Protein 1LLA (pdb70)

Nearest PDB structures (foldseek):
  1lla-assembly1_A  TM=1.002E+00  e=0.000E+00  Limulus polyphemus
  1nol-assembly1_A  TM=9.999E-01  e=0.000E+00  Limulus polyphemus
  1ll1-assembly1_A  TM=9.962E-01  e=0.000E+00  Limulus polyphemus
  3ixw-assembly1_D  TM=9.739E-01  e=6.811E-79  Androctonus australis
  7ze1-assembly1_A  TM=8.608E-01  e=9.909E-50  Tribolium castaneum

Structure (mmCIF, N/CA/C/O backbone):
data_1LLA
#
_entry.id   1LLA
#
_cell.length_a   117.002
_cell.length_b   117.002
_cell.length_c   117.002
_cell.angle_alpha   60.02
_cell.angle_beta   60.02
_cell.angle_gamma   60.02
#
_symmetry.space_group_name_H-M   'R 3 2'
#
loop_
_entity.id
_entity.type
_entity.pdbx_description
1 polymer 'HEMOCYANIN (SUBUNIT TYPE II)'
2 non-polymer 'COPPER (II) ION'
3 non-polymer 'SODIUM ION'
4 non-polymer 'CHLORIDE ION'
5 water water
#
loop_
_atom_site.group_PDB
_atom_site.id
_atom_site.type_symbol
_atom_site.label_atom_id
_atom_site.label_alt_id
_atom_site.label_comp_id
_atom_site.label_asym_id
_atom_site.label_entity_id
_atom_site.label_seq_id
_atom_site.pdbx_PDB_ins_code
_atom_site.Cartn_x
_atom_site.Cartn_y
_atom_site.Cartn_z
_atom_site.occupancy
_atom_site.B_iso_or_equiv
_atom_site.auth_seq_id
_atom_site.auth_comp_id
_atom_site.auth_asym_id
_atom_site.auth_atom_id
_atom_site.pdbx_PDB_model_num
ATOM 1 N N . LEU A 1 2 ? 59.823 -30.472 -1.058 1.00 31.71 2 LEU A N 1
ATOM 2 C CA . LEU A 1 2 ? 58.778 -29.538 -1.465 1.00 32.55 2 LEU A CA 1
ATOM 3 C C . LEU A 1 2 ? 57.665 -30.286 -2.149 1.00 31.58 2 LEU A C 1
ATOM 4 O O . LEU A 1 2 ? 56.508 -30.041 -1.806 1.00 31.93 2 LEU A O 1
ATOM 9 N N . HIS A 1 3 ? 57.934 -31.219 -3.069 1.00 31.55 3 HIS A N 1
ATOM 10 C CA . HIS A 1 3 ? 56.851 -32.090 -3.491 1.00 32.55 3 HIS A CA 1
ATOM 11 C C . HIS A 1 3 ? 56.300 -32.925 -2.324 1.00 31.76 3 HIS A C 1
ATOM 12 O O . HIS A 1 3 ? 55.132 -33.300 -2.306 1.00 32.04 3 HIS A O 1
ATOM 19 N N . ASP A 1 4 ? 57.111 -33.225 -1.318 1.00 32.47 4 ASP A N 1
ATOM 20 C CA . ASP A 1 4 ? 56.659 -33.961 -0.150 1.00 31.31 4 ASP A CA 1
ATOM 21 C C . ASP A 1 4 ? 55.753 -33.062 0.661 1.00 30.64 4 ASP A C 1
ATOM 22 O O . ASP A 1 4 ? 54.692 -33.503 1.104 1.00 31.25 4 ASP A O 1
ATOM 27 N N . LYS A 1 5 ? 56.168 -31.797 0.822 1.00 29.00 5 LYS A N 1
ATOM 28 C CA . LYS A 1 5 ? 55.328 -30.733 1.359 1.00 26.54 5 LYS A CA 1
ATOM 29 C C . LYS A 1 5 ? 54.021 -30.551 0.577 1.00 25.21 5 LYS A C 1
ATOM 30 O O . LYS A 1 5 ? 52.954 -30.504 1.195 1.00 26.54 5 LYS A O 1
ATOM 36 N N . GLN A 1 6 ? 54.030 -30.553 -0.754 1.00 23.77 6 GLN A N 1
ATOM 37 C CA . GLN A 1 6 ? 52.847 -30.404 -1.559 1.00 23.52 6 GLN A CA 1
ATOM 38 C C . GLN A 1 6 ? 51.872 -31.550 -1.343 1.00 24.13 6 GLN A C 1
ATOM 39 O O . GLN A 1 6 ? 50.655 -31.356 -1.281 1.00 24.71 6 GLN A O 1
ATOM 45 N N . ILE A 1 7 ? 52.395 -32.760 -1.202 1.00 24.35 7 ILE A N 1
ATOM 46 C CA . ILE A 1 7 ? 51.570 -33.936 -0.968 1.00 23.83 7 ILE A CA 1
ATOM 47 C C . ILE A 1 7 ? 50.838 -33.845 0.356 1.00 22.30 7 ILE A C 1
ATOM 48 O O . ILE A 1 7 ? 49.632 -34.100 0.440 1.00 23.26 7 ILE A O 1
ATOM 53 N N . ARG A 1 8 ? 51.572 -33.517 1.396 1.00 21.69 8 ARG A N 1
ATOM 54 C CA . ARG A 1 8 ? 51.005 -33.362 2.709 1.00 22.48 8 ARG A CA 1
ATOM 55 C C . ARG A 1 8 ? 50.012 -32.219 2.788 1.00 24.61 8 ARG A C 1
ATOM 56 O O . ARG A 1 8 ? 49.072 -32.323 3.586 1.00 26.29 8 ARG A O 1
ATOM 64 N N . ILE A 1 9 ? 50.130 -31.129 2.018 1.00 23.95 9 ILE A N 1
ATOM 65 C CA . ILE A 1 9 ? 49.061 -30.131 1.963 1.00 23.51 9 ILE A CA 1
ATOM 66 C C . ILE A 1 9 ? 47.857 -30.663 1.227 1.00 25.16 9 ILE A C 1
ATOM 67 O O . ILE A 1 9 ? 46.761 -30.547 1.769 1.00 26.55 9 ILE A O 1
ATOM 72 N N . CYS A 1 10 ? 47.979 -31.324 0.072 1.00 25.14 10 CYS A N 1
ATOM 73 C CA . CYS A 1 10 ? 46.820 -31.891 -0.592 1.00 25.57 10 CYS A CA 1
ATOM 74 C C . CYS A 1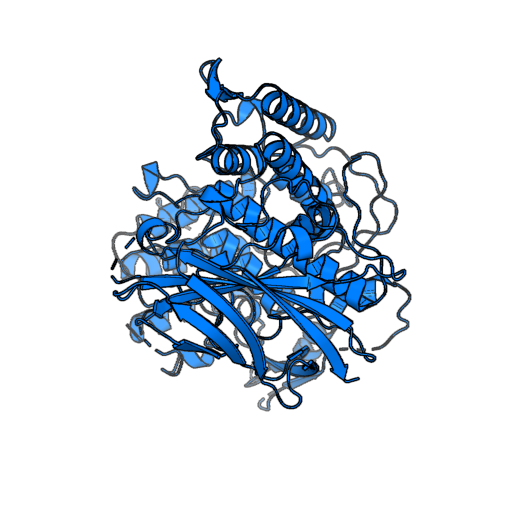 10 ? 46.015 -32.787 0.311 1.00 25.48 10 CYS A C 1
ATOM 75 O O . CYS A 1 10 ? 44.790 -32.812 0.270 1.00 26.24 10 CYS A O 1
ATOM 78 N N . HIS A 1 11 ? 46.704 -33.509 1.178 1.00 25.94 11 HIS A N 1
ATOM 79 C CA . HIS A 1 11 ? 46.011 -34.395 2.081 1.00 26.40 11 HIS A CA 1
ATOM 80 C C . HIS A 1 11 ? 45.172 -33.616 3.087 1.00 26.84 11 HIS A C 1
ATOM 81 O O . HIS A 1 11 ? 44.112 -34.135 3.459 1.00 27.65 11 HIS A O 1
ATOM 88 N N . LEU A 1 12 ? 45.543 -32.405 3.536 1.00 24.60 12 LEU A N 1
ATOM 89 C CA . LEU A 1 12 ? 44.674 -31.673 4.453 1.00 23.94 12 LEU A CA 1
ATOM 90 C C . LEU A 1 12 ? 43.341 -31.301 3.807 1.00 22.97 12 LEU A C 1
ATOM 91 O O . LEU A 1 12 ? 42.367 -31.040 4.496 1.00 23.29 12 LEU A O 1
ATOM 96 N N . PHE A 1 13 ? 43.271 -31.263 2.489 1.00 23.19 13 PHE A N 1
ATOM 97 C CA . PHE A 1 13 ? 42.096 -30.775 1.812 1.00 24.23 13 PHE A CA 1
ATOM 98 C C . PHE A 1 13 ? 41.262 -31.883 1.209 1.00 25.13 13 PHE A C 1
ATOM 99 O O . PHE A 1 13 ? 40.186 -31.655 0.656 1.00 26.00 13 PHE A O 1
ATOM 107 N N . GLU A 1 14 ? 41.694 -33.113 1.380 1.00 24.96 14 GLU A N 1
ATOM 108 C CA . GLU A 1 14 ? 41.043 -34.231 0.733 1.00 25.56 14 GLU A CA 1
ATOM 109 C C . GLU A 1 14 ? 39.820 -34.707 1.527 1.00 24.35 14 GLU A C 1
ATOM 110 O O . GLU A 1 14 ? 39.915 -34.793 2.747 1.00 25.31 14 GLU A O 1
ATOM 116 N N . GLN A 1 15 ? 38.659 -35.011 0.939 1.00 23.57 15 GLN A N 1
ATOM 117 C CA . GLN A 1 15 ? 37.462 -35.542 1.619 1.00 24.61 15 GLN A CA 1
ATOM 118 C C . GLN A 1 15 ? 37.075 -34.799 2.881 1.00 24.82 15 GLN A C 1
ATOM 119 O O . GLN A 1 15 ? 36.670 -35.322 3.929 1.00 25.05 15 GLN A O 1
ATOM 125 N N . LEU A 1 16 ? 37.187 -33.497 2.720 1.00 26.79 16 LEU A N 1
ATOM 126 C CA . LEU A 1 16 ? 37.028 -32.557 3.793 1.00 27.27 16 LEU A CA 1
ATOM 127 C C . LEU A 1 16 ? 35.576 -32.524 4.249 1.00 28.87 16 LEU A C 1
ATOM 128 O O . LEU A 1 16 ? 35.320 -32.282 5.428 1.00 29.37 16 LEU A O 1
ATOM 133 N N . SER A 1 17 ? 34.583 -32.838 3.417 1.00 30.35 17 SER A N 1
ATOM 134 C CA . SER A 1 17 ? 33.238 -33.058 3.919 1.00 33.36 17 SER A CA 1
ATOM 135 C C . SER A 1 17 ? 33.087 -34.273 4.854 1.00 34.77 17 SER A C 1
ATOM 136 O O . SER A 1 17 ? 32.154 -34.301 5.659 1.00 34.40 17 SER A O 1
ATOM 139 N N . SER A 1 18 ? 33.961 -35.295 4.791 1.00 35.45 18 SER A N 1
ATOM 140 C CA . SER A 1 18 ? 33.968 -36.456 5.702 1.00 35.84 18 SER A CA 1
ATOM 141 C C . SER A 1 18 ? 34.967 -36.381 6.862 1.00 35.82 18 SER A C 1
ATOM 142 O O . SER A 1 18 ? 35.042 -37.291 7.680 1.00 35.63 18 SER A O 1
ATOM 145 N N . ALA A 1 19 ? 35.732 -35.293 6.963 1.00 35.82 19 ALA A N 1
ATOM 146 C CA . ALA A 1 19 ? 36.814 -35.132 7.920 1.00 35.98 19 ALA A CA 1
ATOM 147 C C . ALA A 1 19 ? 36.442 -35.269 9.397 1.00 36.95 19 ALA A C 1
ATOM 148 O O . ALA A 1 19 ? 37.254 -35.709 10.220 1.00 36.09 19 ALA A O 1
ATOM 150 N N . THR A 1 20 ? 35.207 -34.847 9.709 1.00 37.99 20 THR A N 1
ATOM 151 C CA . THR A 1 20 ? 34.759 -34.656 11.086 1.00 39.06 20 THR A CA 1
ATOM 152 C C . THR A 1 20 ? 34.363 -35.995 11.712 1.00 40.37 20 THR A C 1
ATOM 153 O O . THR A 1 20 ? 33.638 -36.808 11.117 1.00 41.28 20 THR A O 1
ATOM 155 N N . HIS A 1 30 ? 41.225 -30.660 23.600 1.00 40.65 30 HIS A N 1
ATOM 156 C CA . HIS A 1 30 ? 41.670 -30.825 22.218 1.00 40.29 30 HIS A CA 1
ATOM 157 C C . HIS A 1 30 ? 43.098 -30.319 21.950 1.00 40.17 30 HIS A C 1
ATOM 158 O O . HIS A 1 30 ? 43.754 -30.763 21.017 1.00 40.80 30 HIS A O 1
ATOM 165 N N . SER A 1 31 ? 43.588 -29.364 22.726 1.00 40.54 31 SER A N 1
ATOM 166 C CA . SER A 1 31 ? 44.921 -28.774 22.661 1.00 39.41 31 SER A CA 1
ATOM 167 C C . SER A 1 31 ? 44.530 -27.406 23.121 1.00 39.15 31 SER A C 1
ATOM 168 O O . SER A 1 31 ? 43.525 -26.861 22.648 1.00 40.71 31 SER A O 1
ATOM 171 N N . ASP A 1 32 ? 45.307 -26.848 24.038 1.00 39.58 32 ASP A N 1
ATOM 172 C CA . ASP A 1 32 ? 45.091 -25.463 24.427 1.00 39.89 32 ASP A CA 1
ATOM 173 C C . ASP A 1 32 ? 45.168 -24.518 23.214 1.00 38.10 32 ASP A C 1
ATOM 174 O O . ASP A 1 32 ? 44.527 -23.474 23.206 1.00 38.45 32 ASP A O 1
ATOM 179 N N . ARG A 1 33 ? 45.909 -24.821 22.154 1.00 36.21 33 ARG A N 1
ATOM 180 C CA . ARG A 1 33 ? 46.018 -23.857 21.073 1.00 35.77 33 ARG A CA 1
ATOM 181 C C . ARG A 1 33 ? 44.641 -23.676 20.421 1.00 34.63 33 ARG A C 1
ATOM 182 O O . ARG A 1 33 ? 44.137 -22.555 20.245 1.00 34.96 33 ARG A O 1
ATOM 190 N N . LEU A 1 34 ? 43.960 -24.829 20.276 1.00 33.55 34 LEU A N 1
ATOM 191 C CA . LEU A 1 34 ? 42.705 -24.941 19.546 1.00 31.55 34 LEU A CA 1
ATOM 192 C C . LEU A 1 34 ? 41.485 -24.694 20.428 1.00 32.02 34 LEU A C 1
ATOM 193 O O . LEU A 1 34 ? 40.362 -25.104 20.117 1.00 32.40 34 LEU A O 1
ATOM 198 N N . LYS A 1 35 ? 41.693 -23.933 21.506 1.00 33.37 35 LYS A N 1
ATOM 199 C CA . LYS A 1 35 ? 40.636 -23.669 22.472 1.00 34.74 35 LYS A CA 1
ATOM 200 C C . LYS A 1 35 ? 39.501 -22.855 21.869 1.00 36.33 35 LYS A C 1
ATOM 201 O O . LYS A 1 35 ? 38.329 -23.208 22.054 1.00 37.24 35 LYS A O 1
ATOM 207 N N . ASN A 1 36 ? 39.794 -21.780 21.119 1.00 35.62 36 ASN A N 1
ATOM 208 C CA . ASN A 1 36 ? 38.726 -20.832 20.803 1.00 34.86 36 ASN A CA 1
ATOM 209 C C . ASN A 1 36 ? 37.972 -21.082 19.515 1.00 33.91 36 ASN A C 1
ATOM 210 O O . ASN A 1 36 ? 37.371 -20.215 18.880 1.00 33.39 36 ASN A O 1
ATOM 215 N N . VAL A 1 37 ? 38.015 -22.316 19.084 1.00 31.45 37 VAL A N 1
ATOM 216 C CA . VAL A 1 37 ? 37.656 -22.652 17.741 1.00 29.77 37 VAL A CA 1
ATOM 217 C C . VAL A 1 37 ? 36.840 -23.938 17.910 1.00 29.30 37 VAL A C 1
ATOM 218 O O . VAL A 1 37 ? 36.980 -24.625 18.919 1.00 29.89 37 VAL A O 1
ATOM 222 N N . GLY A 1 38 ? 35.953 -24.322 16.995 1.00 28.50 38 GLY A N 1
ATOM 223 C CA . GLY A 1 38 ? 35.002 -25.408 17.237 1.00 27.26 38 GLY A CA 1
ATOM 224 C C . GLY A 1 38 ? 33.597 -24.950 17.596 1.00 27.37 38 GLY A C 1
ATOM 225 O O . GLY A 1 38 ? 32.833 -25.698 18.195 1.00 28.19 38 GLY A O 1
ATOM 226 N N . LYS A 1 39 ? 33.235 -23.703 17.258 1.00 26.18 39 LYS A N 1
ATOM 227 C CA . LYS A 1 39 ? 31.929 -23.159 17.569 1.00 25.75 39 LYS A CA 1
ATOM 228 C C . LYS A 1 39 ? 30.901 -23.442 16.501 1.00 24.43 39 LYS A C 1
ATOM 229 O O . LYS A 1 39 ? 29.832 -23.982 16.745 1.00 24.96 39 LYS A O 1
ATOM 235 N N . LEU A 1 40 ? 31.165 -23.043 15.279 1.00 23.93 40 LEU A N 1
ATOM 236 C CA . LEU A 1 40 ? 30.286 -23.373 14.192 1.00 24.66 40 LEU A CA 1
ATOM 237 C C . LEU A 1 40 ? 30.382 -24.871 14.001 1.00 24.56 40 LEU A C 1
ATOM 238 O O . LEU A 1 40 ? 31.476 -25.395 13.812 1.00 24.52 40 LEU A O 1
ATOM 243 N N . GLN A 1 41 ? 29.226 -25.518 14.054 1.00 25.55 41 GLN A N 1
ATOM 244 C CA . GLN A 1 41 ? 29.095 -26.937 13.791 1.00 26.19 41 GLN A CA 1
ATOM 245 C C . GLN A 1 41 ? 29.451 -27.478 12.420 1.00 24.90 41 GLN A C 1
ATOM 246 O O . GLN A 1 41 ? 29.085 -26.903 11.399 1.00 24.28 41 GLN A O 1
ATOM 252 N N . PRO A 1 42 ? 30.153 -28.597 12.306 1.00 24.47 42 PRO A N 1
ATOM 253 C CA . PRO A 1 42 ? 30.358 -29.294 11.059 1.00 24.65 42 PRO A CA 1
ATOM 254 C C . PRO A 1 42 ? 29.031 -29.437 10.340 1.00 24.95 42 PRO A C 1
ATOM 255 O O . PRO A 1 42 ? 27.966 -29.452 10.966 1.00 26.43 42 PRO A O 1
ATOM 259 N N . GLY A 1 43 ? 29.067 -29.391 9.015 1.00 24.67 43 GLY A N 1
ATOM 260 C CA . GLY A 1 43 ? 27.861 -29.556 8.231 1.00 24.67 43 GLY A CA 1
ATOM 261 C C . GLY A 1 43 ? 27.124 -28.242 7.969 1.00 24.77 43 GLY A C 1
ATOM 262 O O . GLY A 1 43 ? 26.496 -28.094 6.899 1.00 25.72 43 GLY A O 1
ATOM 263 N N . ALA A 1 44 ? 27.142 -27.299 8.917 1.00 23.17 44 ALA A N 1
ATOM 264 C CA . ALA A 1 44 ? 26.627 -25.962 8.653 1.00 22.19 44 ALA A CA 1
ATOM 265 C C . ALA A 1 44 ? 27.387 -25.210 7.528 1.00 21.94 44 ALA A C 1
ATOM 266 O O . ALA A 1 44 ? 28.602 -25.378 7.305 1.00 22.59 44 ALA A O 1
ATOM 268 N N . ILE A 1 45 ? 26.689 -24.384 6.741 1.00 19.77 45 ILE A N 1
ATOM 269 C CA . ILE A 1 45 ? 27.321 -23.503 5.766 1.00 17.94 45 ILE A CA 1
ATOM 270 C C . ILE A 1 45 ? 28.026 -22.393 6.525 1.00 15.61 45 ILE A C 1
ATOM 271 O O . ILE A 1 45 ? 27.494 -21.808 7.464 1.00 17.15 45 ILE A O 1
ATOM 276 N N . PHE A 1 46 ? 29.297 -22.233 6.171 1.00 14.35 46 PHE A N 1
ATOM 277 C CA . PHE A 1 46 ? 30.159 -21.163 6.620 1.00 12.38 46 PHE A CA 1
ATOM 278 C C . PHE A 1 46 ? 29.890 -19.904 5.792 1.00 12.56 46 PHE A C 1
ATOM 279 O O . PHE A 1 46 ? 29.887 -19.965 4.564 1.00 12.51 46 PHE A O 1
ATOM 287 N N . SER A 1 47 ? 29.769 -18.755 6.466 1.00 11.45 47 SER A N 1
ATOM 288 C CA . SER A 1 47 ? 29.471 -17.506 5.802 1.00 11.59 47 SER A CA 1
ATOM 289 C C . SER A 1 47 ? 30.796 -16.789 5.737 1.00 10.81 47 SER A C 1
ATOM 290 O O . SER A 1 47 ? 31.431 -16.578 6.781 1.00 11.39 47 SER A O 1
ATOM 293 N N . CYS A 1 48 ? 31.222 -16.360 4.563 1.00 10.33 48 CYS A N 1
ATOM 294 C CA . CYS A 1 48 ? 32.403 -15.548 4.435 1.00 9.16 48 CYS A CA 1
ATOM 295 C C . CYS A 1 48 ? 32.162 -14.108 4.828 1.00 8.75 48 CYS A C 1
ATOM 296 O O . CYS A 1 48 ? 33.048 -13.270 4.655 1.00 9.10 48 CYS A O 1
ATOM 299 N N . PHE A 1 49 ? 30.976 -13.724 5.293 1.00 8.36 49 PHE A N 1
ATOM 300 C CA . PHE A 1 49 ? 30.675 -12.301 5.532 1.00 10.33 49 PHE A CA 1
ATOM 301 C C . PHE A 1 49 ? 30.146 -11.953 6.944 1.00 12.40 49 PHE A C 1
ATOM 302 O O . PHE A 1 49 ? 30.276 -10.813 7.425 1.00 12.40 49 PHE A O 1
ATOM 310 N N . HIS A 1 50 ? 29.585 -12.929 7.681 1.00 12.92 50 HIS A N 1
ATOM 311 C CA . HIS A 1 50 ? 28.948 -12.682 8.957 1.00 13.05 50 HIS A CA 1
ATOM 312 C C . HIS A 1 50 ? 30.113 -12.470 9.926 1.00 14.73 50 HIS A C 1
ATOM 313 O O . HIS A 1 50 ? 30.974 -13.358 9.964 1.00 14.56 50 HIS A O 1
ATOM 320 N N . PRO A 1 51 ? 30.165 -11.429 10.789 1.00 14.20 51 PRO A N 1
ATOM 321 C CA . PRO A 1 51 ? 31.261 -11.180 11.718 1.00 15.56 51 PRO A CA 1
ATOM 322 C C . PRO A 1 51 ? 31.673 -12.345 12.626 1.00 17.51 51 PRO A C 1
ATOM 323 O O . PRO A 1 51 ? 32.839 -12.568 12.926 1.00 18.26 51 PRO A O 1
ATOM 327 N N . ASP A 1 52 ? 30.703 -13.108 13.134 1.00 18.51 52 ASP A N 1
ATOM 328 C CA . ASP A 1 52 ? 30.972 -14.219 14.015 1.00 17.88 52 ASP A CA 1
ATOM 329 C C . ASP A 1 52 ? 31.542 -15.428 13.300 1.00 18.03 52 ASP A C 1
ATOM 330 O O . ASP A 1 52 ? 32.348 -16.153 13.901 1.00 19.75 52 ASP A O 1
ATOM 335 N N . HIS A 1 53 ? 31.241 -15.677 12.025 1.00 15.66 53 HIS A N 1
ATOM 336 C CA . HIS A 1 53 ? 31.885 -16.818 11.380 1.00 13.75 53 HIS A CA 1
ATOM 337 C C . HIS A 1 53 ? 33.323 -16.364 11.073 1.00 15.25 53 HIS A C 1
ATOM 338 O O . HIS A 1 53 ? 34.286 -17.065 11.418 1.00 15.77 53 HIS A O 1
ATOM 345 N N . LEU A 1 54 ? 33.523 -15.124 10.587 1.00 13.96 54 LEU A N 1
ATOM 346 C CA . LEU A 1 54 ? 34.857 -14.651 10.264 1.00 14.06 54 LEU A CA 1
ATOM 347 C C . LEU A 1 54 ? 35.794 -14.558 11.457 1.00 14.66 54 LEU A C 1
ATOM 348 O O . LEU A 1 54 ? 37.029 -14.619 11.354 1.00 14.32 54 LEU A O 1
ATOM 353 N N . GLU A 1 55 ? 35.207 -14.399 12.634 1.00 15.66 55 GLU A N 1
ATOM 354 C CA . GLU A 1 55 ? 35.997 -14.280 13.836 1.00 16.47 55 GLU A CA 1
ATOM 355 C C . GLU A 1 55 ? 36.549 -15.631 14.209 1.00 16.97 55 GLU A C 1
ATOM 356 O O . GLU A 1 55 ? 37.693 -15.789 14.640 1.00 17.31 55 GLU A O 1
ATOM 362 N N . GLU A 1 56 ? 35.744 -16.656 14.041 1.00 18.14 56 GLU A N 1
ATOM 363 C CA . GLU A 1 56 ? 36.205 -17.978 14.360 1.00 17.97 56 GLU A CA 1
ATOM 364 C C . GLU A 1 56 ? 37.205 -18.332 13.280 1.00 18.36 56 GLU A C 1
ATOM 365 O O . GLU A 1 56 ? 38.259 -18.906 13.573 1.00 20.49 56 GLU A O 1
ATOM 371 N N . ALA A 1 57 ? 36.984 -17.921 12.044 1.00 17.57 57 ALA A N 1
ATOM 372 C CA . ALA A 1 57 ? 37.950 -18.239 11.011 1.00 17.63 57 ALA A CA 1
ATOM 373 C C . ALA A 1 57 ? 39.308 -17.610 11.230 1.00 18.56 57 ALA A C 1
ATOM 374 O O . ALA A 1 57 ? 40.338 -18.233 10.949 1.00 18.42 57 ALA A O 1
ATOM 376 N N . ARG A 1 58 ? 39.333 -16.376 11.747 1.00 19.52 58 ARG A N 1
ATOM 377 C CA . ARG A 1 58 ? 40.568 -15.698 12.103 1.00 19.70 58 ARG A CA 1
ATOM 378 C C . ARG A 1 58 ? 41.258 -16.365 13.279 1.00 20.65 58 ARG A C 1
ATOM 379 O O . ARG A 1 58 ? 42.484 -16.512 13.259 1.00 21.44 58 ARG A O 1
ATOM 387 N N . HIS A 1 59 ? 40.522 -16.822 14.289 1.00 20.64 59 HIS A N 1
ATOM 388 C CA . HIS A 1 59 ? 41.174 -17.501 15.400 1.00 21.52 59 HIS A CA 1
ATOM 389 C C . HIS A 1 59 ? 41.908 -18.738 14.919 1.00 21.16 59 HIS A C 1
ATOM 390 O O . HIS A 1 59 ? 43.076 -18.925 15.278 1.00 22.31 59 HIS A O 1
ATOM 397 N N . LEU A 1 60 ? 41.276 -19.513 14.032 1.00 20.68 60 LEU A N 1
ATOM 398 C CA . LEU A 1 60 ? 41.959 -20.657 13.507 1.00 20.44 60 LEU A CA 1
ATOM 399 C C . LEU A 1 60 ? 43.166 -20.267 12.648 1.00 21.46 60 LEU A C 1
ATOM 400 O O . LEU A 1 60 ? 44.232 -20.863 12.836 1.00 22.44 60 LEU A O 1
ATOM 405 N N . TYR A 1 61 ? 43.149 -19.283 11.722 1.00 21.44 61 TYR A N 1
ATOM 406 C CA . TYR A 1 61 ? 44.316 -19.070 10.901 1.00 18.75 61 TYR A CA 1
ATOM 407 C C . TYR A 1 61 ? 45.395 -18.394 11.721 1.00 18.57 61 TYR A C 1
ATOM 408 O O . TYR A 1 61 ? 46.567 -18.468 11.368 1.00 18.91 61 TYR A O 1
ATOM 417 N N . GLU A 1 62 ? 45.053 -17.759 12.832 1.00 19.04 62 GLU A N 1
ATOM 418 C CA . GLU A 1 62 ? 46.058 -17.302 13.760 1.00 20.47 62 GLU A CA 1
ATOM 419 C C . GLU A 1 62 ? 46.839 -18.476 14.333 1.00 22.80 62 GLU A C 1
ATOM 420 O O . GLU A 1 62 ? 48.063 -18.474 14.186 1.00 22.13 62 GLU A O 1
ATOM 426 N N . VAL A 1 63 ? 46.158 -19.500 14.908 1.00 23.04 63 VAL A N 1
ATOM 427 C CA . VAL A 1 63 ? 46.786 -20.747 15.351 1.00 23.07 63 VAL A CA 1
ATOM 428 C C . VAL A 1 63 ? 47.672 -21.336 14.265 1.00 23.56 63 VAL A C 1
ATOM 429 O O . VAL A 1 63 ? 48.806 -21.706 14.569 1.00 23.23 63 VAL A O 1
ATOM 433 N N . PHE A 1 64 ? 47.211 -21.366 12.996 1.00 23.47 64 PHE A N 1
ATOM 434 C CA . PHE A 1 64 ? 48.008 -21.926 11.917 1.00 22.48 64 PHE A CA 1
ATOM 435 C C . PHE A 1 64 ? 49.177 -21.046 11.636 1.00 23.36 64 PHE A C 1
ATOM 436 O O . PHE A 1 64 ? 50.249 -21.564 11.365 1.00 24.05 64 PHE A O 1
ATOM 444 N N . TRP A 1 65 ? 49.023 -19.739 11.764 1.00 23.72 65 TRP A N 1
ATOM 445 C CA . TRP A 1 65 ? 50.100 -18.806 11.485 1.00 24.85 65 TRP A CA 1
ATOM 446 C C . TRP A 1 65 ? 51.210 -18.889 12.523 1.00 24.68 65 TRP A C 1
ATOM 447 O O . TRP A 1 65 ? 52.393 -18.714 12.179 1.00 25.75 65 TRP A O 1
ATOM 458 N N . GLU A 1 66 ? 50.864 -19.067 13.791 1.00 26.01 66 GLU A N 1
ATOM 459 C CA . GLU A 1 66 ? 51.917 -19.120 14.764 1.00 28.01 66 GLU A CA 1
ATOM 460 C C . GLU A 1 66 ? 52.309 -20.554 15.131 1.00 29.50 66 GLU A C 1
ATOM 461 O O . GLU A 1 66 ? 52.996 -20.773 16.136 1.00 32.07 66 GLU A O 1
ATOM 467 N N . ALA A 1 67 ? 51.959 -21.547 14.288 1.00 28.27 67 ALA A N 1
ATOM 468 C CA . ALA A 1 67 ? 52.469 -22.880 14.451 1.00 28.03 67 ALA A CA 1
ATOM 469 C C . ALA A 1 67 ? 53.967 -22.775 14.182 1.00 28.67 67 ALA A C 1
ATOM 470 O O . ALA A 1 67 ? 54.419 -22.240 13.163 1.00 29.96 67 ALA A O 1
ATOM 472 N N . GLY A 1 68 ? 54.756 -23.256 15.138 1.00 27.94 68 GLY A N 1
ATOM 473 C CA . GLY A 1 68 ? 56.204 -23.174 15.103 1.00 27.86 68 GLY A CA 1
ATOM 474 C C . GLY A 1 68 ? 56.899 -23.566 13.804 1.00 28.00 68 GLY A C 1
ATOM 475 O O . GLY A 1 68 ? 57.883 -22.941 13.425 1.00 28.91 68 GLY A O 1
ATOM 476 N N . ASP A 1 69 ? 56.489 -24.567 13.054 1.00 27.83 69 ASP A N 1
ATOM 477 C CA . ASP A 1 69 ? 57.217 -24.923 11.855 1.00 27.66 69 ASP A CA 1
ATOM 478 C C . ASP A 1 69 ? 56.255 -25.704 11.005 1.00 26.34 69 ASP A C 1
ATOM 479 O O . ASP A 1 69 ? 55.156 -26.035 11.471 1.00 25.60 69 ASP A O 1
ATOM 484 N N . PHE A 1 70 ? 56.668 -26.067 9.790 1.00 25.73 70 PHE A N 1
ATOM 485 C CA . PHE A 1 70 ? 55.763 -26.695 8.843 1.00 26.98 70 PHE A CA 1
ATOM 486 C C . PHE A 1 70 ? 55.050 -27.911 9.416 1.00 27.98 70 PHE A C 1
ATOM 487 O O . PHE A 1 70 ? 53.831 -28.045 9.309 1.00 27.71 70 PHE A O 1
ATOM 495 N N . ASN A 1 71 ? 55.833 -28.742 10.115 1.00 27.80 71 ASN A N 1
ATOM 496 C CA . ASN A 1 71 ? 55.370 -30.014 10.671 1.00 26.98 71 ASN A CA 1
ATOM 497 C C . ASN A 1 71 ? 54.362 -29.783 11.767 1.00 26.09 71 ASN A C 1
ATOM 498 O O . ASN A 1 71 ? 53.419 -30.565 11.939 1.00 25.20 71 ASN A O 1
ATOM 503 N N . ASP A 1 72 ? 54.566 -28.660 12.453 1.00 24.99 72 ASP A N 1
ATOM 504 C CA . ASP A 1 72 ? 53.676 -28.270 13.513 1.00 27.00 72 ASP A CA 1
ATOM 505 C C . ASP A 1 72 ? 52.389 -27.719 12.891 1.00 26.87 72 ASP A C 1
ATOM 506 O O . ASP A 1 72 ? 51.304 -28.035 13.379 1.00 26.13 72 ASP A O 1
ATOM 511 N N . PHE A 1 73 ? 52.467 -26.975 11.785 1.00 26.77 73 PHE A N 1
ATOM 512 C CA . PHE A 1 73 ? 51.277 -26.491 11.117 1.00 26.66 73 PHE A CA 1
ATOM 513 C C . PHE A 1 73 ? 50.464 -27.684 10.637 1.00 26.50 73 PHE A C 1
ATOM 514 O O . PHE A 1 73 ? 49.294 -27.798 11.022 1.00 27.49 73 PHE A O 1
ATOM 522 N N . ILE A 1 74 ? 51.028 -28.605 9.856 1.00 26.19 74 ILE A N 1
ATOM 523 C CA . ILE A 1 74 ? 50.317 -29.805 9.444 1.00 25.39 74 ILE A CA 1
ATOM 524 C C . ILE A 1 74 ? 49.748 -30.556 10.643 1.00 26.90 74 ILE A C 1
ATOM 525 O O . ILE A 1 74 ? 48.571 -30.938 10.607 1.00 28.21 74 ILE A O 1
ATOM 530 N N . GLU A 1 75 ? 50.501 -30.740 11.738 1.00 27.07 75 GLU A N 1
ATOM 531 C CA . GLU A 1 75 ? 49.975 -31.469 12.895 1.00 26.45 75 GLU A CA 1
ATOM 532 C C . GLU A 1 75 ? 48.752 -30.795 13.471 1.00 25.74 75 GLU A C 1
ATOM 533 O O . GLU A 1 75 ? 47.730 -31.455 13.612 1.00 25.42 75 GLU A O 1
ATOM 535 N N . ILE A 1 76 ? 48.782 -29.493 13.768 1.00 25.82 76 ILE A N 1
ATOM 536 C CA . ILE A 1 76 ? 47.644 -28.825 14.402 1.00 25.54 76 ILE A CA 1
ATOM 537 C C . ILE A 1 76 ? 46.434 -28.759 13.433 1.00 26.43 76 ILE A C 1
ATOM 538 O O . ILE A 1 76 ? 45.286 -29.028 13.828 1.00 26.14 76 ILE A O 1
ATOM 543 N N . ALA A 1 77 ? 46.660 -28.513 12.138 1.00 26.06 77 ALA A N 1
ATOM 544 C CA . ALA A 1 77 ? 45.611 -28.543 11.124 1.00 26.34 77 ALA A CA 1
ATOM 545 C C . ALA A 1 77 ? 44.856 -29.846 11.040 1.00 26.76 77 ALA A C 1
ATOM 546 O O . ALA A 1 77 ? 43.636 -29.881 11.154 1.00 28.11 77 ALA A O 1
ATOM 548 N N . LYS A 1 78 ? 45.597 -30.938 10.879 1.00 28.24 78 LYS A N 1
ATOM 549 C CA . LYS A 1 78 ? 45.052 -32.293 10.954 1.00 28.47 78 LYS A CA 1
ATOM 550 C C . LYS A 1 78 ? 44.220 -32.508 12.213 1.00 27.02 78 LYS A C 1
ATOM 551 O O . LYS A 1 78 ? 43.177 -33.166 12.164 1.00 28.00 78 LYS A O 1
ATOM 557 N N . GLU A 1 79 ? 44.618 -31.933 13.344 1.00 25.69 79 GLU A N 1
ATOM 558 C CA . GLU A 1 79 ? 43.777 -32.023 14.511 1.00 24.72 79 GLU A CA 1
ATOM 559 C C . GLU A 1 79 ? 42.525 -31.150 14.402 1.00 24.72 79 GLU A C 1
ATOM 560 O O . GLU A 1 79 ? 41.413 -31.617 14.650 1.00 24.89 79 GLU A O 1
ATOM 566 N N . ALA A 1 80 ? 42.652 -29.881 14.018 1.00 23.28 80 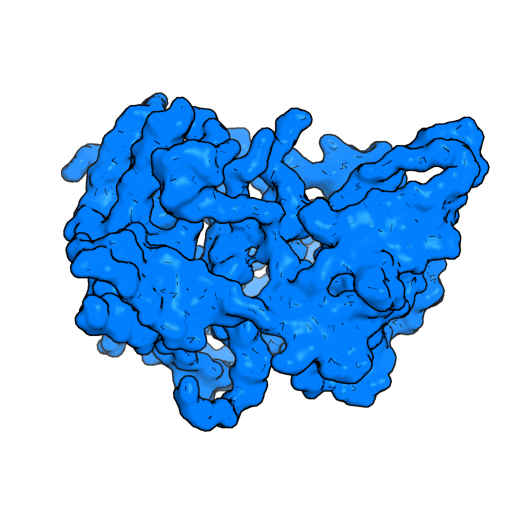ALA A N 1
ATOM 567 C CA . ALA A 1 80 ? 41.527 -28.995 13.844 1.00 21.43 80 ALA A CA 1
ATOM 568 C C . ALA A 1 80 ? 40.491 -29.560 12.879 1.00 20.35 80 ALA A C 1
ATOM 569 O O . ALA A 1 80 ? 39.290 -29.573 13.191 1.00 20.80 80 ALA A O 1
ATOM 571 N N . ARG A 1 81 ? 40.889 -30.140 11.748 1.00 21.60 81 ARG A N 1
ATOM 572 C CA . ARG A 1 81 ? 39.912 -30.589 10.790 1.00 22.37 81 ARG A CA 1
ATOM 573 C C . ARG A 1 81 ? 39.079 -31.725 11.300 1.00 23.41 81 ARG A C 1
ATOM 574 O O . ARG A 1 81 ? 38.094 -32.071 10.652 1.00 25.05 81 ARG A O 1
ATOM 582 N N . THR A 1 82 ? 39.347 -32.292 12.470 1.00 24.62 82 THR A N 1
ATOM 583 C CA . THR A 1 82 ? 38.511 -33.396 12.919 1.00 25.80 82 THR A CA 1
ATOM 584 C C . THR A 1 82 ? 37.239 -32.870 13.545 1.00 26.33 82 THR A C 1
ATOM 585 O O . THR A 1 82 ? 36.232 -33.587 13.642 1.00 27.25 82 THR A O 1
ATOM 589 N N . PHE A 1 83 ? 37.272 -31.610 13.987 1.00 26.33 83 PHE A N 1
ATOM 590 C CA . PHE A 1 83 ? 36.112 -31.107 14.671 1.00 25.43 83 PHE A CA 1
ATOM 591 C C . PHE A 1 83 ? 35.624 -29.729 14.232 1.00 25.56 83 PHE A C 1
ATOM 592 O O . PHE A 1 83 ? 34.466 -29.392 14.525 1.00 25.08 83 PHE A O 1
ATOM 600 N N . VAL A 1 84 ? 36.442 -28.901 13.563 1.00 24.88 84 VAL A N 1
ATOM 601 C CA . VAL A 1 84 ? 35.902 -27.623 13.149 1.00 22.12 84 VAL A CA 1
ATOM 602 C C . VAL A 1 84 ? 35.047 -27.806 11.888 1.00 22.51 84 VAL A C 1
ATOM 603 O O . VAL A 1 84 ? 35.119 -28.800 11.138 1.00 22.99 84 VAL A O 1
ATOM 607 N N . ASN A 1 85 ? 34.201 -26.803 11.643 1.00 21.76 85 ASN A N 1
ATOM 608 C CA . ASN A 1 85 ? 33.355 -26.747 10.469 1.00 19.30 85 ASN A CA 1
ATOM 609 C C . ASN A 1 85 ? 34.257 -26.820 9.258 1.00 18.41 85 ASN A C 1
ATOM 610 O O . ASN A 1 85 ? 35.302 -26.178 9.225 1.00 19.51 85 ASN A O 1
ATOM 615 N N . GLU A 1 86 ? 33.892 -27.531 8.210 1.00 18.31 86 GLU A N 1
ATOM 616 C CA . GLU A 1 86 ? 34.811 -27.805 7.121 1.00 18.66 86 GLU A CA 1
ATOM 617 C C . GLU A 1 86 ? 34.960 -26.628 6.157 1.00 18.78 86 GLU A C 1
ATOM 618 O O . GLU A 1 86 ? 36.021 -26.476 5.544 1.00 18.85 86 GLU A O 1
ATOM 624 N N . GLY A 1 87 ? 33.987 -25.706 6.059 1.00 17.34 87 GLY A N 1
ATOM 625 C CA . GLY A 1 87 ? 34.177 -24.524 5.216 1.00 15.23 87 GLY A CA 1
ATOM 626 C C . GLY A 1 87 ? 35.141 -23.552 5.870 1.00 12.80 87 GLY A C 1
ATOM 627 O O . GLY A 1 87 ? 36.064 -23.034 5.271 1.00 12.69 87 GLY A O 1
ATOM 628 N N . LEU A 1 88 ? 34.942 -23.328 7.148 1.00 11.30 88 LEU A N 1
ATOM 629 C CA . LEU A 1 88 ? 35.837 -22.545 7.925 1.00 12.14 88 LEU A CA 1
ATOM 630 C C . LEU A 1 88 ? 37.261 -23.050 7.865 1.00 14.17 88 LEU A C 1
ATOM 631 O O . LEU A 1 88 ? 38.175 -22.223 7.808 1.00 15.61 88 LEU A O 1
ATOM 636 N N . PHE A 1 89 ? 37.473 -24.365 7.977 1.00 14.46 89 PHE A N 1
ATOM 637 C CA . PHE A 1 89 ? 38.806 -24.945 7.911 1.00 15.31 89 PHE A CA 1
ATOM 638 C C . PHE A 1 89 ? 39.397 -24.675 6.557 1.00 14.03 89 PHE A C 1
ATOM 639 O O . PHE A 1 89 ? 40.542 -24.254 6.522 1.00 14.34 89 PHE A O 1
ATOM 647 N N . ALA A 1 90 ? 38.714 -24.914 5.444 1.00 14.06 90 ALA A N 1
ATOM 648 C CA . ALA A 1 90 ? 39.296 -24.622 4.140 1.00 15.73 90 ALA A CA 1
ATOM 649 C C . ALA A 1 90 ? 39.660 -23.156 3.966 1.00 16.77 90 ALA A C 1
ATOM 650 O O . ALA A 1 90 ? 40.720 -22.882 3.372 1.00 17.13 90 ALA A O 1
ATOM 652 N N . PHE A 1 91 ? 38.838 -22.241 4.529 1.00 16.41 91 PHE A N 1
ATOM 653 C CA . PHE A 1 91 ? 39.158 -20.821 4.559 1.00 16.44 91 PHE A CA 1
ATOM 654 C C . PHE A 1 91 ? 40.416 -20.557 5.393 1.00 15.84 91 PHE A C 1
ATOM 655 O O . PHE A 1 91 ? 41.363 -19.933 4.900 1.00 15.08 91 PHE A O 1
ATOM 663 N N . ALA A 1 92 ? 40.509 -21.016 6.643 1.00 15.76 92 ALA A N 1
ATOM 664 C CA . ALA A 1 92 ? 41.671 -20.739 7.472 1.00 16.16 92 ALA A CA 1
ATOM 665 C C . ALA A 1 92 ? 42.951 -21.392 6.947 1.00 17.22 92 ALA A C 1
ATOM 666 O O . ALA A 1 92 ? 44.026 -20.776 6.936 1.00 18.89 92 ALA A O 1
ATOM 668 N N . ALA A 1 93 ? 42.845 -22.634 6.465 1.00 17.89 93 ALA A N 1
ATOM 669 C CA . ALA A 1 93 ? 43.947 -23.344 5.856 1.00 16.57 93 ALA A CA 1
ATOM 670 C C . ALA A 1 93 ? 44.446 -22.685 4.583 1.00 16.75 93 ALA A C 1
ATOM 671 O O . ALA A 1 93 ? 45.666 -22.565 4.396 1.00 17.55 93 ALA A O 1
ATOM 673 N N . GLU A 1 94 ? 43.593 -22.195 3.683 1.00 17.18 94 GLU A N 1
ATOM 674 C CA . GLU A 1 94 ? 44.094 -21.465 2.516 1.00 15.27 94 GLU A CA 1
ATOM 675 C C . GLU A 1 94 ? 44.778 -20.166 2.898 1.00 15.76 94 GLU A C 1
ATOM 676 O O . GLU A 1 94 ? 45.830 -19.888 2.309 1.00 16.82 94 GLU A O 1
ATOM 682 N N . VAL A 1 95 ? 44.303 -19.407 3.914 1.00 16.84 95 VAL A N 1
ATOM 683 C CA . VAL A 1 95 ? 45.039 -18.250 4.417 1.00 16.98 95 VAL A CA 1
ATOM 684 C C . VAL A 1 95 ? 46.400 -18.679 4.987 1.00 19.01 95 VAL A C 1
ATOM 685 O O . VAL A 1 95 ? 47.394 -17.968 4.751 1.00 19.67 95 VAL A O 1
ATOM 689 N N . ALA A 1 96 ? 46.549 -19.790 5.720 1.00 19.29 96 ALA A N 1
ATOM 690 C CA . ALA A 1 96 ? 47.847 -20.176 6.242 1.00 18.26 96 ALA A CA 1
ATOM 691 C C . ALA A 1 96 ? 48.782 -20.520 5.099 1.00 19.03 96 ALA A C 1
ATOM 692 O O . ALA A 1 96 ? 49.916 -20.022 5.052 1.00 20.65 96 ALA A O 1
ATOM 694 N N . VAL A 1 97 ? 48.337 -21.311 4.124 1.00 19.61 97 VAL A N 1
ATOM 695 C CA . VAL A 1 97 ? 49.250 -21.736 3.073 1.00 20.20 97 VAL A CA 1
ATOM 696 C C . VAL A 1 97 ? 49.687 -20.555 2.217 1.00 22.01 97 VAL A C 1
ATOM 697 O O . VAL A 1 97 ? 50.873 -20.452 1.872 1.00 22.43 97 VAL A O 1
ATOM 701 N N . LEU A 1 98 ? 48.792 -19.609 1.920 1.00 21.75 98 LEU A N 1
ATOM 702 C CA . LEU A 1 98 ? 49.186 -18.405 1.176 1.00 20.98 98 LEU A CA 1
ATOM 703 C C . LEU A 1 98 ? 50.239 -17.499 1.836 1.00 18.83 98 LEU A C 1
ATOM 704 O O . LEU A 1 98 ? 50.940 -16.739 1.171 1.00 18.74 98 LEU A O 1
ATOM 709 N N . HIS A 1 99 ? 50.345 -17.506 3.158 1.00 19.13 99 HIS A N 1
ATOM 710 C CA . HIS A 1 99 ? 51.108 -16.503 3.854 1.00 18.90 99 HIS A CA 1
ATOM 711 C C . HIS A 1 99 ? 52.250 -17.062 4.673 1.00 19.61 99 HIS A C 1
ATOM 712 O O . HIS A 1 99 ? 53.139 -16.258 4.994 1.00 20.25 99 HIS A O 1
ATOM 719 N N . ARG A 1 100 ? 52.301 -18.363 5.026 1.00 19.43 100 ARG A N 1
ATOM 720 C CA . ARG A 1 100 ? 53.427 -18.900 5.804 1.00 19.91 100 ARG A CA 1
ATOM 721 C C . ARG A 1 100 ? 54.656 -18.914 4.894 1.00 20.93 100 ARG A C 1
ATOM 722 O O . ARG A 1 100 ? 54.589 -19.362 3.742 1.00 19.96 100 ARG A O 1
ATOM 730 N N . ASP A 1 101 ? 55.769 -18.426 5.396 1.00 23.74 101 ASP A N 1
ATOM 731 C CA . ASP A 1 101 ? 57.003 -18.419 4.605 1.00 26.99 101 ASP A CA 1
ATOM 732 C C . ASP A 1 101 ? 57.377 -19.847 4.231 1.00 27.05 101 ASP A C 1
ATOM 733 O O . ASP A 1 101 ? 57.895 -20.110 3.136 1.00 27.57 101 ASP A O 1
ATOM 738 N N . ASP A 1 102 ? 57.103 -20.761 5.132 1.00 26.87 102 ASP A N 1
ATOM 739 C CA . ASP A 1 102 ? 57.514 -22.140 4.910 1.00 28.27 102 ASP A CA 1
ATOM 740 C C . ASP A 1 102 ? 56.525 -22.912 4.004 1.00 28.87 102 ASP A C 1
ATOM 741 O O . ASP A 1 102 ? 56.573 -24.147 3.911 1.00 28.48 102 ASP A O 1
ATOM 746 N N . CYS A 1 103 ? 55.656 -22.174 3.312 1.00 26.57 103 CYS A N 1
ATOM 747 C CA . CYS A 1 103 ? 54.680 -22.789 2.378 1.00 25.44 103 CYS A CA 1
ATOM 748 C C . CYS A 1 103 ? 54.771 -22.172 1.006 1.00 24.07 103 CYS A C 1
ATOM 749 O O . CYS A 1 103 ? 53.972 -22.488 0.111 1.00 23.99 103 CYS A O 1
ATOM 752 N N . LYS A 1 104 ? 55.758 -21.314 0.877 1.00 24.60 104 LYS A N 1
ATOM 753 C CA . LYS A 1 104 ? 56.049 -20.635 -0.385 1.00 24.48 104 LYS A CA 1
ATOM 754 C C . LYS A 1 104 ? 56.384 -21.661 -1.434 1.00 23.74 104 LYS A C 1
ATOM 755 O O . LYS A 1 104 ? 57.147 -22.589 -1.173 1.00 25.18 104 LYS A O 1
ATOM 761 N N . GLY A 1 105 ? 55.750 -21.549 -2.584 1.00 21.79 105 GLY A N 1
ATOM 762 C CA . GLY A 1 105 ? 56.008 -22.500 -3.622 1.00 20.12 105 GLY A CA 1
ATOM 763 C C . GLY A 1 105 ? 54.954 -23.567 -3.560 1.00 19.09 105 GLY A C 1
ATOM 764 O O . GLY A 1 105 ? 54.881 -24.301 -4.529 1.00 19.78 105 GLY A O 1
ATOM 765 N N . LEU A 1 106 ? 54.123 -23.702 -2.537 1.00 18.00 106 LEU A N 1
ATOM 766 C CA . LEU A 1 106 ? 53.069 -24.692 -2.569 1.00 18.99 106 LEU A CA 1
ATOM 767 C C . LEU A 1 106 ? 51.793 -24.077 -3.082 1.00 20.86 106 LEU A C 1
ATOM 768 O O . LEU A 1 106 ? 51.514 -22.916 -2.785 1.00 22.57 106 LEU A O 1
ATOM 773 N N . TYR A 1 107 ? 51.095 -24.819 -3.934 1.00 20.16 107 TYR A N 1
ATOM 774 C CA . TYR A 1 107 ? 49.730 -24.579 -4.324 1.00 20.44 107 TYR A CA 1
ATOM 775 C C . TYR A 1 107 ? 48.744 -25.105 -3.271 1.00 22.50 107 TYR A C 1
ATOM 776 O O . TYR A 1 107 ? 49.056 -25.938 -2.415 1.00 24.08 107 TYR A O 1
ATOM 785 N N . VAL A 1 108 ? 47.507 -24.633 -3.277 1.00 22.40 108 VAL A N 1
ATOM 786 C CA . VAL A 1 108 ? 46.406 -25.198 -2.509 1.00 22.04 108 VAL A CA 1
ATOM 787 C C . VAL A 1 108 ? 45.682 -25.959 -3.617 1.00 21.31 108 VAL A C 1
ATOM 788 O O . VAL A 1 108 ? 45.686 -25.491 -4.759 1.00 20.99 108 VAL A O 1
ATOM 792 N N . PRO A 1 109 ? 45.073 -27.121 -3.388 1.00 20.56 109 PRO A N 1
ATOM 793 C CA . PRO A 1 109 ? 44.189 -27.780 -4.346 1.00 19.91 109 PRO A CA 1
ATOM 794 C C . PRO A 1 109 ? 43.079 -26.885 -4.867 1.00 20.23 109 PRO A C 1
ATOM 795 O O . PRO A 1 109 ? 42.642 -25.986 -4.126 1.00 21.77 109 PRO A O 1
ATOM 799 N N . PRO A 1 110 ? 42.496 -27.104 -6.038 1.00 20.66 110 PRO A N 1
ATOM 800 C CA . PRO A 1 110 ? 41.391 -26.302 -6.535 1.00 19.12 110 PRO A CA 1
ATOM 801 C C . PRO A 1 110 ? 40.185 -26.373 -5.596 1.00 18.68 110 PRO A C 1
ATOM 802 O O . PRO A 1 110 ? 39.692 -27.468 -5.333 1.00 19.16 110 PRO A O 1
ATOM 806 N N . VAL A 1 111 ? 39.573 -25.266 -5.151 1.00 17.41 111 VAL A N 1
ATOM 807 C CA . VAL A 1 111 ? 38.376 -25.352 -4.305 1.00 15.63 111 VAL A CA 1
ATOM 808 C C . VAL A 1 111 ? 37.195 -26.089 -4.966 1.00 13.99 111 VAL A C 1
ATOM 809 O O . VAL A 1 111 ? 36.371 -26.688 -4.289 1.00 13.38 111 VAL A O 1
ATOM 813 N N . GLN A 1 112 ? 37.135 -26.188 -6.287 1.00 14.18 112 GLN A N 1
ATOM 814 C CA . GLN A 1 112 ? 35.997 -26.836 -6.925 1.00 15.04 112 GLN A CA 1
ATOM 815 C C . GLN A 1 112 ? 36.120 -28.357 -6.913 1.00 15.71 112 GLN A C 1
ATOM 816 O O . GLN A 1 112 ? 35.161 -29.070 -7.173 1.00 15.56 112 GLN A O 1
ATOM 822 N N . GLU A 1 113 ? 37.355 -28.795 -6.647 1.00 15.56 113 GLU A N 1
ATOM 823 C CA . GLU A 1 113 ? 37.636 -30.176 -6.359 1.00 17.08 113 GLU A CA 1
ATOM 824 C C . GLU A 1 113 ? 37.549 -30.510 -4.891 1.00 16.10 113 GLU A C 1
ATOM 825 O O . GLU A 1 113 ? 37.307 -31.677 -4.609 1.00 17.17 113 GLU A O 1
ATOM 831 N N . ILE A 1 114 ? 37.759 -29.575 -3.973 1.00 15.92 114 ILE A N 1
ATOM 832 C CA . ILE A 1 114 ? 37.558 -29.765 -2.539 1.00 16.46 114 ILE A CA 1
ATOM 833 C C . ILE A 1 114 ? 36.074 -29.861 -2.206 1.00 18.07 114 ILE A C 1
ATOM 834 O O . ILE A 1 114 ? 35.662 -30.759 -1.448 1.00 18.61 114 ILE A O 1
ATOM 839 N N . PHE A 1 115 ? 35.264 -28.933 -2.768 1.00 17.45 115 PHE A N 1
ATOM 840 C CA . PHE A 1 115 ? 33.816 -28.917 -2.589 1.00 16.58 115 PHE A CA 1
ATOM 841 C C . PHE A 1 115 ? 33.126 -28.885 -3.936 1.00 15.67 115 PHE A C 1
ATOM 842 O O . PHE A 1 115 ? 32.507 -27.886 -4.313 1.00 17.43 115 PHE A O 1
ATOM 850 N N . PRO A 1 116 ? 33.131 -29.989 -4.690 1.00 15.95 116 PRO A N 1
ATOM 851 C CA . PRO A 1 116 ? 32.461 -30.138 -5.978 1.00 15.13 116 PRO A CA 1
ATOM 852 C C . PRO A 1 116 ? 30.995 -29.792 -5.928 1.00 15.50 116 PRO A C 1
ATOM 853 O O . PRO A 1 116 ? 30.403 -29.340 -6.908 1.00 15.67 116 PRO A O 1
ATOM 857 N N . ASP A 1 117 ? 30.352 -30.063 -4.779 1.00 16.97 117 ASP A N 1
ATOM 858 C CA . ASP A 1 117 ? 28.925 -29.766 -4.566 1.00 17.49 117 ASP A CA 1
ATOM 859 C C . ASP A 1 117 ? 28.628 -28.261 -4.443 1.00 16.58 117 ASP A C 1
ATOM 860 O O . ASP A 1 117 ? 27.465 -27.890 -4.314 1.00 17.05 117 ASP A O 1
ATOM 865 N N . LYS A 1 118 ? 29.622 -27.354 -4.478 1.00 14.98 118 LYS A N 1
ATOM 866 C CA . LYS A 1 118 ? 29.320 -25.926 -4.597 1.00 13.35 118 LYS A CA 1
ATOM 867 C C . LYS A 1 118 ? 29.380 -25.516 -6.053 1.00 12.82 118 LYS A C 1
ATOM 868 O O . LYS A 1 118 ? 29.010 -24.400 -6.377 1.00 12.74 118 LYS A O 1
ATOM 874 N N . PHE A 1 119 ? 29.849 -26.369 -6.962 1.00 12.73 119 PHE A N 1
ATOM 875 C CA . PHE A 1 119 ? 30.075 -25.942 -8.321 1.00 12.79 119 PHE A CA 1
ATOM 876 C C . PHE A 1 119 ? 29.184 -26.765 -9.233 1.00 15.13 119 PHE A C 1
ATOM 877 O O . PHE A 1 119 ? 29.061 -26.412 -10.394 1.00 17.59 119 PHE A O 1
ATOM 885 N N . ILE A 1 120 ? 28.493 -27.840 -8.842 1.00 15.50 120 ILE A N 1
ATOM 886 C CA . ILE A 1 120 ? 27.714 -28.654 -9.770 1.00 16.28 120 ILE A CA 1
ATOM 887 C C . ILE A 1 120 ? 26.324 -28.816 -9.156 1.00 14.36 120 ILE A C 1
ATOM 888 O O . ILE A 1 120 ? 26.209 -28.894 -7.944 1.00 14.15 120 ILE A O 1
ATOM 893 N N . PRO A 1 121 ? 25.236 -28.777 -9.906 1.00 14.70 121 PRO A N 1
ATOM 894 C CA . PRO A 1 121 ? 23.868 -28.949 -9.421 1.00 17.00 121 PRO A CA 1
ATOM 895 C C . PRO A 1 121 ? 23.660 -30.208 -8.610 1.00 18.70 121 PRO A C 1
ATOM 896 O O . PRO A 1 121 ? 24.256 -31.233 -8.958 1.00 18.93 121 PRO A O 1
ATOM 900 N N . SER A 1 122 ? 22.801 -30.180 -7.587 1.00 20.74 122 SER A N 1
ATOM 901 C CA . SER A 1 122 ? 22.424 -31.335 -6.775 1.00 22.25 122 SER A CA 1
ATOM 902 C C . SER A 1 122 ? 22.179 -32.572 -7.618 1.00 24.46 122 SER A C 1
ATOM 903 O O . SER A 1 122 ? 22.584 -33.684 -7.253 1.00 24.68 122 SER A O 1
ATOM 906 N N . ALA A 1 123 ? 21.494 -32.344 -8.756 1.00 24.78 123 ALA A N 1
ATOM 907 C CA . ALA A 1 123 ? 21.117 -33.412 -9.667 1.00 25.47 123 ALA A CA 1
ATOM 908 C C . ALA A 1 123 ? 22.323 -34.182 -10.150 1.00 25.62 123 ALA A C 1
ATOM 909 O O . ALA A 1 123 ? 22.322 -35.402 -10.001 1.00 27.91 123 ALA A O 1
ATOM 911 N N . ALA A 1 124 ? 23.411 -33.542 -10.584 1.00 25.58 124 ALA A N 1
ATOM 912 C CA . ALA A 1 124 ? 24.559 -34.287 -11.065 1.00 24.53 124 ALA A CA 1
ATOM 913 C C . ALA A 1 124 ? 25.226 -34.994 -9.904 1.00 23.63 124 ALA A C 1
ATOM 914 O O . ALA A 1 124 ? 25.590 -36.153 -10.022 1.00 24.39 124 ALA A O 1
ATOM 916 N N . ILE A 1 125 ? 25.334 -34.365 -8.746 1.00 23.89 125 ILE A N 1
ATOM 917 C CA . ILE A 1 125 ? 25.930 -34.972 -7.568 1.00 24.25 125 ILE A CA 1
ATOM 918 C C . ILE A 1 125 ? 25.086 -36.181 -7.177 1.00 25.70 125 ILE A C 1
ATOM 919 O O . ILE A 1 125 ? 25.652 -37.186 -6.794 1.00 26.20 125 ILE A O 1
ATOM 924 N N . ASN A 1 126 ? 23.754 -36.145 -7.234 1.00 27.53 126 ASN A N 1
ATOM 925 C CA . ASN A 1 126 ? 22.904 -37.212 -6.725 1.00 28.87 126 ASN A CA 1
ATOM 926 C C . ASN A 1 126 ? 23.132 -38.385 -7.641 1.00 29.13 126 ASN A C 1
ATOM 927 O O . ASN A 1 126 ? 23.499 -39.434 -7.148 1.00 29.33 126 ASN A O 1
ATOM 932 N N . GLU A 1 127 ? 23.013 -38.205 -8.948 1.00 30.01 127 GLU A N 1
ATOM 933 C CA . GLU A 1 127 ? 23.323 -39.202 -9.952 1.00 30.93 127 GLU A CA 1
ATOM 934 C C . GLU A 1 127 ? 24.729 -39.737 -9.844 1.00 31.96 127 GLU A C 1
ATOM 935 O O . GLU A 1 127 ? 24.907 -40.939 -9.955 1.00 32.26 127 GLU A O 1
ATOM 941 N N . ALA A 1 128 ? 25.761 -38.964 -9.581 1.00 31.69 128 ALA A N 1
ATOM 942 C CA . ALA A 1 128 ? 27.068 -39.513 -9.317 1.00 33.07 128 ALA A CA 1
ATOM 943 C C . ALA A 1 128 ? 27.141 -40.273 -8.007 1.00 35.11 128 ALA A C 1
ATOM 944 O O . ALA A 1 128 ? 27.879 -41.246 -7.889 1.00 35.48 128 ALA A O 1
ATOM 946 N N . PHE A 1 129 ? 26.417 -39.863 -6.985 1.00 36.18 129 PHE A N 1
ATOM 947 C CA . PHE A 1 129 ? 26.269 -40.678 -5.800 1.00 37.94 129 PHE A CA 1
ATOM 948 C C . PHE A 1 129 ? 25.301 -41.816 -6.014 1.00 39.48 129 PHE A C 1
ATOM 949 O O . PHE A 1 129 ? 25.209 -42.688 -5.154 1.00 41.85 129 PHE A O 1
ATOM 957 N N . LYS A 1 130 ? 24.500 -41.826 -7.074 1.00 40.26 130 LYS A N 1
ATOM 958 C CA . LYS A 1 130 ? 23.661 -42.971 -7.330 1.00 40.06 130 LYS A CA 1
ATOM 959 C C . LYS A 1 130 ? 24.538 -43.989 -8.035 1.00 40.93 130 LYS A C 1
ATOM 960 O O . LYS A 1 130 ? 24.676 -45.107 -7.541 1.00 42.90 130 LYS A O 1
ATOM 966 N N . LYS A 1 131 ? 25.169 -43.668 -9.167 1.00 40.87 131 LYS A N 1
ATOM 967 C CA . LYS A 1 131 ? 25.872 -44.674 -9.930 1.00 38.14 131 LYS A CA 1
ATOM 968 C C . LYS A 1 131 ? 27.348 -44.693 -9.608 1.00 38.75 131 LYS A C 1
ATOM 969 O O . LYS A 1 131 ? 27.790 -45.273 -8.611 1.00 39.21 131 LYS A O 1
ATOM 975 N N . GLU A 1 140 ? 34.258 -50.748 -10.550 1.00 45.75 140 GLU A N 1
ATOM 976 C CA . GLU A 1 140 ? 35.400 -49.829 -10.386 1.00 45.24 140 GLU A CA 1
ATOM 977 C C . GLU A 1 140 ? 35.708 -48.895 -11.583 1.00 44.41 140 GLU A C 1
ATOM 978 O O . GLU A 1 140 ? 36.702 -48.151 -11.597 1.00 44.94 140 GLU A O 1
ATOM 980 N N . SER A 1 141 ? 34.812 -48.884 -12.594 1.00 43.16 141 SER A N 1
ATOM 981 C CA . SER A 1 141 ? 35.026 -48.117 -13.820 1.00 42.17 141 SER A CA 1
ATOM 982 C C . SER A 1 141 ? 34.775 -46.636 -13.535 1.00 41.08 141 SER A C 1
ATOM 983 O O . SER A 1 141 ? 34.248 -46.301 -12.460 1.00 41.74 141 SER A O 1
ATOM 985 N N . PRO A 1 142 ? 35.171 -45.741 -14.447 1.00 39.53 142 PRO A N 1
ATOM 986 C CA . PRO A 1 142 ? 34.905 -44.319 -14.253 1.00 38.06 142 PRO A CA 1
ATOM 987 C C . PRO A 1 142 ? 33.402 -44.010 -14.351 1.00 37.65 142 PRO A C 1
ATOM 988 O O . PRO A 1 142 ? 32.693 -44.599 -15.176 1.00 38.11 142 PRO A O 1
ATOM 990 N N . ILE A 1 143 ? 32.846 -43.150 -13.502 1.00 36.37 143 ILE A N 1
ATOM 991 C CA . ILE A 1 143 ? 31.486 -42.653 -13.676 1.00 35.14 143 ILE A CA 1
ATOM 992 C C . ILE A 1 143 ? 31.657 -41.336 -14.416 1.00 34.50 143 ILE A C 1
ATOM 993 O O . ILE A 1 143 ? 32.603 -40.595 -14.123 1.00 35.49 143 ILE A O 1
ATOM 998 N N . LEU A 1 144 ? 30.802 -41.007 -15.380 1.00 33.74 144 LEU A N 1
ATOM 999 C CA . LEU A 1 144 ? 30.748 -39.678 -15.962 1.00 33.38 144 LEU A CA 1
ATOM 1000 C C . LEU A 1 144 ? 29.311 -39.231 -15.822 1.00 33.04 144 LEU A C 1
ATOM 1001 O O . LEU A 1 144 ? 28.415 -39.992 -16.195 1.00 33.45 144 LEU A O 1
ATOM 1006 N N . VAL A 1 145 ? 29.066 -38.043 -15.264 1.00 31.50 145 VAL A N 1
ATOM 1007 C CA . VAL A 1 145 ? 27.740 -37.486 -15.262 1.00 31.23 145 VAL A CA 1
ATOM 1008 C C . VAL A 1 145 ? 27.747 -36.248 -16.143 1.00 33.26 145 VAL A C 1
ATOM 1009 O O . VAL A 1 145 ? 28.539 -35.328 -15.929 1.00 33.03 145 VAL A O 1
ATOM 1013 N N . ASP A 1 146 ? 26.930 -36.214 -17.201 1.00 34.08 146 ASP A N 1
ATOM 1014 C CA . ASP A 1 146 ? 26.888 -35.069 -18.094 1.00 37.13 146 ASP A CA 1
ATOM 1015 C C . ASP A 1 146 ? 25.900 -34.063 -17.503 1.00 39.12 146 ASP A C 1
ATOM 1016 O O . ASP A 1 146 ? 24.762 -34.424 -17.164 1.00 40.19 146 ASP A O 1
ATOM 1018 N N . VAL A 1 147 ? 26.326 -32.812 -17.265 1.00 42.20 147 VAL A N 1
ATOM 1019 C CA . VAL A 1 147 ? 25.394 -31.759 -16.851 1.00 42.60 147 VAL A CA 1
ATOM 1020 C C . VAL A 1 147 ? 24.852 -30.944 -18.049 1.00 43.54 147 VAL A C 1
ATOM 1021 O O . VAL A 1 147 ? 25.396 -30.879 -19.171 1.00 44.99 147 VAL A O 1
ATOM 1023 N N . THR A 1 150 ? 17.795 -30.219 -18.983 1.00 46.86 150 THR A N 1
ATOM 1024 C CA . THR A 1 150 ? 16.422 -30.186 -19.468 1.00 47.40 150 THR A CA 1
ATOM 1025 C C . THR A 1 150 ? 15.387 -29.458 -18.579 1.00 47.99 150 THR A C 1
ATOM 1026 O O . THR A 1 150 ? 15.453 -29.430 -17.335 1.00 49.17 150 THR A O 1
ATOM 1030 N N . GLY A 1 151 ? 14.399 -28.872 -19.275 1.00 47.12 151 GLY A N 1
ATOM 1031 C CA . GLY A 1 151 ? 13.236 -28.246 -18.666 1.00 45.28 151 GLY A CA 1
ATOM 1032 C C . GLY A 1 151 ? 13.042 -26.894 -19.344 1.00 44.03 151 GLY A C 1
ATOM 1033 O O . GLY A 1 151 ? 13.990 -26.327 -19.902 1.00 44.90 151 GLY A O 1
ATOM 1034 N N . ASN A 1 152 ? 11.809 -26.376 -19.327 1.00 42.49 152 ASN A N 1
ATOM 1035 C CA . ASN A 1 152 ? 11.541 -25.012 -19.788 1.00 39.27 152 ASN A CA 1
ATOM 1036 C C . ASN A 1 152 ? 12.441 -23.981 -19.110 1.00 36.96 152 ASN A C 1
ATOM 1037 O O . ASN A 1 152 ? 12.648 -23.964 -17.881 1.00 37.27 152 ASN A O 1
ATOM 1039 N N . ILE A 1 153 ? 13.017 -23.116 -19.921 1.00 34.62 153 ILE A N 1
ATOM 1040 C CA . ILE A 1 153 ? 13.634 -21.912 -19.415 1.00 31.68 153 ILE A CA 1
ATOM 1041 C C . ILE A 1 153 ? 12.502 -20.911 -19.372 1.00 29.82 153 ILE A C 1
ATOM 1042 O O . ILE A 1 153 ? 11.968 -20.538 -20.406 1.00 29.65 153 ILE A O 1
ATOM 1047 N N . LEU A 1 154 ? 12.038 -20.554 -18.188 1.00 28.43 154 LEU A N 1
ATOM 1048 C CA . LEU A 1 154 ? 11.131 -19.450 -18.110 1.00 27.28 154 LEU A CA 1
ATOM 1049 C C . LEU A 1 154 ? 11.744 -18.242 -17.493 1.00 27.24 154 LEU A C 1
ATOM 1050 O O . LEU A 1 154 ? 11.081 -17.226 -17.337 1.00 28.43 154 LEU A O 1
ATOM 1055 N N . ASP A 1 155 ? 13.014 -18.274 -17.143 1.00 27.01 155 ASP A N 1
ATOM 1056 C CA . ASP A 1 155 ? 13.574 -17.109 -16.485 1.00 26.06 155 ASP A CA 1
ATOM 1057 C C . ASP A 1 155 ? 14.482 -16.514 -17.539 1.00 23.98 155 ASP A C 1
ATOM 1058 O O . ASP A 1 155 ? 15.377 -17.195 -18.041 1.00 23.33 155 ASP A O 1
ATOM 1063 N N . PRO A 1 156 ? 14.325 -15.257 -17.906 1.00 23.65 156 PRO A N 1
ATOM 1064 C CA . PRO A 1 156 ? 15.198 -14.541 -18.843 1.00 22.37 156 PRO A CA 1
ATOM 1065 C C . PRO A 1 156 ? 16.612 -14.382 -18.345 1.00 22.25 156 PRO A C 1
ATOM 1066 O O . PRO A 1 156 ? 17.515 -14.349 -19.168 1.00 22.15 156 PRO A O 1
ATOM 1070 N N . GLU A 1 157 ? 16.819 -14.259 -17.015 1.00 22.19 157 GLU A N 1
ATOM 1071 C CA . GLU A 1 157 ? 18.154 -14.259 -16.431 1.00 21.27 157 GLU A CA 1
ATOM 1072 C C . GLU A 1 157 ? 18.952 -15.541 -16.612 1.00 21.29 157 GLU A C 1
ATOM 1073 O O . GLU A 1 157 ? 20.176 -15.574 -16.441 1.00 20.81 157 GLU A O 1
ATOM 1079 N N . TYR A 1 158 ? 18.266 -16.628 -16.984 1.00 21.52 158 TYR A N 1
ATOM 1080 C CA . TYR A 1 158 ? 18.904 -17.891 -17.315 1.00 21.12 158 TYR A CA 1
ATOM 1081 C C . TYR A 1 158 ? 19.845 -17.743 -18.516 1.00 19.82 158 TYR A C 1
ATOM 1082 O O . TYR A 1 158 ? 20.828 -18.478 -18.615 1.00 20.02 158 TYR A O 1
ATOM 1091 N N . ARG A 1 159 ? 19.572 -16.829 -19.445 1.00 20.00 159 ARG A N 1
ATOM 1092 C CA . ARG A 1 159 ? 20.505 -16.491 -20.508 1.00 19.96 159 ARG A CA 1
ATOM 1093 C C . ARG A 1 159 ? 21.893 -16.177 -19.993 1.00 18.70 159 ARG A C 1
ATOM 1094 O O . ARG A 1 159 ? 22.806 -16.305 -20.790 1.00 20.00 159 ARG A O 1
ATOM 1102 N N . LEU A 1 160 ? 22.102 -15.738 -18.736 1.00 17.80 160 LEU A N 1
ATOM 1103 C CA . LEU A 1 160 ? 23.433 -15.436 -18.228 1.00 18.02 160 LEU A CA 1
ATOM 1104 C C . LEU A 1 160 ? 23.953 -16.465 -17.254 1.00 17.17 160 LEU A C 1
ATOM 1105 O O . LEU A 1 160 ? 25.012 -16.273 -16.637 1.00 16.54 160 LEU A O 1
ATOM 1110 N N . ALA A 1 161 ? 23.278 -17.614 -17.207 1.00 16.43 161 ALA A N 1
ATOM 1111 C CA . ALA A 1 161 ? 23.681 -18.694 -16.338 1.00 17.08 161 ALA A CA 1
ATOM 1112 C C . ALA A 1 161 ? 25.049 -19.164 -16.710 1.00 17.29 161 ALA A C 1
ATOM 1113 O O . ALA A 1 161 ? 25.826 -19.462 -15.814 1.00 18.42 161 ALA A O 1
ATOM 1115 N N . TYR A 1 162 ? 25.397 -19.196 -18.005 1.00 17.61 162 TYR A N 1
ATOM 1116 C CA . TYR A 1 162 ? 26.732 -19.603 -18.407 1.00 17.57 162 TYR A CA 1
ATOM 1117 C C . TYR A 1 162 ? 27.801 -18.780 -17.717 1.00 18.15 162 TYR A C 1
ATOM 1118 O O . TYR A 1 162 ? 28.897 -19.266 -17.421 1.00 20.48 162 TYR A O 1
ATOM 1127 N N . TYR A 1 163 ? 27.478 -17.510 -17.439 1.00 16.90 163 TYR A N 1
ATOM 1128 C CA . TYR A 1 163 ? 28.430 -16.598 -16.836 1.00 14.85 163 TYR A CA 1
ATOM 1129 C C . TYR A 1 163 ? 28.418 -16.716 -15.328 1.00 14.65 163 TYR A C 1
ATOM 1130 O O . TYR A 1 163 ? 29.451 -17.045 -14.727 1.00 14.91 163 TYR A O 1
ATOM 1139 N N . ARG A 1 164 ? 27.242 -16.482 -14.714 1.00 13.25 164 ARG A N 1
ATOM 1140 C CA . ARG A 1 164 ? 27.127 -16.461 -13.265 1.00 11.66 164 ARG A CA 1
ATOM 1141 C C . ARG A 1 164 ? 27.532 -17.795 -12.637 1.00 11.77 164 ARG A C 1
ATOM 1142 O O . ARG A 1 164 ? 28.108 -17.876 -11.549 1.00 10.13 164 ARG A O 1
ATOM 1150 N N . GLU A 1 165 ? 27.268 -18.902 -13.322 1.00 11.59 165 GLU A N 1
ATOM 1151 C CA . GLU A 1 165 ? 27.500 -20.203 -12.759 1.00 13.44 165 GLU A CA 1
ATOM 1152 C C . GLU A 1 165 ? 28.796 -20.785 -13.259 1.00 13.94 165 GLU A C 1
ATOM 1153 O O . GLU A 1 165 ? 29.056 -21.961 -13.025 1.00 15.11 165 GLU A O 1
ATOM 1159 N N . ASP A 1 166 ? 29.676 -20.020 -13.902 1.00 13.94 166 ASP A N 1
ATOM 1160 C CA . ASP A 1 166 ? 30.929 -20.562 -14.421 1.00 13.37 166 ASP A CA 1
ATOM 1161 C C . ASP A 1 166 ? 31.778 -21.071 -13.266 1.00 13.70 166 ASP A C 1
ATOM 1162 O O . ASP A 1 166 ? 31.906 -20.395 -12.237 1.00 15.23 166 ASP A O 1
ATOM 1167 N N . VAL A 1 167 ? 32.397 -22.250 -13.354 1.00 13.64 167 VAL A N 1
ATOM 1168 C CA . VAL A 1 167 ? 33.192 -22.784 -12.248 1.00 12.79 167 VAL A CA 1
ATOM 1169 C C . VAL A 1 167 ? 34.383 -21.890 -11.933 1.00 13.30 167 VAL A C 1
ATOM 1170 O O . VAL A 1 167 ? 34.694 -21.643 -10.773 1.00 14.16 167 VAL A O 1
ATOM 1174 N N . GLY A 1 168 ? 35.056 -21.322 -12.943 1.00 12.64 168 GLY A N 1
ATOM 1175 C CA . GLY A 1 168 ? 36.289 -20.576 -12.699 1.00 10.50 168 GLY A CA 1
ATOM 1176 C C . GLY A 1 168 ? 36.052 -19.186 -12.131 1.00 9.89 168 GLY A C 1
ATOM 1177 O O . GLY A 1 168 ? 36.856 -18.712 -11.338 1.00 11.10 168 GLY A O 1
ATOM 1178 N N . ILE A 1 169 ? 34.962 -18.480 -12.466 1.00 9.71 169 ILE A N 1
ATOM 1179 C CA . ILE A 1 169 ? 34.729 -17.155 -11.895 1.00 8.95 169 ILE A CA 1
ATOM 1180 C C . ILE A 1 169 ? 34.367 -17.279 -10.403 1.00 9.92 169 ILE A C 1
ATOM 1181 O O . ILE A 1 169 ? 34.784 -16.490 -9.549 1.00 11.16 169 ILE A O 1
ATOM 1186 N N . ASN A 1 170 ? 33.698 -18.365 -10.007 1.00 10.17 170 ASN A N 1
ATOM 1187 C CA . ASN A 1 170 ? 33.326 -18.564 -8.622 1.00 7.84 170 ASN A CA 1
ATOM 1188 C C . ASN A 1 170 ? 34.518 -18.946 -7.814 1.00 9.04 170 ASN A C 1
ATOM 1189 O O . ASN A 1 170 ? 34.709 -18.428 -6.718 1.00 10.01 170 ASN A O 1
ATOM 1194 N N . ALA A 1 171 ? 35.380 -19.825 -8.322 1.00 9.87 171 ALA A N 1
ATOM 1195 C CA . ALA A 1 171 ? 36.657 -20.125 -7.705 1.00 8.62 171 ALA A CA 1
ATOM 1196 C C . ALA A 1 171 ? 37.558 -18.899 -7.635 1.00 9.29 171 ALA A C 1
ATOM 1197 O O . ALA A 1 171 ? 38.210 -18.702 -6.609 1.00 11.02 171 ALA A O 1
ATOM 1199 N N . HIS A 1 172 ? 37.678 -18.043 -8.645 1.00 8.26 172 HIS A N 1
ATOM 1200 C CA . HIS A 1 172 ? 38.429 -16.791 -8.505 1.00 8.33 172 HIS A CA 1
ATOM 1201 C C . HIS A 1 172 ? 37.928 -15.928 -7.346 1.00 9.70 172 HIS A C 1
ATOM 1202 O O . HIS A 1 172 ? 38.728 -15.352 -6.622 1.00 9.66 172 HIS A O 1
ATOM 1209 N N . HIS A 1 173 ? 36.612 -15.796 -7.158 1.00 10.28 173 HIS A N 1
ATOM 1210 C CA . HIS A 1 173 ? 36.087 -14.924 -6.140 1.00 9.85 173 HIS A CA 1
ATOM 1211 C C . HIS A 1 173 ? 36.419 -15.489 -4.760 1.00 10.18 173 HIS A C 1
ATOM 1212 O O . HIS A 1 173 ? 36.800 -14.720 -3.873 1.00 8.84 173 HIS A O 1
ATOM 1219 N N . TRP A 1 174 ? 36.390 -16.824 -4.560 1.00 10.55 174 TRP A N 1
ATOM 1220 C CA . TRP A 1 174 ? 36.865 -17.449 -3.332 1.00 10.25 174 TRP A CA 1
ATOM 1221 C C . TRP A 1 174 ? 38.307 -17.043 -3.007 1.00 10.68 174 TRP A C 1
ATOM 1222 O O . TRP A 1 174 ? 38.644 -16.672 -1.876 1.00 11.90 174 TRP A O 1
ATOM 1233 N N . HIS A 1 175 ? 39.185 -17.133 -3.993 1.00 11.21 175 HIS A N 1
ATOM 1234 C CA . HIS A 1 175 ? 40.627 -16.964 -3.806 1.00 10.44 175 HIS A CA 1
ATOM 1235 C C . HIS A 1 175 ? 41.012 -15.501 -3.585 1.00 10.18 175 HIS A C 1
ATOM 1236 O O . HIS A 1 175 ? 41.880 -15.177 -2.763 1.00 11.22 175 HIS A O 1
ATOM 1243 N N . TRP A 1 176 ? 40.351 -14.571 -4.283 1.00 9.73 176 TRP A N 1
ATOM 1244 C CA . TRP A 1 176 ? 40.606 -13.146 -4.118 1.00 9.60 176 TRP A CA 1
ATOM 1245 C C . TRP A 1 176 ? 40.304 -12.707 -2.698 1.00 9.24 176 TRP A C 1
ATOM 1246 O O . TRP A 1 176 ? 41.107 -11.982 -2.090 1.00 9.73 176 TRP A O 1
ATOM 1257 N N . HIS A 1 177 ? 39.176 -13.145 -2.129 1.00 9.27 177 HIS A N 1
ATOM 1258 C CA . HIS A 1 177 ? 38.870 -12.744 -0.774 1.00 9.33 177 HIS A CA 1
ATOM 1259 C C . HIS A 1 177 ? 39.794 -13.416 0.243 1.00 10.06 177 HIS A C 1
ATOM 1260 O O . HIS A 1 177 ? 39.844 -12.956 1.379 1.00 9.61 177 HIS A O 1
ATOM 1267 N N . LEU A 1 178 ? 40.603 -14.433 -0.110 1.00 10.09 178 LEU A N 1
ATOM 1268 C CA . LEU A 1 178 ? 41.609 -14.980 0.800 1.00 9.87 178 LEU A CA 1
ATOM 1269 C C . LEU A 1 178 ? 43.024 -14.406 0.611 1.00 10.54 178 LEU A C 1
ATOM 1270 O O . LEU A 1 178 ? 43.851 -14.393 1.534 1.00 11.40 178 LEU A O 1
ATOM 1275 N N . VAL A 1 179 ? 43.369 -13.896 -0.561 1.00 8.28 179 VAL A N 1
ATOM 1276 C CA . VAL A 1 179 ? 44.528 -13.028 -0.694 1.00 8.58 179 VAL A CA 1
ATOM 1277 C C . VAL A 1 179 ? 44.224 -11.694 -0.007 1.00 10.34 179 VAL A C 1
ATOM 1278 O O . VAL A 1 179 ? 45.145 -11.065 0.499 1.00 12.85 179 VAL A O 1
ATOM 1282 N N . TYR A 1 180 ? 42.983 -11.178 -0.015 1.00 9.94 180 TYR A N 1
ATOM 1283 C CA . TYR A 1 180 ? 42.643 -9.886 0.542 1.00 9.13 180 TYR A CA 1
ATOM 1284 C C . TYR A 1 180 ? 41.578 -10.005 1.620 1.00 9.86 180 TYR A C 1
ATOM 1285 O O . TYR A 1 180 ? 40.489 -9.447 1.468 1.00 10.97 180 TYR A O 1
ATOM 1294 N N . PRO A 1 181 ? 41.824 -10.684 2.744 1.00 10.56 181 PRO A N 1
ATOM 1295 C CA . PRO A 1 181 ? 40.865 -10.957 3.802 1.00 11.22 181 PRO A CA 1
ATOM 1296 C C . PRO A 1 181 ? 40.322 -9.703 4.471 1.00 10.40 181 PRO A C 1
ATOM 1297 O O . PRO A 1 181 ? 41.141 -8.851 4.784 1.00 10.72 181 PRO A O 1
ATOM 1301 N N . SER A 1 182 ? 39.033 -9.564 4.830 1.00 9.82 182 SER A N 1
ATOM 1302 C CA . SER A 1 182 ? 38.548 -8.330 5.435 1.00 9.72 182 SER A CA 1
ATOM 1303 C C . SER A 1 182 ? 38.981 -8.213 6.859 1.00 9.84 182 SER A C 1
ATOM 1304 O O . SER A 1 182 ? 39.079 -7.111 7.386 1.00 10.03 182 SER A O 1
ATOM 1307 N N . THR A 1 183 ? 39.318 -9.333 7.481 1.00 11.01 183 THR A N 1
ATOM 1308 C CA . THR A 1 183 ? 39.839 -9.357 8.853 1.00 11.99 183 THR A CA 1
ATOM 1309 C C . THR A 1 183 ? 41.363 -9.184 8.928 1.00 12.53 183 THR A C 1
ATOM 1310 O O . THR A 1 183 ? 41.933 -9.226 10.025 1.00 12.34 183 THR A O 1
ATOM 1314 N N . TRP A 1 184 ? 42.069 -8.980 7.801 1.00 13.30 184 TRP A N 1
ATOM 1315 C CA . TRP A 1 184 ? 43.505 -8.761 7.817 1.00 14.85 184 TRP A CA 1
ATOM 1316 C C . TRP A 1 184 ? 43.890 -7.621 8.766 1.00 15.59 184 TRP A C 1
ATOM 1317 O O . TRP A 1 184 ? 43.415 -6.488 8.671 1.00 13.73 184 TRP A O 1
ATOM 1328 N N . ASN A 1 185 ? 44.795 -8.000 9.675 1.00 16.75 185 ASN A N 1
ATOM 1329 C CA . ASN A 1 185 ? 45.377 -7.099 10.646 1.00 17.64 185 ASN A CA 1
ATOM 1330 C C . ASN A 1 185 ? 46.859 -6.948 10.351 1.00 19.43 185 ASN A C 1
ATOM 1331 O O . ASN A 1 185 ? 47.647 -7.867 10.596 1.00 20.64 185 ASN A O 1
ATOM 1336 N N . PRO A 1 186 ? 47.314 -5.813 9.829 1.00 20.16 186 PRO A N 1
ATOM 1337 C CA . PRO A 1 186 ? 48.704 -5.645 9.431 1.00 21.40 186 PRO A CA 1
ATOM 1338 C C . PRO A 1 186 ? 49.689 -5.602 10.583 1.00 22.54 186 PRO A C 1
ATOM 1339 O O . PRO A 1 186 ? 50.899 -5.921 10.371 1.00 22.66 186 PRO A O 1
ATOM 1343 N N . LYS A 1 187 ? 49.215 -5.245 11.748 1.00 23.02 187 LYS A N 1
ATOM 1344 C CA . LYS A 1 187 ? 50.051 -5.176 12.960 1.00 23.80 187 LYS A CA 1
ATOM 1345 C C . LYS A 1 187 ? 50.400 -6.603 13.434 1.00 25.12 187 LYS A C 1
ATOM 1346 O O . LYS A 1 187 ? 51.499 -6.856 13.947 1.00 27.20 187 LYS A O 1
ATOM 1348 N N . TYR A 1 188 ? 49.449 -7.510 13.247 1.00 24.04 188 TYR A N 1
ATOM 1349 C CA . TYR A 1 188 ? 49.608 -8.931 13.633 1.00 23.63 188 TYR A CA 1
ATOM 1350 C C . TYR A 1 188 ? 50.539 -9.630 12.650 1.00 24.63 188 TYR A C 1
ATOM 1351 O O . TYR A 1 188 ? 51.480 -10.345 13.024 1.00 25.77 188 TYR A O 1
ATOM 1360 N N . PHE A 1 189 ? 50.249 -9.489 11.362 1.00 24.74 189 PHE A N 1
ATOM 1361 C CA . PHE A 1 189 ? 51.053 -10.175 10.379 1.00 23.73 189 PHE A CA 1
ATOM 1362 C C . PHE A 1 189 ? 52.363 -9.463 10.169 1.00 24.36 189 PHE A C 1
ATOM 1363 O O . PHE A 1 189 ? 53.231 -9.999 9.491 1.00 25.95 189 PHE A O 1
ATOM 1371 N N . GLY A 1 190 ? 52.552 -8.255 10.678 1.00 25.44 190 GLY A N 1
ATOM 1372 C CA . GLY A 1 190 ? 53.701 -7.442 10.291 1.00 26.50 190 GLY A CA 1
ATOM 1373 C C . GLY A 1 190 ? 53.668 -6.942 8.842 1.00 28.41 190 GLY A C 1
ATOM 1374 O O . GLY A 1 190 ? 54.601 -6.231 8.461 1.00 30.04 190 GLY A O 1
ATOM 1375 N N . LYS A 1 191 ? 52.642 -7.212 8.019 1.00 27.58 191 LYS A N 1
ATOM 1376 C CA . LYS A 1 191 ? 52.681 -7.019 6.570 1.00 26.15 191 LYS A CA 1
ATOM 1377 C C . LYS A 1 191 ? 51.440 -6.228 6.242 1.00 25.06 191 LYS A C 1
ATOM 1378 O O . LYS A 1 191 ? 50.370 -6.487 6.814 1.00 24.83 191 LYS A O 1
ATOM 1384 N N . LYS A 1 192 ? 51.559 -5.303 5.298 1.00 22.85 192 LYS A N 1
ATOM 1385 C CA . LYS A 1 192 ? 50.403 -4.582 4.825 1.00 21.70 192 LYS A CA 1
ATOM 1386 C C . LYS A 1 192 ? 49.986 -5.192 3.500 1.00 19.41 192 LYS A C 1
ATOM 1387 O O . LYS A 1 192 ? 50.847 -5.702 2.781 1.00 20.18 192 LYS A O 1
ATOM 1393 N N . LYS A 1 193 ? 48.694 -5.220 3.158 1.00 16.38 193 LYS A N 1
ATOM 1394 C CA . LYS A 1 193 ? 48.215 -5.568 1.840 1.00 12.75 193 LYS A CA 1
ATOM 1395 C C . LYS A 1 193 ? 48.051 -4.224 1.177 1.00 11.75 193 LYS A C 1
ATOM 1396 O O . LYS A 1 193 ? 47.143 -3.462 1.494 1.00 12.46 193 LYS A O 1
ATOM 1402 N N . ASP A 1 194 ? 48.962 -3.873 0.309 1.00 10.60 194 ASP A N 1
ATOM 1403 C CA . ASP A 1 194 ? 48.964 -2.593 -0.352 1.00 9.78 194 ASP A CA 1
ATOM 1404 C C . ASP A 1 194 ? 47.686 -2.317 -1.171 1.00 9.76 194 ASP A C 1
ATOM 1405 O O . ASP A 1 194 ? 47.282 -3.097 -2.045 1.00 10.39 194 ASP A O 1
ATOM 1410 N N . ARG A 1 195 ? 47.069 -1.164 -0.865 1.00 8.93 195 ARG A N 1
ATOM 1411 C CA . ARG A 1 195 ? 45.908 -0.612 -1.546 1.00 7.70 195 ARG A CA 1
ATOM 1412 C C . ARG A 1 195 ? 44.771 -1.592 -1.653 1.00 7.64 195 ARG A C 1
ATOM 1413 O O . ARG A 1 195 ? 44.020 -1.607 -2.622 1.00 7.84 195 ARG A O 1
ATOM 1421 N N . LYS A 1 196 ? 44.564 -2.318 -0.544 1.00 8.43 196 LYS A N 1
ATOM 1422 C CA . LYS A 1 196 ? 43.566 -3.407 -0.433 1.00 8.13 196 LYS A CA 1
ATOM 1423 C C . LYS A 1 196 ? 42.165 -2.865 -0.541 1.00 7.51 196 LYS A C 1
ATOM 1424 O O . LYS A 1 196 ? 41.345 -3.468 -1.215 1.00 8.02 196 LYS A O 1
ATOM 1430 N N . GLY A 1 197 ? 41.855 -1.715 0.061 1.00 8.48 197 GLY A N 1
ATOM 1431 C CA . GLY A 1 197 ? 40.523 -1.118 -0.098 1.00 8.49 197 GLY A CA 1
ATOM 1432 C C . GLY A 1 197 ? 40.211 -0.642 -1.513 1.00 7.41 197 GLY A C 1
ATOM 1433 O O . GLY A 1 197 ? 39.111 -0.848 -2.030 1.00 7.74 197 GLY A O 1
ATOM 1434 N N . GLU A 1 198 ? 41.214 -0.025 -2.150 1.00 6.77 198 GLU A N 1
ATOM 1435 C CA . GLU A 1 198 ? 41.145 0.345 -3.555 1.00 6.66 198 GLU A CA 1
ATOM 1436 C C . GLU A 1 198 ? 41.056 -0.883 -4.465 1.00 6.00 198 GLU A C 1
ATOM 1437 O O . GLU A 1 198 ? 40.318 -0.837 -5.446 1.00 6.32 198 GLU A O 1
ATOM 1443 N N . LEU A 1 199 ? 41.719 -2.021 -4.175 1.00 6.38 199 LEU A N 1
ATOM 1444 C CA . LEU A 1 199 ? 41.554 -3.202 -5.015 1.00 6.41 199 LEU A CA 1
ATOM 1445 C C . LEU A 1 199 ? 40.218 -3.897 -4.707 1.00 5.84 199 LEU A C 1
ATOM 1446 O O . LEU A 1 199 ? 39.592 -4.420 -5.636 1.00 5.64 199 LEU A O 1
ATOM 1451 N N . PHE A 1 200 ? 39.683 -3.817 -3.479 1.00 6.25 200 PHE A N 1
ATOM 1452 C CA . PHE A 1 200 ? 38.311 -4.235 -3.210 1.00 6.72 200 PHE A CA 1
ATOM 1453 C C . PHE A 1 200 ? 37.364 -3.501 -4.180 1.00 8.63 200 PHE A C 1
ATOM 1454 O O . PHE A 1 200 ? 36.548 -4.127 -4.887 1.00 9.98 200 PHE A O 1
ATOM 1462 N N . TYR A 1 201 ? 37.463 -2.155 -4.226 1.00 7.59 201 TYR A N 1
ATOM 1463 C CA . TYR A 1 201 ? 36.696 -1.369 -5.173 1.00 6.52 201 TYR A CA 1
ATOM 1464 C C . TYR A 1 201 ? 36.839 -1.883 -6.619 1.00 6.27 201 TYR A C 1
ATOM 1465 O O . TYR A 1 201 ? 35.851 -2.198 -7.289 1.00 6.45 201 TYR A O 1
ATOM 1474 N N . TYR A 1 202 ? 38.065 -1.927 -7.125 1.00 5.29 202 TYR A N 1
ATOM 1475 C CA . TYR A 1 202 ? 38.342 -2.096 -8.555 1.00 6.25 202 TYR A CA 1
ATOM 1476 C C . TYR A 1 202 ? 37.973 -3.485 -8.998 1.00 6.96 202 TYR A C 1
ATOM 1477 O O . TYR A 1 202 ? 37.375 -3.673 -10.059 1.00 8.39 202 TYR A O 1
ATOM 1486 N N . MET A 1 203 ? 38.360 -4.475 -8.208 1.00 6.59 203 MET A N 1
ATOM 1487 C CA . MET A 1 203 ? 38.036 -5.803 -8.614 1.00 7.78 203 MET A CA 1
ATOM 1488 C C . MET A 1 203 ? 36.500 -5.933 -8.667 1.00 8.75 203 MET A C 1
ATOM 1489 O O . MET A 1 203 ? 35.960 -6.488 -9.636 1.00 10.42 203 MET A O 1
ATOM 1494 N N . HIS A 1 204 ? 35.725 -5.397 -7.720 1.00 8.75 204 HIS A N 1
ATOM 1495 C CA . HIS A 1 204 ? 34.274 -5.575 -7.789 1.00 8.17 204 HIS A CA 1
ATOM 1496 C C . HIS A 1 204 ? 33.629 -4.701 -8.851 1.00 7.48 204 HIS A C 1
ATOM 1497 O O . HIS A 1 204 ? 32.669 -5.080 -9.532 1.00 8.58 204 HIS A O 1
ATOM 1504 N N . GLN A 1 205 ? 34.227 -3.546 -9.133 1.00 6.95 205 GLN A N 1
ATOM 1505 C CA . GLN A 1 205 ? 33.849 -2.707 -10.250 1.00 7.00 205 GLN A CA 1
ATOM 1506 C C . GLN A 1 205 ? 34.058 -3.456 -11.572 1.00 8.22 205 GLN A C 1
ATOM 1507 O O . GLN A 1 205 ? 33.179 -3.399 -12.444 1.00 10.27 205 GLN A O 1
ATOM 1513 N N . GLN A 1 206 ? 35.184 -4.165 -11.751 1.00 7.70 206 GLN A N 1
ATOM 1514 C CA . GLN A 1 206 ? 35.456 -4.946 -12.958 1.00 6.50 206 GLN A CA 1
ATOM 1515 C C . GLN A 1 206 ? 34.535 -6.115 -13.114 1.00 7.05 206 GLN A C 1
ATOM 1516 O O . GLN A 1 206 ? 34.119 -6.384 -14.234 1.00 9.10 206 GLN A O 1
ATOM 1522 N N . MET A 1 207 ? 34.109 -6.776 -12.039 1.00 7.43 207 MET A N 1
ATOM 1523 C CA . MET A 1 207 ? 33.074 -7.778 -12.139 1.00 8.46 207 MET A CA 1
ATOM 1524 C C . MET A 1 207 ? 31.754 -7.194 -12.598 1.00 9.34 207 MET A C 1
ATOM 1525 O O . MET A 1 207 ? 31.062 -7.793 -13.401 1.00 9.45 207 MET A O 1
ATOM 1530 N N . CYS A 1 208 ? 31.375 -6.019 -12.129 1.00 8.92 208 CYS A N 1
ATOM 1531 C CA . CYS A 1 208 ? 30.204 -5.328 -12.630 1.00 8.42 208 CYS A CA 1
ATOM 1532 C C . CYS A 1 208 ? 30.317 -4.911 -14.098 1.00 8.87 208 CYS A C 1
ATOM 1533 O O . CYS A 1 208 ? 29.366 -5.146 -14.851 1.00 8.74 208 CYS A O 1
ATOM 1536 N N . ALA A 1 209 ? 31.432 -4.348 -14.535 1.00 7.77 209 ALA A N 1
ATOM 1537 C CA . ALA A 1 209 ? 31.583 -3.969 -15.918 1.00 8.60 209 ALA A CA 1
ATOM 1538 C C . ALA A 1 209 ? 31.535 -5.190 -16.795 1.00 8.77 209 ALA A C 1
ATOM 1539 O O . ALA A 1 209 ? 30.900 -5.149 -17.842 1.00 11.27 209 ALA A O 1
ATOM 1541 N N . ARG A 1 210 ? 32.143 -6.313 -16.400 1.00 9.14 210 ARG A N 1
ATOM 1542 C CA . ARG A 1 210 ? 32.129 -7.547 -17.195 1.00 9.28 210 ARG A CA 1
ATOM 1543 C C . ARG A 1 210 ? 30.723 -8.159 -17.255 1.00 11.01 210 ARG A C 1
ATOM 1544 O O . ARG A 1 210 ? 30.252 -8.510 -18.344 1.00 11.16 210 ARG A O 1
ATOM 1552 N N . TYR A 1 211 ? 29.997 -8.246 -16.137 1.00 9.53 211 TYR A N 1
ATOM 1553 C CA . TYR A 1 211 ? 28.623 -8.664 -16.138 1.00 10.06 211 TYR A CA 1
ATOM 1554 C C . TYR A 1 211 ? 27.755 -7.806 -17.025 1.00 10.11 211 TYR A C 1
ATOM 1555 O O . TYR A 1 211 ? 27.024 -8.366 -17.841 1.00 12.44 211 TYR A O 1
ATOM 1564 N N . ASP A 1 212 ? 27.796 -6.484 -16.956 1.00 10.26 212 ASP A N 1
ATOM 1565 C CA . ASP A 1 212 ? 27.034 -5.683 -17.871 1.00 9.63 212 ASP A CA 1
ATOM 1566 C C . ASP A 1 212 ? 27.392 -5.904 -19.309 1.00 11.88 212 ASP A C 1
ATOM 1567 O O . ASP A 1 212 ? 26.460 -5.840 -20.097 1.00 12.95 212 ASP A O 1
ATOM 1572 N N . CYS A 1 213 ? 28.647 -6.146 -19.730 1.00 12.17 213 CYS A N 1
ATOM 1573 C CA . CYS A 1 213 ? 28.982 -6.561 -21.098 1.00 12.49 213 CYS A CA 1
ATOM 1574 C C . CYS A 1 213 ? 28.362 -7.896 -21.501 1.00 12.25 213 CYS A C 1
ATOM 1575 O O . CYS A 1 213 ? 27.953 -8.041 -22.648 1.00 12.12 213 CYS A O 1
ATOM 1578 N N . GLU A 1 214 ? 28.199 -8.875 -20.606 1.00 12.11 214 GLU A N 1
ATOM 1579 C CA . GLU A 1 214 ? 27.408 -10.058 -20.894 1.00 12.22 214 GLU A CA 1
ATOM 1580 C C . GLU A 1 214 ? 25.936 -9.768 -21.057 1.00 12.21 214 GLU A C 1
ATOM 1581 O O . GLU A 1 214 ? 25.305 -10.289 -21.995 1.00 13.78 214 GLU A O 1
ATOM 1587 N N . ARG A 1 215 ? 25.356 -8.951 -20.187 1.00 12.33 215 ARG A N 1
ATOM 1588 C CA . ARG A 1 215 ? 23.975 -8.514 -20.379 1.00 11.84 215 ARG A CA 1
ATOM 1589 C C . ARG A 1 215 ? 23.761 -7.857 -21.731 1.00 12.62 215 ARG A C 1
ATOM 1590 O O . ARG A 1 215 ? 22.892 -8.298 -22.478 1.00 14.10 215 ARG A O 1
ATOM 1598 N N . LEU A 1 216 ? 24.506 -6.852 -22.150 1.00 12.65 216 LEU A N 1
ATOM 1599 C CA . LEU A 1 216 ? 24.375 -6.312 -23.482 1.00 12.09 216 LEU A CA 1
ATOM 1600 C C . LEU A 1 216 ? 24.705 -7.309 -24.563 1.00 13.00 216 LEU A C 1
ATOM 1601 O O . LEU A 1 216 ? 24.095 -7.223 -25.616 1.00 13.92 216 LEU A O 1
ATOM 1606 N N . SER A 1 217 ? 25.604 -8.283 -24.380 1.00 13.73 217 SER A N 1
ATOM 1607 C CA . SER A 1 217 ? 25.838 -9.303 -25.384 1.00 13.21 217 SER A CA 1
ATOM 1608 C C . SER A 1 217 ? 24.612 -10.119 -25.694 1.00 15.43 217 SER A C 1
ATOM 1609 O O . SER A 1 217 ? 24.414 -10.505 -26.848 1.00 16.59 217 SER A O 1
ATOM 1612 N N . ASN A 1 218 ? 23.814 -10.387 -24.665 1.00 16.30 218 ASN A N 1
ATOM 1613 C CA . ASN A 1 218 ? 22.599 -11.153 -24.816 1.00 15.43 218 ASN A CA 1
ATOM 1614 C C . ASN A 1 218 ? 21.353 -10.321 -24.993 1.00 16.16 218 ASN A C 1
ATOM 1615 O O . ASN A 1 218 ? 20.232 -10.811 -24.814 1.00 16.76 218 ASN A O 1
ATOM 1620 N N . GLY A 1 219 ? 21.485 -9.047 -25.311 1.00 16.79 219 GLY A N 1
ATOM 1621 C CA . GLY A 1 219 ? 20.325 -8.233 -25.645 1.00 17.12 219 GLY A CA 1
ATOM 1622 C C . GLY A 1 219 ? 19.576 -7.620 -24.462 1.00 18.43 219 GLY A C 1
ATOM 1623 O O . GLY A 1 219 ? 18.458 -7.105 -24.613 1.00 19.07 219 GLY A O 1
ATOM 1624 N N . MET A 1 220 ? 20.196 -7.596 -23.285 1.00 17.01 220 MET A N 1
ATOM 1625 C CA . MET A 1 220 ? 19.553 -7.140 -22.076 1.00 16.02 220 MET A CA 1
ATOM 1626 C C . MET A 1 220 ? 20.108 -5.784 -21.645 1.00 15.17 220 MET A C 1
ATOM 1627 O O . MET A 1 220 ? 21.237 -5.361 -21.931 1.00 15.93 220 MET A O 1
ATOM 1632 N N . HIS A 1 221 ? 19.267 -5.059 -20.954 1.00 14.56 221 HIS A N 1
ATOM 1633 C CA . HIS A 1 221 ? 19.664 -3.792 -20.387 1.00 16.32 221 HIS A CA 1
ATOM 1634 C C . HIS A 1 221 ? 20.742 -3.994 -19.328 1.00 14.87 221 HIS A C 1
ATOM 1635 O O . HIS A 1 221 ? 20.800 -5.015 -18.666 1.00 16.42 221 HIS A O 1
ATOM 1642 N N . ARG A 1 222 ? 21.637 -3.061 -19.154 1.00 15.43 222 ARG A N 1
ATOM 1643 C CA . ARG A 1 222 ? 22.490 -3.003 -17.986 1.00 16.09 222 ARG A CA 1
ATOM 1644 C C . ARG A 1 222 ? 21.717 -3.040 -16.674 1.00 16.10 222 ARG A C 1
ATOM 1645 O O . ARG A 1 222 ? 20.578 -2.567 -16.585 1.00 16.43 222 ARG A O 1
ATOM 1653 N N . MET A 1 223 ? 22.345 -3.659 -15.664 1.00 15.81 223 MET A N 1
ATOM 1654 C CA . MET A 1 223 ? 21.704 -3.993 -14.407 1.00 13.41 223 MET A CA 1
ATOM 1655 C C . MET A 1 223 ? 21.514 -2.729 -13.593 1.00 13.40 223 MET A C 1
ATOM 1656 O O . MET A 1 223 ? 22.320 -1.788 -13.647 1.00 12.26 223 MET A O 1
ATOM 1661 N N . LEU A 1 224 ? 20.408 -2.725 -12.869 1.00 12.48 224 LEU A N 1
ATOM 1662 C CA . LEU A 1 224 ? 20.071 -1.619 -11.995 1.00 11.71 224 LEU A CA 1
ATOM 1663 C C . LEU A 1 224 ? 20.680 -1.824 -10.610 1.00 10.08 224 LEU A C 1
ATOM 1664 O O . LEU A 1 224 ? 20.861 -2.962 -10.185 1.00 10.20 224 LEU A O 1
ATOM 1669 N N . PRO A 1 225 ? 21.076 -0.762 -9.893 1.00 10.03 225 PRO A N 1
ATOM 1670 C CA . PRO A 1 225 ? 21.545 -0.808 -8.515 1.00 9.65 225 PRO A CA 1
ATOM 1671 C C . PRO A 1 225 ? 20.470 -1.236 -7.537 1.00 12.61 225 PRO A C 1
ATOM 1672 O O . PRO A 1 225 ? 19.324 -0.780 -7.667 1.00 12.55 225 PRO A O 1
ATOM 1676 N N . PHE A 1 226 ? 20.786 -2.034 -6.512 1.00 11.86 226 PHE A N 1
ATOM 1677 C CA . PHE A 1 226 ? 19.861 -2.222 -5.397 1.00 13.11 226 PHE A CA 1
ATOM 1678 C C . PHE A 1 226 ? 20.099 -1.048 -4.479 1.00 15.15 226 PHE A C 1
ATOM 1679 O O . PHE A 1 226 ? 20.840 -1.185 -3.503 1.00 16.13 226 PHE A O 1
ATOM 1687 N N . ASN A 1 227 ? 19.594 0.149 -4.756 1.00 16.01 227 ASN A N 1
ATOM 1688 C CA . ASN A 1 227 ? 19.876 1.259 -3.860 1.00 16.47 227 ASN A CA 1
ATOM 1689 C C . ASN A 1 227 ? 18.674 1.609 -2.997 1.00 17.34 227 ASN A C 1
ATOM 1690 O O . ASN A 1 227 ? 18.802 2.411 -2.079 1.00 17.80 227 ASN A O 1
ATOM 1695 N N . ASN A 1 228 ? 17.509 0.994 -3.181 1.00 17.66 228 ASN A N 1
ATOM 1696 C CA . ASN A 1 228 ? 16.426 1.182 -2.241 1.00 18.32 228 ASN A CA 1
ATOM 1697 C C . ASN A 1 228 ? 16.177 -0.069 -1.421 1.00 16.35 228 ASN A C 1
ATOM 1698 O O . ASN A 1 228 ? 15.701 -1.071 -1.940 1.00 16.67 228 ASN A O 1
ATOM 1703 N N . PHE A 1 229 ? 16.378 -0.029 -0.110 1.00 14.45 229 PHE A N 1
ATOM 1704 C CA . PHE A 1 229 ? 16.391 -1.245 0.654 1.00 14.37 229 PHE A CA 1
ATOM 1705 C C . PHE A 1 229 ? 14.988 -1.699 0.955 1.00 15.41 229 PHE A C 1
ATOM 1706 O O . PHE A 1 229 ? 14.895 -2.757 1.548 1.00 16.29 229 PHE A O 1
ATOM 1714 N N . ASP A 1 230 ? 13.903 -1.012 0.575 1.00 16.25 230 ASP A N 1
ATOM 1715 C CA . ASP A 1 230 ? 12.557 -1.561 0.661 1.00 16.98 230 ASP A CA 1
ATOM 1716 C C . ASP A 1 230 ? 12.113 -2.266 -0.596 1.00 17.69 230 ASP A C 1
ATOM 1717 O O . ASP A 1 230 ? 10.967 -2.711 -0.636 1.00 18.25 230 ASP A O 1
ATOM 1722 N N . GLU A 1 231 ? 12.865 -2.333 -1.688 1.00 18.26 231 GLU A N 1
ATOM 1723 C CA . GLU A 1 231 ? 12.333 -2.902 -2.917 1.00 18.69 231 GLU A CA 1
ATOM 1724 C C . GLU A 1 231 ? 12.270 -4.437 -2.759 1.00 17.11 231 GLU A C 1
ATOM 1725 O O . GLU A 1 231 ? 13.169 -5.026 -2.160 1.00 15.33 231 GLU A O 1
ATOM 1731 N N . PRO A 1 232 ? 11.297 -5.197 -3.233 1.00 16.45 232 PRO A N 1
ATOM 1732 C CA . PRO A 1 232 ? 11.323 -6.657 -3.246 1.00 16.39 232 PRO A CA 1
ATOM 1733 C C . PRO A 1 232 ? 12.498 -7.161 -4.092 1.00 16.39 232 PRO A C 1
ATOM 1734 O O . PRO A 1 232 ? 12.770 -6.612 -5.169 1.00 16.10 232 PRO A O 1
ATOM 1738 N N . LEU A 1 233 ? 13.185 -8.217 -3.662 1.00 14.96 233 LEU A N 1
ATOM 1739 C CA . LEU A 1 233 ? 14.192 -8.869 -4.486 1.00 13.80 233 LEU A CA 1
ATOM 1740 C C . LEU A 1 233 ? 13.584 -9.902 -5.427 1.00 12.77 233 LEU A C 1
ATOM 1741 O O . LEU A 1 233 ? 12.624 -10.602 -5.113 1.00 11.90 233 LEU A O 1
ATOM 1746 N N . ALA A 1 234 ? 14.123 -10.028 -6.634 1.00 12.92 234 ALA A N 1
ATOM 1747 C CA . ALA A 1 234 ? 13.805 -11.152 -7.504 1.00 10.96 234 ALA A CA 1
ATOM 1748 C C . ALA A 1 234 ? 14.485 -12.373 -6.936 1.00 9.73 234 ALA A C 1
ATOM 1749 O O . ALA A 1 234 ? 15.455 -12.262 -6.185 1.00 10.31 234 ALA A O 1
ATOM 1751 N N . GLY A 1 235 ? 13.954 -13.513 -7.328 1.00 9.39 235 GLY A N 1
ATOM 1752 C CA . GLY A 1 235 ? 14.287 -14.781 -6.730 1.00 9.48 235 GLY A CA 1
ATOM 1753 C C . GLY A 1 235 ? 15.449 -15.432 -7.508 1.00 10.15 235 GLY A C 1
ATOM 1754 O O . GLY A 1 235 ? 15.884 -14.982 -8.584 1.00 11.16 235 GLY A O 1
ATOM 1755 N N . TYR A 1 236 ? 15.966 -16.512 -6.952 1.00 8.96 236 TYR A N 1
ATOM 1756 C CA . TYR A 1 236 ? 17.025 -17.293 -7.531 1.00 8.65 236 TYR A CA 1
ATOM 1757 C C . TYR A 1 236 ? 17.023 -18.582 -6.718 1.00 9.36 236 TYR A C 1
ATOM 1758 O O . TYR A 1 236 ? 17.050 -18.522 -5.466 1.00 9.17 236 TYR A O 1
ATOM 1767 N N . ALA A 1 237 ? 16.992 -19.742 -7.377 1.00 9.27 237 ALA A N 1
ATOM 1768 C CA . ALA A 1 237 ? 17.049 -21.038 -6.704 1.00 10.30 237 ALA A CA 1
ATOM 1769 C C . ALA A 1 237 ? 18.415 -21.610 -7.062 1.00 12.42 237 ALA A C 1
ATOM 1770 O O . ALA A 1 237 ? 18.618 -21.801 -8.260 1.00 13.55 237 ALA A O 1
ATOM 1772 N N . PRO A 1 238 ? 19.405 -21.880 -6.183 1.00 12.10 238 PRO A N 1
ATOM 1773 C CA . PRO A 1 238 ? 20.733 -22.318 -6.573 1.00 11.26 238 PRO A CA 1
ATOM 1774 C C . PRO A 1 238 ? 20.866 -23.774 -7.013 1.00 13.82 238 PRO A C 1
ATOM 1775 O O . PRO A 1 238 ? 21.743 -24.123 -7.809 1.00 12.32 238 PRO A O 1
ATOM 1779 N N . HIS A 1 239 ? 19.974 -24.649 -6.496 1.00 14.27 239 HIS A N 1
ATOM 1780 C CA . HIS A 1 239 ? 20.004 -26.085 -6.725 1.00 14.97 239 HIS A CA 1
ATOM 1781 C C . HIS A 1 239 ? 21.372 -26.649 -6.374 1.00 14.29 239 HIS A C 1
ATOM 1782 O O . HIS A 1 239 ? 21.938 -27.392 -7.166 1.00 15.15 239 HIS A O 1
ATOM 1789 N N . LEU A 1 240 ? 21.903 -26.283 -5.204 1.00 14.97 240 LEU A N 1
ATOM 1790 C CA . LEU A 1 240 ? 23.190 -26.773 -4.722 1.00 15.16 240 LEU A CA 1
ATOM 1791 C C . LEU A 1 240 ? 22.945 -27.461 -3.399 1.00 16.67 240 LEU A C 1
ATOM 1792 O O . LEU A 1 240 ? 22.297 -26.849 -2.529 1.00 16.30 240 LEU A O 1
ATOM 1797 N N . THR A 1 241 ? 23.480 -28.664 -3.229 1.00 18.08 241 THR A N 1
ATOM 1798 C CA . THR A 1 241 ? 23.340 -29.402 -1.982 1.00 22.12 241 THR A CA 1
ATOM 1799 C C . THR A 1 241 ? 24.616 -29.291 -1.207 1.00 24.15 241 THR A C 1
ATOM 1800 O O . THR A 1 241 ? 25.660 -28.995 -1.771 1.00 27.61 241 THR A O 1
ATOM 1804 N N . HIS A 1 242 ? 24.609 -29.584 0.077 1.00 26.12 242 HIS A N 1
ATOM 1805 C CA . HIS A 1 242 ? 25.779 -29.544 0.910 1.00 28.00 242 HIS A CA 1
ATOM 1806 C C . HIS A 1 242 ? 25.806 -30.971 1.398 1.00 28.32 242 HIS A C 1
ATOM 1807 O O . HIS A 1 242 ? 25.158 -31.332 2.370 1.00 28.67 242 HIS A O 1
ATOM 1814 N N . VAL A 1 243 ? 26.516 -31.825 0.678 1.00 29.97 243 VAL A N 1
ATOM 1815 C CA . VAL A 1 243 ? 26.627 -33.242 0.998 1.00 31.93 243 VAL A CA 1
ATOM 1816 C C . VAL A 1 243 ? 27.060 -33.519 2.435 1.00 33.38 243 VAL A C 1
ATOM 1817 O O . VAL A 1 243 ? 26.593 -34.510 2.989 1.00 34.04 243 VAL A O 1
ATOM 1821 N N . ALA A 1 244 ? 27.875 -32.633 3.049 1.00 33.49 244 ALA A N 1
ATOM 1822 C CA . ALA A 1 244 ? 28.245 -32.681 4.474 1.00 34.43 244 ALA A CA 1
ATOM 1823 C C . ALA A 1 244 ? 27.115 -32.779 5.533 1.00 35.22 244 ALA A C 1
ATOM 1824 O O . ALA A 1 244 ? 27.340 -33.047 6.724 1.00 37.22 244 ALA A O 1
ATOM 1826 N N . SER A 1 245 ? 25.869 -32.531 5.170 1.00 33.55 245 SER A N 1
ATOM 1827 C CA . SER A 1 245 ? 24.823 -32.488 6.148 1.00 32.30 245 SER A CA 1
ATOM 1828 C C . SER A 1 245 ? 23.550 -33.010 5.554 1.00 31.58 245 SER A C 1
ATOM 1829 O O . SER A 1 245 ? 22.552 -33.179 6.262 1.00 32.97 245 SER A O 1
ATOM 1832 N N . GLY A 1 246 ? 23.579 -33.218 4.240 1.00 29.90 246 GLY A N 1
ATOM 1833 C CA . GLY A 1 246 ? 22.384 -33.141 3.415 1.00 29.04 246 GLY A CA 1
ATOM 1834 C C . GLY A 1 246 ? 21.639 -31.808 3.428 1.00 28.49 246 GLY A C 1
ATOM 1835 O O . GLY A 1 246 ? 20.464 -31.800 3.063 1.00 28.78 246 GLY A O 1
ATOM 1836 N N . LYS A 1 247 ? 22.198 -30.674 3.849 1.00 27.29 247 LYS A N 1
ATOM 1837 C CA . LYS A 1 247 ? 21.466 -29.413 3.781 1.00 28.12 247 LYS A CA 1
ATOM 1838 C C . LYS A 1 247 ? 21.734 -28.828 2.407 1.00 26.34 247 LYS A C 1
ATOM 1839 O O . LYS A 1 247 ? 22.563 -29.351 1.664 1.00 27.63 247 LYS A O 1
ATOM 1845 N N . TYR A 1 248 ? 21.114 -27.740 2.022 1.00 22.88 248 TYR A N 1
ATOM 1846 C CA . TYR A 1 248 ? 21.222 -27.211 0.686 1.00 20.92 248 TYR A CA 1
ATOM 1847 C C . TYR A 1 248 ? 21.361 -25.717 0.931 1.00 19.97 248 TYR A C 1
ATOM 1848 O O . TYR A 1 248 ? 21.031 -25.226 2.022 1.00 20.49 248 TYR A O 1
ATOM 1857 N N . TYR A 1 249 ? 21.843 -24.967 -0.053 1.00 17.97 249 TYR A N 1
ATOM 1858 C CA . TYR A 1 249 ? 21.722 -23.518 -0.007 1.00 15.82 249 TYR A CA 1
ATOM 1859 C C . TYR A 1 249 ? 20.246 -23.200 -0.213 1.00 13.73 249 TYR A C 1
ATOM 1860 O O . TYR A 1 249 ? 19.608 -23.790 -1.098 1.00 13.96 249 TYR A O 1
ATOM 1869 N N . SER A 1 250 ? 19.650 -22.350 0.616 1.00 13.08 250 SER A N 1
ATOM 1870 C CA . SER A 1 250 ? 18.225 -22.072 0.505 1.00 12.05 250 SER A CA 1
ATOM 1871 C C . SER A 1 250 ? 17.875 -21.279 -0.719 1.00 11.88 250 SER A C 1
ATOM 1872 O O . SER A 1 250 ? 18.531 -20.283 -1.037 1.00 13.66 250 SER A O 1
ATOM 1875 N N . PRO A 1 251 ? 16.862 -21.660 -1.460 1.00 11.25 251 PRO A N 1
ATOM 1876 C CA . PRO A 1 251 ? 16.385 -20.846 -2.568 1.00 10.94 251 PRO A CA 1
ATOM 1877 C C . PRO A 1 251 ? 15.738 -19.551 -2.026 1.00 11.58 251 PRO A C 1
ATOM 1878 O O . PRO A 1 251 ? 15.462 -19.441 -0.824 1.00 10.85 251 PRO A O 1
ATOM 1882 N N . ARG A 1 252 ? 15.563 -18.514 -2.868 1.00 11.49 252 ARG A N 1
ATOM 1883 C CA . ARG A 1 252 ? 14.929 -17.264 -2.508 1.00 11.86 252 ARG A CA 1
ATOM 1884 C C . ARG A 1 252 ? 13.825 -17.128 -3.533 1.00 13.14 252 ARG A C 1
ATOM 1885 O O . ARG A 1 252 ? 14.138 -16.992 -4.723 1.00 13.80 252 ARG A O 1
ATOM 1893 N N . PRO A 1 253 ? 12.556 -17.213 -3.184 1.00 13.03 253 PRO A N 1
ATOM 1894 C CA . PRO A 1 253 ? 11.483 -16.974 -4.134 1.00 13.26 253 PRO A CA 1
ATOM 1895 C C . PRO A 1 253 ? 11.415 -15.509 -4.505 1.00 13.44 253 PRO A C 1
ATOM 1896 O O . PRO A 1 253 ? 12.046 -14.660 -3.859 1.00 11.34 253 PRO A O 1
ATOM 1900 N N . ASP A 1 254 ? 10.694 -15.191 -5.584 1.00 14.40 254 ASP A N 1
ATOM 1901 C CA . ASP A 1 254 ? 10.483 -13.806 -5.977 1.00 15.80 254 ASP A CA 1
ATOM 1902 C C . ASP A 1 254 ? 9.631 -13.099 -4.924 1.00 17.55 254 ASP A C 1
ATOM 1903 O O . ASP A 1 254 ? 8.713 -13.711 -4.358 1.00 17.50 254 ASP A O 1
ATOM 1908 N N . GLY A 1 255 ? 9.957 -11.849 -4.592 1.00 16.75 255 GLY A N 1
ATOM 1909 C CA . GLY A 1 255 ? 8.983 -10.997 -3.971 1.00 16.16 255 GLY A CA 1
ATOM 1910 C C . GLY A 1 255 ? 9.193 -10.812 -2.485 1.00 16.57 255 GLY A C 1
ATOM 1911 O O . GLY A 1 255 ? 8.324 -10.181 -1.884 1.00 17.53 255 GLY A O 1
ATOM 1912 N N . LEU A 1 256 ? 10.289 -11.245 -1.839 1.00 15.94 256 LEU A N 1
ATOM 1913 C CA . LEU A 1 256 ? 10.517 -10.970 -0.416 1.00 13.84 256 LEU A CA 1
ATOM 1914 C C . LEU A 1 256 ? 11.282 -9.658 -0.250 1.00 13.57 256 LEU A C 1
ATOM 1915 O O . LEU A 1 256 ? 11.969 -9.240 -1.183 1.00 14.41 256 LEU A O 1
ATOM 1920 N N . LYS A 1 257 ? 11.202 -8.955 0.870 1.00 12.24 257 LYS A N 1
ATOM 1921 C CA . LYS A 1 257 ? 11.917 -7.718 1.111 1.00 12.14 257 LYS A CA 1
ATOM 1922 C C . LYS A 1 257 ? 12.862 -8.009 2.224 1.00 12.68 257 LYS A C 1
ATOM 1923 O O . LYS A 1 257 ? 12.618 -8.923 3.032 1.00 14.04 257 LYS A O 1
ATOM 1929 N N . LEU A 1 258 ? 13.899 -7.187 2.317 1.00 11.89 258 LEU A N 1
ATOM 1930 C CA . LEU A 1 258 ? 14.906 -7.358 3.326 1.00 12.93 258 LEU A CA 1
ATOM 1931 C C . LEU A 1 258 ? 14.223 -7.209 4.674 1.00 13.85 258 LEU A C 1
ATOM 1932 O O . LEU A 1 258 ? 13.352 -6.348 4.835 1.00 14.85 258 LEU A O 1
ATOM 1937 N N . ARG A 1 259 ? 14.571 -8.049 5.643 1.00 14.16 259 ARG A N 1
ATOM 1938 C CA . ARG A 1 259 ? 13.998 -7.966 6.972 1.00 15.22 259 ARG A CA 1
ATOM 1939 C C . ARG A 1 259 ? 15.098 -7.922 8.010 1.00 14.14 259 ARG A C 1
ATOM 1940 O O . ARG A 1 259 ? 16.210 -8.406 7.769 1.00 14.22 259 ARG A O 1
ATOM 1948 N N . ASP A 1 260 ? 14.824 -7.378 9.183 1.00 13.64 260 ASP A N 1
ATOM 1949 C CA . ASP A 1 260 ? 15.818 -7.300 10.245 1.00 13.07 260 ASP A CA 1
ATOM 1950 C C . ASP A 1 260 ? 16.303 -8.660 10.668 1.00 11.75 260 ASP A C 1
ATOM 1951 O O . ASP A 1 260 ? 15.503 -9.581 10.747 1.00 10.11 260 ASP A O 1
ATOM 1956 N N . LEU A 1 261 ? 17.580 -8.809 10.936 1.00 12.19 261 LEU A N 1
ATOM 1957 C CA . LEU A 1 261 ? 18.037 -10.019 11.568 1.00 14.97 261 LEU A CA 1
ATOM 1958 C C . LEU A 1 261 ? 18.225 -9.652 13.036 1.00 17.84 261 LEU A C 1
ATOM 1959 O O . LEU A 1 261 ? 18.294 -8.487 13.483 1.00 19.38 261 LEU A O 1
ATOM 1964 N N . GLY A 1 262 ? 18.426 -10.695 13.824 1.00 19.94 262 GLY A N 1
ATOM 1965 C CA . GLY A 1 262 ? 18.823 -10.534 15.215 1.00 20.94 262 GLY A CA 1
ATOM 1966 C C . GLY A 1 262 ? 20.107 -9.732 15.388 1.00 22.10 262 GLY A C 1
ATOM 1967 O O . GLY A 1 262 ? 20.221 -9.023 16.386 1.00 23.69 262 GLY A O 1
ATOM 1968 N N . ASP A 1 263 ? 21.089 -9.811 14.474 1.00 21.31 263 ASP A N 1
ATOM 1969 C CA . ASP A 1 263 ? 22.350 -9.074 14.642 1.00 21.47 263 ASP A CA 1
ATOM 1970 C C . ASP A 1 263 ? 22.366 -7.676 14.018 1.00 18.84 263 ASP A C 1
ATOM 1971 O O . ASP A 1 263 ? 23.279 -6.902 14.280 1.00 19.42 263 ASP A O 1
ATOM 1976 N N . ILE A 1 264 ? 21.445 -7.345 13.101 1.00 17.23 264 ILE A N 1
ATOM 1977 C CA . ILE A 1 264 ? 21.498 -6.129 12.294 1.00 14.40 264 ILE A CA 1
ATOM 1978 C C . ILE A 1 264 ? 20.071 -5.810 11.839 1.00 13.29 264 ILE A C 1
ATOM 1979 O O . ILE A 1 264 ? 19.302 -6.671 11.417 1.00 13.15 264 ILE A O 1
ATOM 1984 N N . GLU A 1 265 ? 19.707 -4.547 11.966 1.00 12.23 265 GLU A N 1
ATOM 1985 C CA . GLU A 1 265 ? 18.493 -4.007 11.432 1.00 11.59 265 GLU A CA 1
ATOM 1986 C C . GLU A 1 265 ? 18.791 -3.312 10.120 1.00 10.09 265 GLU A C 1
ATOM 1987 O O . GLU A 1 265 ? 19.775 -2.608 9.990 1.00 10.69 265 GLU A O 1
ATOM 1993 N N . ILE A 1 266 ? 17.894 -3.403 9.171 1.00 9.23 266 ILE A N 1
ATOM 1994 C CA . ILE A 1 266 ? 17.991 -2.778 7.882 1.00 8.76 266 ILE A CA 1
ATOM 1995 C C . ILE A 1 266 ? 18.137 -1.307 8.079 1.00 10.76 266 ILE A C 1
ATOM 1996 O O . ILE A 1 266 ? 18.913 -0.724 7.343 1.00 11.27 266 ILE A O 1
ATOM 2001 N N . SER A 1 267 ? 17.495 -0.656 9.060 1.00 11.21 267 SER A N 1
ATOM 2002 C CA . SER A 1 267 ? 17.645 0.799 9.191 1.00 10.77 267 SER A CA 1
ATOM 2003 C C . SER A 1 267 ? 19.005 1.203 9.704 1.00 10.71 267 SER A C 1
ATOM 2004 O O . SER A 1 267 ? 19.461 2.328 9.486 1.00 11.08 267 SER A O 1
ATOM 2007 N N . GLU A 1 268 ? 19.709 0.261 10.335 1.00 10.61 268 GLU A N 1
ATOM 2008 C CA . GLU A 1 268 ? 21.097 0.519 10.620 1.00 11.05 268 GLU A CA 1
ATOM 2009 C C . GLU A 1 268 ? 21.979 0.543 9.361 1.00 8.48 268 GLU A C 1
ATOM 2010 O O . GLU A 1 268 ? 22.921 1.337 9.260 1.00 8.54 268 GLU A O 1
ATOM 2016 N N . MET A 1 269 ? 21.682 -0.278 8.353 1.00 8.02 269 MET A N 1
ATOM 2017 C CA . MET A 1 269 ? 22.399 -0.245 7.080 1.00 8.32 269 MET A CA 1
ATOM 2018 C C . MET A 1 269 ? 22.138 1.048 6.350 1.00 9.44 269 MET A C 1
ATOM 2019 O O . MET A 1 269 ? 23.064 1.597 5.741 1.00 10.85 269 MET A O 1
ATOM 2024 N N . VAL A 1 270 ? 20.880 1.563 6.414 1.00 9.23 270 VAL A N 1
ATOM 2025 C CA . VAL A 1 270 ? 20.545 2.839 5.822 1.00 7.65 270 VAL A CA 1
ATOM 2026 C C . VAL A 1 270 ? 21.373 3.901 6.522 1.00 8.59 270 VAL A C 1
ATOM 2027 O O . VAL A 1 270 ? 21.963 4.725 5.838 1.00 9.34 270 VAL A O 1
ATOM 2031 N N . ARG A 1 271 ? 21.536 3.926 7.844 1.00 9.02 271 ARG A N 1
ATOM 2032 C CA . ARG A 1 271 ? 22.443 4.858 8.507 1.00 9.41 271 ARG A CA 1
ATOM 2033 C C . ARG A 1 271 ? 23.872 4.820 8.024 1.00 8.69 271 ARG A C 1
ATOM 2034 O O . ARG A 1 271 ? 24.493 5.863 7.887 1.00 11.13 271 ARG A O 1
ATOM 2042 N N . MET A 1 272 ? 24.441 3.633 7.836 1.00 9.32 272 MET A N 1
ATOM 2043 C CA . MET A 1 272 ? 25.801 3.477 7.356 1.00 7.71 272 MET A CA 1
ATOM 2044 C C . MET A 1 272 ? 25.908 4.149 6.015 1.00 7.20 272 MET A C 1
ATOM 2045 O O . MET A 1 272 ? 26.804 4.963 5.844 1.00 8.85 272 MET A O 1
ATOM 2050 N N . ARG A 1 273 ? 25.000 3.901 5.061 1.00 7.93 273 ARG A N 1
ATOM 2051 C CA . ARG A 1 273 ? 25.031 4.528 3.739 1.00 8.60 273 ARG A CA 1
ATOM 2052 C C . ARG A 1 273 ? 24.978 6.057 3.771 1.00 10.21 273 ARG A C 1
ATOM 2053 O O . ARG A 1 273 ? 25.755 6.748 3.099 1.00 11.22 273 ARG A O 1
ATOM 2061 N N . GLU A 1 274 ? 24.073 6.618 4.565 1.00 10.30 274 GLU A N 1
ATOM 2062 C CA . GLU A 1 274 ? 23.968 8.055 4.717 1.00 9.09 274 GLU A CA 1
ATOM 2063 C C . GLU A 1 274 ? 25.203 8.673 5.297 1.00 8.56 274 GLU A C 1
ATOM 2064 O O . GLU A 1 274 ? 25.634 9.722 4.823 1.00 8.64 274 GLU A O 1
ATOM 2070 N N . ARG A 1 275 ? 25.774 8.048 6.319 1.00 7.27 275 ARG A N 1
ATOM 2071 C CA . ARG A 1 275 ? 26.977 8.565 6.917 1.00 7.27 275 ARG A CA 1
ATOM 2072 C C . ARG A 1 275 ? 28.103 8.465 5.918 1.00 8.99 275 ARG A C 1
ATOM 2073 O O . ARG A 1 275 ? 28.912 9.398 5.882 1.00 11.18 275 ARG A O 1
ATOM 2081 N N . ILE A 1 276 ? 28.245 7.405 5.120 1.00 6.71 276 ILE A N 1
ATOM 2082 C CA . ILE A 1 276 ? 29.306 7.384 4.135 1.00 5.81 276 ILE A CA 1
ATOM 2083 C C . ILE A 1 276 ? 29.079 8.478 3.088 1.00 5.54 276 ILE A C 1
ATOM 2084 O O . ILE A 1 276 ? 30.057 9.141 2.738 1.00 5.85 276 ILE A O 1
ATOM 2089 N N . LEU A 1 277 ? 27.860 8.685 2.577 1.00 6.75 277 LEU A N 1
ATOM 2090 C CA . LEU A 1 277 ? 27.624 9.665 1.530 1.00 9.35 277 LEU A CA 1
ATOM 2091 C C . LEU A 1 277 ? 27.886 11.066 2.000 1.00 11.29 277 LEU A C 1
ATOM 2092 O O . LEU A 1 277 ? 28.428 11.899 1.260 1.00 11.52 277 LEU A O 1
ATOM 2097 N N . ASP A 1 278 ? 27.579 11.308 3.264 1.00 12.64 278 ASP A N 1
ATOM 2098 C CA . ASP A 1 278 ? 27.923 12.522 3.991 1.00 14.08 278 ASP A CA 1
ATOM 2099 C C . ASP A 1 278 ? 29.383 12.925 3.977 1.00 14.02 278 ASP A C 1
ATOM 2100 O O . ASP A 1 278 ? 29.743 14.051 3.605 1.00 14.17 278 ASP A O 1
ATOM 2105 N N . SER A 1 279 ? 30.232 11.986 4.369 1.00 11.49 279 SER A N 1
ATOM 2106 C CA . SER A 1 279 ? 31.651 12.205 4.336 1.00 11.73 279 SER A CA 1
ATOM 2107 C C . SER A 1 279 ? 32.212 12.379 2.936 1.00 11.49 279 SER A C 1
ATOM 2108 O O . SER A 1 279 ? 33.121 13.181 2.741 1.00 12.37 279 SER A O 1
ATOM 2111 N N . ILE A 1 280 ? 31.740 11.643 1.936 1.00 11.52 280 ILE A N 1
ATOM 2112 C CA . ILE A 1 280 ? 32.170 11.843 0.545 1.00 11.53 280 ILE A CA 1
ATOM 2113 C C . ILE A 1 280 ? 31.906 13.278 0.125 1.00 11.15 280 ILE A C 1
ATOM 2114 O O . ILE A 1 280 ? 32.771 13.939 -0.376 1.00 11.59 280 ILE A O 1
ATOM 2119 N N . HIS A 1 281 ? 30.719 13.805 0.358 1.00 11.58 281 HIS A N 1
ATOM 2120 C CA . HIS A 1 281 ? 30.383 15.179 0.016 1.00 10.53 281 HIS A CA 1
ATOM 2121 C C . HIS A 1 281 ? 31.013 16.217 0.887 1.00 10.23 281 HIS A C 1
ATOM 2122 O O . HIS A 1 281 ? 31.141 17.325 0.411 1.00 13.28 281 HIS A O 1
ATOM 2129 N N . LEU A 1 282 ? 31.373 15.971 2.127 1.00 9.62 282 LEU A N 1
ATOM 2130 C CA . LEU A 1 282 ? 32.189 16.875 2.903 1.00 9.90 282 LEU A CA 1
ATOM 2131 C C . LEU A 1 282 ? 33.652 16.799 2.582 1.00 11.39 282 LEU A C 1
ATOM 2132 O O . LEU A 1 282 ? 34.351 17.789 2.767 1.00 13.40 282 LEU A O 1
ATOM 2137 N N . GLY A 1 283 ? 34.198 15.660 2.151 1.00 12.15 283 GLY A N 1
ATOM 2138 C CA . GLY A 1 283 ? 35.586 15.586 1.729 1.00 10.06 283 GLY A CA 1
ATOM 2139 C C . GLY A 1 283 ? 36.454 15.048 2.839 1.00 10.82 283 GLY A C 1
ATOM 2140 O O . GLY A 1 283 ? 37.668 15.122 2.682 1.00 11.96 283 GLY A O 1
ATOM 2141 N N . TYR A 1 284 ? 35.949 14.510 3.968 1.00 10.05 284 TYR A N 1
ATOM 2142 C CA . TYR A 1 284 ? 36.761 13.998 5.063 1.00 8.83 284 TYR A CA 1
ATOM 2143 C C . TYR A 1 284 ? 35.972 12.908 5.778 1.00 9.32 284 TYR A C 1
ATOM 2144 O O . TYR A 1 284 ? 34.736 12.921 5.718 1.00 10.59 284 TYR A O 1
ATOM 2153 N N . VAL A 1 285 ? 36.603 11.960 6.447 1.00 9.03 285 VAL A N 1
ATOM 2154 C CA . VAL A 1 285 ? 35.915 10.982 7.232 1.00 10.24 285 VAL A CA 1
ATOM 2155 C C . VAL A 1 285 ? 36.280 11.323 8.675 1.00 11.44 285 VAL A C 1
ATOM 2156 O O . VAL A 1 285 ? 37.187 12.102 8.948 1.00 10.36 285 VAL A O 1
ATOM 2160 N N . ILE A 1 286 ? 35.598 10.757 9.653 1.00 12.47 286 ILE A N 1
ATOM 2161 C CA . ILE A 1 286 ? 35.834 11.107 11.043 1.00 13.07 286 ILE A CA 1
ATOM 2162 C C . ILE A 1 286 ? 36.498 9.893 11.634 1.00 12.95 286 ILE A C 1
ATOM 2163 O O . ILE A 1 286 ? 35.882 8.834 11.541 1.00 13.23 286 ILE A O 1
ATOM 2168 N N . SER A 1 287 ? 37.698 9.921 12.187 1.00 13.81 287 SER A N 1
ATOM 2169 C CA . SER A 1 287 ? 38.268 8.751 12.829 1.00 15.81 287 SER A CA 1
ATOM 2170 C C . SER A 1 287 ? 37.676 8.559 14.204 1.00 18.06 287 SER A C 1
ATOM 2171 O O . SER A 1 287 ? 36.899 9.387 14.692 1.00 17.70 287 SER A O 1
ATOM 2174 N N . GLU A 1 288 ? 38.109 7.456 14.819 1.00 20.10 288 GLU A N 1
ATOM 2175 C CA . GLU A 1 288 ? 37.573 7.016 16.092 1.00 23.60 288 GLU A CA 1
ATOM 2176 C C . GLU A 1 288 ? 37.822 8.040 17.165 1.00 24.45 288 GLU A C 1
ATOM 2177 O O . GLU A 1 288 ? 36.989 8.252 18.043 1.00 25.04 288 GLU A O 1
ATOM 2183 N N . ASP A 1 289 ? 38.970 8.698 17.111 1.00 25.65 289 ASP A N 1
ATOM 2184 C CA . ASP A 1 289 ? 39.186 9.813 18.017 1.00 27.98 289 ASP A CA 1
ATOM 2185 C C . ASP A 1 289 ? 38.469 11.118 17.658 1.00 28.12 289 ASP A C 1
ATOM 2186 O O . ASP A 1 289 ? 38.700 12.159 18.275 1.00 29.26 289 ASP A O 1
ATOM 2191 N N . GLY A 1 290 ? 37.587 11.147 16.679 1.00 26.53 290 GLY A N 1
ATOM 2192 C CA . GLY A 1 290 ? 36.898 12.366 16.340 1.00 26.39 290 GLY A CA 1
ATOM 2193 C C . GLY A 1 290 ? 37.696 13.326 15.467 1.00 26.29 290 GLY A C 1
ATOM 2194 O O . GLY A 1 290 ? 37.157 14.409 15.195 1.00 26.65 290 GLY A O 1
ATOM 2195 N N . SER A 1 291 ? 38.912 13.008 14.999 1.00 25.05 291 SER A N 1
ATOM 2196 C CA . SER A 1 291 ? 39.594 13.888 14.069 1.00 23.90 291 SER A CA 1
ATOM 2197 C C . SER A 1 291 ? 39.125 13.675 12.629 1.00 23.88 291 SER A C 1
ATOM 2198 O O . SER A 1 291 ? 38.536 12.638 12.296 1.00 24.69 291 SER A O 1
ATOM 2201 N N . HIS A 1 292 ? 39.328 14.662 11.763 1.00 22.13 292 HIS A N 1
ATOM 2202 C CA . HIS A 1 292 ? 38.807 14.624 10.411 1.00 21.98 292 HIS A CA 1
ATOM 2203 C C . HIS A 1 292 ? 39.942 14.085 9.561 1.00 23.19 292 HIS A C 1
ATOM 2204 O O . HIS A 1 292 ? 41.064 14.552 9.731 1.00 25.32 292 HIS A O 1
ATOM 2211 N N . LYS A 1 293 ? 39.756 13.099 8.700 1.00 22.50 293 LYS A N 1
ATOM 2212 C CA . LYS A 1 293 ? 40.800 12.619 7.837 1.00 23.33 293 LYS A CA 1
ATOM 2213 C C . LYS A 1 293 ? 40.309 12.847 6.416 1.00 24.59 293 LYS A C 1
ATOM 2214 O O . LYS A 1 293 ? 39.239 12.361 6.016 1.00 23.05 293 LYS A O 1
ATOM 2220 N N . THR A 1 294 ? 41.087 13.626 5.647 1.00 24.08 294 THR A N 1
ATOM 2221 C CA . THR A 1 294 ? 40.681 14.046 4.319 1.00 23.77 294 THR A CA 1
ATOM 2222 C C . THR A 1 294 ? 40.832 12.917 3.326 1.00 20.78 294 THR A C 1
ATOM 2223 O O . THR A 1 294 ? 41.779 12.148 3.311 1.00 20.85 294 THR A O 1
ATOM 2227 N N . LEU A 1 295 ? 39.810 12.798 2.523 1.00 19.70 295 LEU A N 1
ATOM 2228 C CA . LEU A 1 295 ? 39.843 11.879 1.426 1.00 19.97 295 LEU A CA 1
ATOM 2229 C C . LEU A 1 295 ? 40.664 12.557 0.342 1.00 20.87 295 LEU A C 1
ATOM 2230 O O . LEU A 1 295 ? 40.113 13.218 -0.531 1.00 22.18 295 LEU A O 1
ATOM 2235 N N . ASP A 1 296 ? 41.994 12.474 0.371 1.00 21.05 296 ASP A N 1
ATOM 2236 C CA . ASP A 1 296 ? 42.811 13.021 -0.715 1.00 20.18 296 ASP A CA 1
ATOM 2237 C C . ASP A 1 296 ? 42.763 12.146 -1.985 1.00 20.22 296 ASP A C 1
ATOM 2238 O O . ASP A 1 296 ? 42.285 10.997 -1.997 1.00 19.28 296 ASP A O 1
ATOM 2243 N N . GLU A 1 297 ? 43.313 12.681 -3.067 1.00 19.57 297 GLU A N 1
ATOM 2244 C CA . GLU A 1 297 ? 43.337 12.029 -4.361 1.00 20.39 297 GLU A CA 1
ATOM 2245 C C . GLU A 1 297 ? 44.063 10.711 -4.333 1.00 18.83 297 GLU A C 1
ATOM 2246 O O . GLU A 1 297 ? 43.760 9.800 -5.061 1.00 20.16 297 GLU A O 1
ATOM 2252 N N . LEU A 1 298 ? 45.108 10.663 -3.552 1.00 17.57 298 LEU A N 1
ATOM 2253 C CA . LEU A 1 298 ? 45.979 9.538 -3.470 1.00 18.48 298 LEU A CA 1
ATOM 2254 C C . LEU A 1 298 ? 45.458 8.374 -2.647 1.00 18.26 298 LEU A C 1
ATOM 2255 O O . LEU A 1 298 ? 45.709 7.220 -3.014 1.00 19.10 298 LEU A O 1
ATOM 2260 N N . HIS A 1 299 ? 44.783 8.628 -1.524 1.00 15.07 299 HIS A N 1
ATOM 2261 C CA . HIS A 1 299 ? 44.441 7.566 -0.613 1.00 14.42 299 HIS A CA 1
ATOM 2262 C C . HIS A 1 299 ? 42.960 7.476 -0.466 1.00 12.99 299 HIS A C 1
ATOM 2263 O O . HIS A 1 299 ? 42.542 6.499 0.140 1.00 12.39 299 HIS A O 1
ATOM 2270 N N . GLY A 1 300 ? 42.173 8.416 -0.990 1.00 10.75 300 GLY A N 1
ATOM 2271 C CA . GLY A 1 300 ? 40.787 8.447 -0.673 1.00 8.90 300 GLY A CA 1
ATOM 2272 C C . GLY A 1 300 ? 40.066 7.180 -1.092 1.00 9.43 300 GLY A C 1
ATOM 2273 O O . GLY A 1 300 ? 39.224 6.729 -0.312 1.00 8.62 300 GLY A O 1
ATOM 2274 N N . THR A 1 301 ? 40.319 6.569 -2.269 1.00 9.72 301 THR A N 1
ATOM 2275 C CA . THR A 1 301 ? 39.608 5.360 -2.686 1.00 9.15 301 THR A CA 1
ATOM 2276 C C . THR A 1 301 ? 39.970 4.192 -1.764 1.00 10.15 301 THR A C 1
ATOM 2277 O O . THR A 1 301 ? 39.114 3.377 -1.391 1.00 11.04 301 THR A O 1
ATOM 2281 N N . ASP A 1 302 ? 41.234 4.073 -1.359 1.00 8.19 302 ASP A N 1
ATOM 2282 C CA . ASP A 1 302 ? 41.618 3.042 -0.409 1.00 7.78 302 ASP A CA 1
ATOM 2283 C C . ASP A 1 302 ? 40.913 3.180 0.947 1.00 7.83 302 ASP A C 1
ATOM 2284 O O . ASP A 1 302 ? 40.298 2.222 1.422 1.00 8.19 302 ASP A O 1
ATOM 2289 N N . ILE A 1 303 ? 40.894 4.389 1.541 1.00 8.76 303 ILE A N 1
ATOM 2290 C CA . ILE A 1 303 ? 40.231 4.713 2.811 1.00 9.01 303 ILE A CA 1
ATOM 2291 C C . ILE A 1 303 ? 38.760 4.349 2.704 1.00 8.63 303 ILE A C 1
ATOM 2292 O O . ILE A 1 303 ? 38.176 3.770 3.613 1.00 8.54 303 ILE A O 1
ATOM 2297 N N . LEU A 1 304 ? 38.151 4.681 1.586 1.00 9.86 304 LEU A N 1
ATOM 2298 C CA . LEU A 1 304 ? 36.752 4.403 1.374 1.00 9.68 304 LEU A CA 1
ATOM 2299 C C . LEU A 1 304 ? 36.531 2.910 1.202 1.00 9.00 304 LEU A C 1
ATOM 2300 O O . LEU A 1 304 ? 35.563 2.379 1.752 1.00 8.20 304 LEU A O 1
ATOM 2305 N N . GLY A 1 305 ? 37.388 2.152 0.527 1.00 6.96 305 GLY A N 1
ATOM 2306 C CA . GLY A 1 305 ? 37.122 0.726 0.383 1.00 6.95 305 GLY A CA 1
ATOM 2307 C C . GLY A 1 305 ? 37.183 0.018 1.723 1.00 7.69 305 GLY A C 1
ATOM 2308 O O . GLY A 1 305 ? 36.385 -0.874 2.021 1.00 8.45 305 GLY A O 1
ATOM 2309 N N . ALA A 1 306 ? 38.114 0.410 2.589 1.00 8.05 306 ALA A N 1
ATOM 2310 C CA . ALA A 1 306 ? 38.223 -0.162 3.933 1.00 7.38 306 ALA A CA 1
ATOM 2311 C C . ALA A 1 306 ? 37.011 0.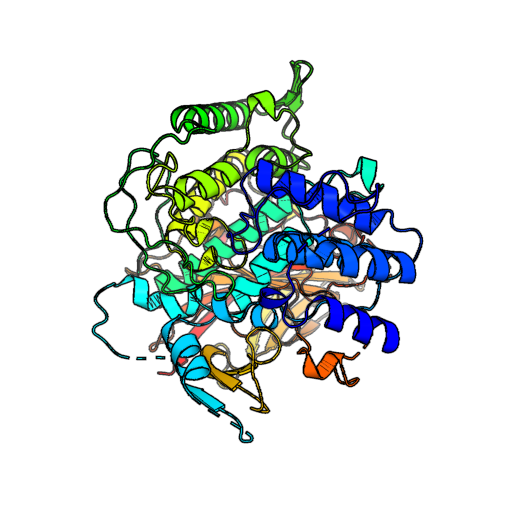103 4.817 1.00 8.81 306 ALA A C 1
ATOM 2312 O O . ALA A 1 306 ? 36.658 -0.776 5.606 1.00 8.08 306 ALA A O 1
ATOM 2314 N N . LEU A 1 307 ? 36.352 1.274 4.734 1.00 8.35 307 LEU A N 1
ATOM 2315 C CA . LEU A 1 307 ? 35.224 1.554 5.601 1.00 8.88 307 LEU A CA 1
ATOM 2316 C C . LEU A 1 307 ? 33.912 1.088 4.999 1.00 6.90 307 LEU A C 1
ATOM 2317 O O . LEU A 1 307 ? 32.959 0.863 5.743 1.00 7.34 307 LEU A O 1
ATOM 2322 N N . VAL A 1 308 ? 33.886 0.872 3.680 1.00 6.80 308 VAL A N 1
ATOM 2323 C CA . VAL A 1 308 ? 32.723 0.338 2.983 1.00 7.51 308 VAL A CA 1
ATOM 2324 C C . VAL A 1 308 ? 32.647 -1.168 3.095 1.00 7.67 308 VAL A C 1
ATOM 2325 O O . VAL A 1 308 ? 31.535 -1.685 3.302 1.00 8.52 308 VAL A O 1
ATOM 2329 N N . GLU A 1 309 ? 33.754 -1.889 2.902 1.00 6.20 309 GLU A N 1
ATOM 2330 C CA . GLU A 1 309 ? 33.629 -3.332 2.904 1.00 7.70 309 GLU A CA 1
ATOM 2331 C C . GLU A 1 309 ? 32.943 -3.943 4.146 1.00 7.65 309 GLU A C 1
ATOM 2332 O O . GLU A 1 309 ? 32.074 -4.779 3.879 1.00 8.13 309 GLU A O 1
ATOM 2338 N N . SER A 1 310 ? 33.147 -3.699 5.448 1.00 6.96 310 SER A N 1
ATOM 2339 C CA . SER A 1 310 ? 34.300 -2.937 5.899 1.00 8.71 310 SER A CA 1
ATOM 2340 C C . SER A 1 310 ? 35.460 -3.900 6.215 1.00 9.34 310 SER A C 1
ATOM 2341 O O . SER A 1 310 ? 35.243 -5.123 6.349 1.00 9.16 310 SER A O 1
ATOM 2344 N N . SER A 1 311 ? 36.687 -3.411 6.346 1.00 8.63 311 SER A N 1
ATOM 2345 C CA . SER A 1 311 ? 37.746 -4.278 6.772 1.00 9.27 311 SER A CA 1
ATOM 2346 C C . SER A 1 311 ? 38.155 -3.806 8.169 1.00 10.13 311 SER A C 1
ATOM 2347 O O . SER A 1 311 ? 37.769 -2.719 8.635 1.00 9.61 311 SER A O 1
ATOM 2350 N N . TYR A 1 312 ? 39.034 -4.614 8.787 1.00 10.86 312 TYR A N 1
ATOM 2351 C CA . TYR A 1 312 ? 39.759 -4.275 9.990 1.00 10.37 312 TYR A CA 1
ATOM 2352 C C . TYR A 1 312 ? 40.398 -2.898 9.879 1.00 11.10 312 TYR A C 1
ATOM 2353 O O . TYR A 1 312 ? 40.440 -2.180 10.880 1.00 12.96 312 TYR A O 1
ATOM 2362 N N . GLU A 1 313 ? 40.883 -2.462 8.726 1.00 10.14 313 GLU A N 1
ATOM 2363 C CA . GLU A 1 313 ? 41.554 -1.199 8.619 1.00 10.13 313 GLU A CA 1
ATOM 2364 C C . GLU A 1 313 ? 40.594 -0.036 8.471 1.00 10.56 313 GLU A C 1
ATOM 2365 O O . GLU A 1 313 ? 41.068 1.083 8.258 1.00 12.24 313 GLU A O 1
ATOM 2371 N N . SER A 1 314 ? 39.279 -0.212 8.561 1.00 10.57 314 SER A N 1
ATOM 2372 C CA . SER A 1 314 ? 38.353 0.901 8.638 1.00 10.69 314 SER A CA 1
ATOM 2373 C C . SER A 1 314 ? 38.742 1.990 9.629 1.00 11.69 314 SER A C 1
ATOM 2374 O O . SER A 1 314 ? 39.061 1.691 10.785 1.00 11.37 314 SER A O 1
ATOM 2377 N N . VAL A 1 315 ? 38.737 3.278 9.235 1.00 11.70 315 VAL A N 1
ATOM 2378 C CA . VAL A 1 315 ? 39.067 4.313 10.205 1.00 12.25 315 VAL A CA 1
ATOM 2379 C C . VAL A 1 315 ? 38.018 4.445 11.312 1.00 12.03 315 VAL A C 1
ATOM 2380 O O . VAL A 1 315 ? 38.333 5.063 12.323 1.00 12.74 315 VAL A O 1
ATOM 2384 N N . ASN A 1 316 ? 36.783 3.956 11.229 1.00 10.69 316 ASN A N 1
ATOM 2385 C CA . ASN A 1 316 ? 35.860 4.150 12.319 1.00 11.51 316 ASN A CA 1
ATOM 2386 C C . ASN A 1 316 ? 34.747 3.162 12.112 1.00 11.58 316 ASN A C 1
ATOM 2387 O O . ASN A 1 316 ? 33.717 3.474 11.517 1.00 11.70 316 ASN A O 1
ATOM 2392 N N . HIS A 1 317 ? 34.922 1.944 12.592 1.00 11.55 317 HIS A N 1
ATOM 2393 C CA . HIS A 1 317 ? 33.972 0.866 12.352 1.00 12.88 317 HIS A CA 1
ATOM 2394 C C . HIS A 1 317 ? 32.640 1.116 13.063 1.00 12.44 317 HIS A C 1
ATOM 2395 O O . HIS A 1 317 ? 31.564 0.738 12.596 1.00 10.96 317 HIS A O 1
ATOM 2402 N N . GLU A 1 318 ? 32.710 1.744 14.229 1.00 11.53 318 GLU A N 1
ATOM 2403 C CA . GLU A 1 318 ? 31.554 2.029 15.045 1.00 12.68 318 GLU A CA 1
ATOM 2404 C C . GLU A 1 318 ? 30.632 3.043 14.367 1.00 12.86 318 GLU A C 1
ATOM 2405 O O . GLU A 1 318 ? 29.410 2.970 14.475 1.00 13.63 318 GLU A O 1
ATOM 2411 N N . TYR A 1 319 ? 31.209 4.039 13.697 1.00 11.43 319 TYR A N 1
ATOM 2412 C CA . TYR A 1 319 ? 30.425 5.012 12.993 1.00 10.07 319 TYR A CA 1
ATOM 2413 C C . TYR A 1 319 ? 30.066 4.522 11.586 1.00 10.36 319 TYR A C 1
ATOM 2414 O O . TYR A 1 319 ? 28.873 4.509 11.283 1.00 10.16 319 TYR A O 1
ATOM 2423 N N . TYR A 1 320 ? 30.968 4.106 10.682 1.00 9.35 320 TYR A N 1
ATOM 2424 C CA . TYR A 1 320 ? 30.560 3.784 9.322 1.00 8.21 320 TYR A CA 1
ATOM 2425 C C . TYR A 1 320 ? 30.072 2.349 9.173 1.00 8.23 320 TYR A C 1
ATOM 2426 O O . TYR A 1 320 ? 29.388 2.007 8.209 1.00 8.34 320 TYR A O 1
ATOM 2435 N N . GLY A 1 321 ? 30.378 1.438 10.089 1.00 7.95 321 GLY A N 1
ATOM 2436 C CA . GLY A 1 321 ? 29.662 0.163 10.119 1.00 6.93 321 GLY A CA 1
ATOM 2437 C C . GLY A 1 321 ? 30.334 -0.827 9.205 1.00 6.09 321 GLY A C 1
ATOM 2438 O O . GLY A 1 321 ? 31.556 -0.940 9.169 1.00 6.76 321 GLY A O 1
ATOM 2439 N N . ASN A 1 322 ? 29.580 -1.558 8.437 1.00 5.10 322 ASN A N 1
ATOM 2440 C CA . ASN A 1 322 ? 30.081 -2.750 7.781 1.00 6.30 322 ASN A CA 1
ATOM 2441 C C . ASN A 1 322 ? 29.113 -3.012 6.622 1.00 5.11 322 ASN A C 1
ATOM 2442 O O . ASN A 1 322 ? 28.563 -4.099 6.461 1.00 6.25 322 ASN A O 1
ATOM 2447 N N . LEU A 1 323 ? 28.807 -2.003 5.805 1.00 4.60 323 LEU A N 1
ATOM 2448 C CA . LEU A 1 323 ? 27.677 -2.044 4.901 1.00 4.11 323 LEU A CA 1
ATOM 2449 C C . LEU A 1 323 ? 27.722 -3.160 3.854 1.00 5.05 323 LEU A C 1
ATOM 2450 O O . LEU A 1 323 ? 26.740 -3.884 3.677 1.00 6.67 323 LEU A O 1
ATOM 2455 N N . HIS A 1 324 ? 28.799 -3.323 3.090 1.00 5.39 324 HIS A N 1
ATOM 2456 C CA . HIS A 1 324 ? 28.815 -4.311 2.017 1.00 5.71 324 HIS A CA 1
ATOM 2457 C C . HIS A 1 324 ? 28.575 -5.722 2.545 1.00 6.80 324 HIS A C 1
ATOM 2458 O O . HIS A 1 324 ? 27.788 -6.485 1.974 1.00 8.84 324 HIS A O 1
ATOM 2465 N N . ASN A 1 325 ? 29.259 -6.079 3.642 1.00 8.67 325 ASN A N 1
ATOM 2466 C CA . ASN A 1 325 ? 29.220 -7.436 4.207 1.00 8.35 325 ASN A CA 1
ATOM 2467 C C . ASN A 1 325 ? 27.876 -7.742 4.840 1.00 8.57 325 ASN A C 1
ATOM 2468 O O . ASN A 1 325 ? 27.323 -8.819 4.585 1.00 8.40 325 ASN A O 1
ATOM 2473 N N . TRP A 1 326 ? 27.279 -6.805 5.617 1.00 8.75 326 TRP A N 1
ATOM 2474 C CA . TRP A 1 326 ? 25.905 -6.985 6.069 1.00 8.18 326 TRP A CA 1
ATOM 2475 C C . TRP A 1 326 ? 24.923 -7.080 4.910 1.00 7.68 326 TRP A C 1
ATOM 2476 O O . TRP A 1 326 ? 23.907 -7.764 5.041 1.00 8.89 326 TRP A O 1
ATOM 2487 N N . GLY A 1 327 ? 25.159 -6.469 3.762 1.00 7.58 327 GLY A N 1
ATOM 2488 C CA . GLY A 1 327 ? 24.356 -6.735 2.578 1.00 7.49 327 GLY A CA 1
ATOM 2489 C C . GLY A 1 327 ? 24.288 -8.199 2.154 1.00 8.61 327 GLY A C 1
ATOM 2490 O O . GLY A 1 327 ? 23.202 -8.758 1.961 1.00 8.16 327 GLY A O 1
ATOM 2491 N N . HIS A 1 328 ? 25.434 -8.857 2.028 1.00 7.41 328 HIS A N 1
ATOM 2492 C CA . HIS A 1 328 ? 25.479 -10.293 1.881 1.00 7.49 328 HIS A CA 1
ATOM 2493 C C . HIS A 1 328 ? 24.759 -11.058 2.951 1.00 7.36 328 HIS A C 1
ATOM 2494 O O . HIS A 1 328 ? 23.970 -11.940 2.599 1.00 9.12 328 HIS A O 1
ATOM 2501 N N . VAL A 1 329 ? 25.001 -10.769 4.232 1.00 7.94 329 VAL A N 1
ATOM 2502 C CA . VAL A 1 329 ? 24.313 -11.476 5.301 1.00 7.01 329 VAL A CA 1
ATOM 2503 C C . VAL A 1 329 ? 22.795 -11.231 5.261 1.00 8.77 329 VAL A C 1
ATOM 2504 O O . VAL A 1 329 ? 22.070 -12.229 5.305 1.00 10.79 329 VAL A O 1
ATOM 2508 N N . THR A 1 330 ? 22.216 -10.037 5.137 1.00 6.48 330 THR A N 1
ATOM 2509 C CA . THR A 1 330 ? 20.786 -9.931 5.161 1.00 6.26 330 THR A CA 1
ATOM 2510 C C . THR A 1 330 ? 20.207 -10.548 3.893 1.00 7.99 330 THR A C 1
ATOM 2511 O O . THR A 1 330 ? 19.148 -11.174 3.960 1.00 7.56 330 THR A O 1
ATOM 2515 N N . MET A 1 331 ? 20.889 -10.508 2.742 1.00 7.11 331 MET A N 1
ATOM 2516 C CA . MET A 1 331 ? 20.316 -11.083 1.541 1.00 8.62 331 MET A CA 1
ATOM 2517 C C . MET A 1 331 ? 20.356 -12.597 1.579 1.00 9.16 331 MET A C 1
ATOM 2518 O O . MET A 1 331 ? 19.416 -13.252 1.105 1.00 9.39 331 MET A O 1
ATOM 2523 N N . ALA A 1 332 ? 21.421 -13.172 2.154 1.00 9.34 332 ALA A N 1
ATOM 2524 C CA . ALA A 1 332 ? 21.541 -14.618 2.274 1.00 9.41 332 ALA A CA 1
ATOM 2525 C C . ALA A 1 332 ? 20.579 -15.205 3.293 1.00 9.77 332 ALA A C 1
ATOM 2526 O O . ALA A 1 332 ? 20.196 -16.380 3.184 1.00 10.15 332 ALA A O 1
ATOM 2528 N N . ARG A 1 333 ? 20.147 -14.419 4.274 1.00 9.90 333 ARG A N 1
ATOM 2529 C CA . ARG A 1 333 ? 19.210 -14.926 5.276 1.00 10.08 333 ARG A CA 1
ATOM 2530 C C . ARG A 1 333 ? 17.773 -14.441 5.151 1.00 10.15 333 ARG A C 1
ATOM 2531 O O . ARG A 1 333 ? 16.959 -14.674 6.050 1.00 11.13 333 ARG A O 1
ATOM 2539 N N . ILE A 1 334 ? 17.398 -13.834 4.023 1.00 9.56 334 ILE A N 1
ATOM 2540 C CA . ILE A 1 334 ? 16.088 -13.253 3.829 1.00 8.50 334 ILE A CA 1
ATOM 2541 C C . ILE A 1 334 ? 14.939 -14.254 3.935 1.00 9.52 334 ILE A C 1
ATOM 2542 O O . ILE A 1 334 ? 13.839 -13.904 4.356 1.00 11.84 334 ILE A O 1
ATOM 2547 N N . HIS A 1 335 ? 15.133 -15.538 3.663 1.00 8.10 335 HIS A N 1
ATOM 2548 C CA . HIS A 1 335 ? 14.078 -16.545 3.764 1.00 7.24 335 HIS A CA 1
ATOM 2549 C C . HIS A 1 335 ? 13.830 -16.932 5.219 1.00 7.92 335 HIS A C 1
ATOM 2550 O O . HIS A 1 335 ? 12.820 -17.531 5.559 1.00 7.66 335 HIS A O 1
ATOM 2557 N N . ASP A 1 336 ? 14.755 -16.634 6.111 1.00 7.33 336 ASP A N 1
ATOM 2558 C CA . ASP A 1 336 ? 14.615 -17.058 7.472 1.00 9.09 336 ASP A CA 1
ATOM 2559 C C . ASP A 1 336 ? 15.320 -16.057 8.390 1.00 10.50 336 ASP A C 1
ATOM 2560 O O . ASP A 1 336 ? 16.267 -16.414 9.132 1.00 10.34 336 ASP A O 1
ATOM 2565 N N . PRO A 1 337 ? 14.861 -14.775 8.385 1.00 11.42 337 PRO A N 1
ATOM 2566 C CA . PRO A 1 337 ? 15.607 -13.687 8.964 1.00 12.28 337 PRO A CA 1
ATOM 2567 C C . PRO A 1 337 ? 15.897 -13.863 10.444 1.00 15.12 337 PRO A C 1
ATOM 2568 O O . PRO A 1 337 ? 16.994 -13.532 10.938 1.00 15.59 337 PRO A O 1
ATOM 2572 N N . ASP A 1 338 ? 15.009 -14.523 11.185 1.00 18.38 338 ASP A N 1
ATOM 2573 C CA . ASP A 1 338 ? 15.319 -14.709 12.589 1.00 20.12 338 ASP A CA 1
ATOM 2574 C C . ASP A 1 338 ? 15.599 -16.137 12.990 1.00 19.55 338 ASP A C 1
ATOM 2575 O O . ASP A 1 338 ? 15.538 -16.454 14.176 1.00 20.21 338 ASP A O 1
ATOM 2580 N N . GLY A 1 339 ? 15.870 -17.029 12.051 1.00 18.67 339 GLY A N 1
ATOM 2581 C CA . GLY A 1 339 ? 16.331 -18.350 12.439 1.00 16.94 339 GLY A CA 1
ATOM 2582 C C . GLY A 1 339 ? 15.196 -19.276 12.855 1.00 17.84 339 GLY A C 1
ATOM 2583 O O . GLY A 1 339 ? 15.455 -20.478 12.954 1.00 18.80 339 GLY A O 1
ATOM 2584 N N . ARG A 1 340 ? 13.921 -18.863 13.032 1.00 16.97 340 ARG A N 1
ATOM 2585 C CA . ARG A 1 340 ? 12.862 -19.785 13.465 1.00 15.38 340 ARG A CA 1
ATOM 2586 C C . ARG A 1 340 ? 12.637 -21.016 12.598 1.00 16.15 340 ARG A C 1
ATOM 2587 O O . ARG A 1 340 ? 12.076 -22.009 13.083 1.00 16.94 340 ARG A O 1
ATOM 2595 N N . PHE A 1 341 ? 13.019 -20.985 11.309 1.00 14.53 341 PHE A N 1
ATOM 2596 C CA . PHE A 1 341 ? 12.746 -22.103 10.438 1.00 15.34 341 PHE A CA 1
ATOM 2597 C C . PHE A 1 341 ? 13.960 -23.002 10.374 1.00 14.82 341 PHE A C 1
ATOM 2598 O O . PHE A 1 341 ? 13.898 -24.082 9.797 1.00 16.43 341 PHE A O 1
ATOM 2606 N N . HIS A 1 342 ? 15.062 -22.632 10.994 1.00 14.60 342 HIS A N 1
ATOM 2607 C CA . HIS A 1 342 ? 16.276 -23.417 10.995 1.00 16.32 342 HIS A CA 1
ATOM 2608 C C . HIS A 1 342 ? 16.755 -23.791 9.603 1.00 15.57 342 HIS A C 1
ATOM 2609 O O . HIS A 1 342 ? 17.199 -24.919 9.378 1.00 16.49 342 HIS A O 1
ATOM 2616 N N . GLU A 1 343 ? 16.694 -22.836 8.658 1.00 14.90 343 GLU A N 1
ATOM 2617 C CA . GLU A 1 343 ? 17.097 -23.077 7.280 1.00 13.26 343 GLU A CA 1
ATOM 2618 C C . GLU A 1 343 ? 18.486 -22.483 7.032 1.00 13.88 343 GLU A C 1
ATOM 2619 O O . GLU A 1 343 ? 18.830 -21.392 7.519 1.00 14.65 343 GLU A O 1
ATOM 2625 N N . GLU A 1 344 ? 19.320 -23.142 6.245 1.00 12.98 344 GLU A N 1
ATOM 2626 C CA . GLU A 1 344 ? 20.659 -22.643 5.962 1.00 13.82 344 GLU A CA 1
ATOM 2627 C C . GLU A 1 344 ? 20.651 -21.350 5.122 1.00 13.12 344 GLU A C 1
ATOM 2628 O O . GLU A 1 344 ? 19.653 -21.105 4.446 1.00 12.29 344 GLU A O 1
ATOM 2634 N N . PRO A 1 345 ? 21.659 -20.470 5.092 1.00 12.61 345 PRO A N 1
ATOM 2635 C CA . PRO A 1 345 ? 21.675 -19.257 4.287 1.00 11.92 345 PRO A CA 1
ATOM 2636 C C . PRO A 1 345 ? 21.732 -19.574 2.802 1.00 11.04 345 PRO A C 1
ATOM 2637 O O . PRO A 1 345 ? 22.097 -20.685 2.427 1.00 11.03 345 PRO A O 1
ATOM 2641 N N . GLY A 1 346 ? 21.396 -18.642 1.922 1.00 9.69 346 GLY A N 1
ATOM 2642 C CA . GLY A 1 346 ? 21.537 -18.849 0.487 1.00 8.83 346 GLY A CA 1
ATOM 2643 C C . GLY A 1 346 ? 22.962 -18.606 -0.029 1.00 7.44 346 GLY A C 1
ATOM 2644 O O . GLY A 1 346 ? 23.882 -18.347 0.745 1.00 9.22 346 GLY A O 1
ATOM 2645 N N . VAL A 1 347 ? 23.192 -18.693 -1.332 1.00 7.84 347 VAL A N 1
ATOM 2646 C CA . VAL A 1 347 ? 24.517 -18.638 -1.917 1.00 8.05 347 VAL A CA 1
ATOM 2647 C C . VAL A 1 347 ? 25.265 -17.329 -1.725 1.00 8.93 347 VAL A C 1
ATOM 2648 O O . VAL A 1 347 ? 26.489 -17.290 -1.865 1.00 7.83 347 VAL A O 1
ATOM 2652 N N . MET A 1 348 ? 24.555 -16.241 -1.344 1.00 9.56 348 MET A N 1
ATOM 2653 C CA . MET A 1 348 ? 25.221 -14.979 -1.017 1.00 9.83 348 MET A CA 1
ATOM 2654 C C . MET A 1 348 ? 26.045 -15.010 0.261 1.00 8.60 348 MET A C 1
ATOM 2655 O O . MET A 1 348 ? 26.829 -14.075 0.457 1.00 9.01 348 MET A O 1
ATOM 2660 N N . SER A 1 349 ? 25.912 -16.042 1.125 1.00 8.59 349 SER A N 1
ATOM 2661 C CA . SER A 1 349 ? 26.742 -16.167 2.318 1.00 7.93 349 SER A CA 1
ATOM 2662 C C . SER A 1 349 ? 28.173 -16.569 2.013 1.00 8.24 349 SER A C 1
ATOM 2663 O O . SER A 1 349 ? 29.022 -16.420 2.884 1.00 9.54 349 SER A O 1
ATOM 2666 N N . ASP A 1 350 ? 28.549 -17.064 0.839 1.00 8.57 350 ASP A N 1
ATOM 2667 C CA . ASP A 1 350 ? 29.785 -17.818 0.682 1.00 8.26 350 ASP A CA 1
ATOM 2668 C C . ASP A 1 350 ? 30.537 -17.195 -0.475 1.00 9.37 350 ASP A C 1
ATOM 2669 O O . ASP A 1 350 ? 29.947 -17.083 -1.556 1.00 10.72 350 ASP A O 1
ATOM 2674 N N . THR A 1 351 ? 31.813 -16.814 -0.430 1.00 8.52 351 THR A N 1
ATOM 2675 C CA . THR A 1 351 ? 32.443 -16.269 -1.621 1.00 7.57 351 THR A CA 1
ATOM 2676 C C . THR A 1 351 ? 32.577 -17.264 -2.777 1.00 10.00 351 THR A C 1
ATOM 2677 O O . THR A 1 351 ? 32.687 -16.811 -3.921 1.00 10.46 351 THR A O 1
ATOM 2681 N N . SER A 1 352 ? 32.576 -18.602 -2.628 1.00 10.48 352 SER A N 1
ATOM 2682 C CA . SER A 1 352 ? 32.628 -19.502 -3.791 1.00 9.19 352 SER A CA 1
ATOM 2683 C C . SER A 1 352 ? 31.312 -19.722 -4.493 1.00 8.55 352 SER A C 1
ATOM 2684 O O . SER A 1 352 ? 31.307 -20.331 -5.544 1.00 9.93 352 SER A O 1
ATOM 2687 N N . THR A 1 353 ? 30.187 -19.231 -4.002 1.00 8.09 353 THR A N 1
ATOM 2688 C CA . THR A 1 353 ? 28.913 -19.363 -4.668 1.00 8.50 353 THR A CA 1
ATOM 2689 C C . THR A 1 353 ? 28.239 -18.015 -4.923 1.00 9.73 353 THR A C 1
ATOM 2690 O O . THR A 1 353 ? 27.242 -17.972 -5.662 1.00 12.03 353 THR A O 1
ATOM 2694 N N . SER A 1 354 ? 28.692 -16.854 -4.438 1.00 8.88 354 SER A N 1
ATOM 2695 C CA . SER A 1 354 ? 27.826 -15.674 -4.457 1.00 7.38 354 SER A CA 1
ATOM 2696 C C . SER A 1 354 ? 27.597 -15.099 -5.838 1.00 7.46 354 SER A C 1
ATOM 2697 O O . SER A 1 354 ? 26.529 -14.553 -6.104 1.00 7.32 354 SER A O 1
ATOM 2700 N N . LEU A 1 355 ? 28.511 -15.295 -6.792 1.00 8.08 355 LEU A N 1
ATOM 2701 C CA . LEU A 1 355 ? 28.368 -14.749 -8.142 1.00 7.69 355 LEU A CA 1
ATOM 2702 C C . LEU A 1 355 ? 27.296 -15.460 -8.899 1.00 7.88 355 LEU A C 1
ATOM 2703 O O . LEU A 1 355 ? 26.867 -14.948 -9.925 1.00 9.87 355 LEU A O 1
ATOM 2708 N N . ARG A 1 356 ? 26.840 -16.617 -8.421 1.00 8.81 356 ARG A N 1
ATOM 2709 C CA . ARG A 1 356 ? 25.766 -17.367 -9.059 1.00 8.25 356 ARG A CA 1
ATOM 2710 C C . ARG A 1 356 ? 24.466 -16.611 -8.989 1.00 9.12 356 ARG A C 1
ATOM 2711 O O . ARG A 1 356 ? 23.624 -16.713 -9.897 1.00 11.01 356 ARG A O 1
ATOM 2719 N N . ASP A 1 357 ? 24.296 -15.824 -7.923 1.00 9.01 357 ASP A N 1
ATOM 2720 C CA . ASP A 1 357 ? 23.031 -15.176 -7.660 1.00 8.16 357 ASP A CA 1
ATOM 2721 C C . ASP A 1 357 ? 22.980 -13.840 -8.398 1.00 7.25 357 ASP A C 1
ATOM 2722 O O . ASP A 1 357 ? 23.791 -12.958 -8.112 1.00 8.29 357 ASP A O 1
ATOM 2727 N N . PRO A 1 358 ? 22.022 -13.577 -9.293 1.00 7.40 358 PRO A N 1
ATOM 2728 C CA . PRO A 1 358 ? 21.788 -12.274 -9.929 1.00 8.11 358 PRO A CA 1
ATOM 2729 C C . PRO A 1 358 ? 21.851 -11.068 -9.007 1.00 8.92 358 PRO A C 1
ATOM 2730 O O . PRO A 1 358 ? 22.335 -10.011 -9.394 1.00 10.60 358 PRO A O 1
ATOM 2734 N N . ILE A 1 359 ? 21.313 -11.168 -7.791 1.00 9.24 359 ILE A N 1
ATOM 2735 C CA . ILE A 1 359 ? 21.290 -10.066 -6.835 1.00 8.40 359 ILE A CA 1
ATOM 2736 C C . ILE A 1 359 ? 22.687 -9.670 -6.389 1.00 8.88 359 ILE A C 1
ATOM 2737 O O . ILE A 1 359 ? 22.867 -8.539 -5.944 1.00 10.63 359 ILE A O 1
ATOM 2742 N N . PHE A 1 360 ? 23.702 -10.520 -6.540 1.00 7.33 360 PHE A N 1
ATOM 2743 C CA . PHE A 1 360 ? 25.080 -10.136 -6.282 1.00 6.03 360 PHE A CA 1
ATOM 2744 C C . PHE A 1 360 ? 25.400 -8.862 -7.044 1.00 6.22 360 PHE A C 1
ATOM 2745 O O . PHE A 1 360 ? 25.976 -7.908 -6.527 1.00 6.57 360 PHE A O 1
ATOM 2753 N N . TYR A 1 361 ? 24.993 -8.844 -8.310 1.00 6.65 361 TYR A N 1
ATOM 2754 C CA . TYR A 1 361 ? 25.363 -7.789 -9.218 1.00 6.77 361 TYR A CA 1
ATOM 2755 C C . TYR A 1 361 ? 24.597 -6.527 -8.900 1.00 8.22 361 TYR A C 1
ATOM 2756 O O . TYR A 1 361 ? 25.181 -5.438 -8.919 1.00 9.81 361 TYR A O 1
ATOM 2765 N N . ASN A 1 362 ? 23.315 -6.597 -8.550 1.00 8.10 362 ASN A N 1
ATOM 2766 C CA . ASN A 1 362 ? 22.589 -5.380 -8.196 1.00 6.55 362 ASN A CA 1
ATOM 2767 C C . ASN A 1 362 ? 23.143 -4.751 -6.951 1.00 6.43 362 ASN A C 1
ATOM 2768 O O . ASN A 1 362 ? 23.226 -3.521 -6.875 1.00 7.31 362 ASN A O 1
ATOM 2773 N N . TRP A 1 363 ? 23.547 -5.564 -5.948 1.00 6.09 363 TRP A N 1
ATOM 2774 C CA . TRP A 1 363 ? 24.169 -5.078 -4.707 1.00 5.98 363 TRP A CA 1
ATOM 2775 C C . TRP A 1 363 ? 25.517 -4.436 -4.987 1.00 6.42 363 TRP A C 1
ATOM 2776 O O . TRP A 1 363 ? 25.808 -3.355 -4.478 1.00 6.78 363 TRP A O 1
ATOM 2787 N N . HIS A 1 364 ? 26.370 -5.035 -5.839 1.00 6.45 364 HIS A N 1
ATOM 2788 C CA . HIS A 1 364 ? 27.650 -4.427 -6.188 1.00 5.84 364 HIS A CA 1
ATOM 2789 C C . HIS A 1 364 ? 27.628 -3.221 -7.101 1.00 6.04 364 HIS A C 1
ATOM 2790 O O . HIS A 1 364 ? 28.501 -2.354 -6.968 1.00 7.15 364 HIS A O 1
ATOM 2797 N N . ARG A 1 365 ? 26.621 -3.054 -7.952 1.00 5.22 365 ARG A N 1
ATOM 2798 C CA . ARG A 1 365 ? 26.391 -1.813 -8.639 1.00 5.86 365 ARG A CA 1
ATOM 2799 C C . ARG A 1 365 ? 25.987 -0.743 -7.634 1.00 7.21 365 ARG A C 1
ATOM 2800 O O . ARG A 1 365 ? 26.474 0.390 -7.726 1.00 8.92 365 ARG A O 1
ATOM 2808 N N . PHE A 1 366 ? 25.223 -1.040 -6.588 1.00 7.01 366 PHE A N 1
ATOM 2809 C CA . PHE A 1 366 ? 24.942 -0.059 -5.547 1.00 6.75 366 PHE A CA 1
ATOM 2810 C C . PHE A 1 366 ? 26.229 0.306 -4.850 1.00 7.07 366 PHE A C 1
ATOM 2811 O O . PHE A 1 366 ? 26.553 1.487 -4.656 1.00 8.36 366 PHE A O 1
ATOM 2819 N N . ILE A 1 367 ? 26.973 -0.711 -4.444 1.00 5.79 367 ILE A N 1
ATOM 2820 C CA . ILE A 1 367 ? 28.201 -0.437 -3.728 1.00 5.53 367 ILE A CA 1
ATOM 2821 C C . ILE A 1 367 ? 29.153 0.293 -4.681 1.00 6.11 367 ILE A C 1
ATOM 2822 O O . ILE A 1 367 ? 29.863 1.201 -4.278 1.00 4.73 367 ILE A O 1
ATOM 2827 N N . ASP A 1 368 ? 29.176 0.005 -5.966 1.00 5.09 368 ASP A N 1
ATOM 2828 C CA . ASP A 1 368 ? 30.049 0.716 -6.869 1.00 6.96 368 ASP A CA 1
ATOM 2829 C C . ASP A 1 368 ? 29.634 2.186 -7.045 1.00 7.22 368 ASP A C 1
ATOM 2830 O O . ASP A 1 368 ? 30.459 3.083 -7.219 1.00 7.34 368 ASP A O 1
ATOM 2835 N N . ASN A 1 369 ? 28.351 2.481 -6.985 1.00 7.44 369 ASN A N 1
ATOM 2836 C CA . ASN A 1 369 ? 27.876 3.858 -7.022 1.00 7.50 369 ASN A CA 1
ATOM 2837 C C . ASN A 1 369 ? 28.362 4.717 -5.885 1.00 6.31 369 ASN A C 1
ATOM 2838 O O . ASN A 1 369 ? 28.552 5.899 -6.074 1.00 7.37 369 ASN A O 1
ATOM 2843 N N . ILE A 1 370 ? 28.644 4.193 -4.710 1.00 7.00 370 ILE A N 1
ATOM 2844 C CA . ILE A 1 370 ? 29.247 4.944 -3.615 1.00 7.17 370 ILE A CA 1
ATOM 2845 C C . ILE A 1 370 ? 30.647 5.380 -4.039 1.00 8.02 370 ILE A C 1
ATOM 2846 O O . ILE A 1 370 ? 31.014 6.538 -3.941 1.00 8.60 370 ILE A O 1
ATOM 2851 N N . PHE A 1 371 ? 31.486 4.490 -4.536 1.00 8.27 371 PHE A N 1
ATOM 2852 C CA . PHE A 1 371 ? 32.813 4.856 -5.025 1.00 9.51 371 PHE A CA 1
ATOM 2853 C C . PHE A 1 371 ? 32.731 5.788 -6.228 1.00 9.81 371 PHE A C 1
ATOM 2854 O O . PHE A 1 371 ? 33.525 6.705 -6.382 1.00 9.71 371 PHE A O 1
ATOM 2862 N N . HIS A 1 372 ? 31.753 5.589 -7.090 1.00 9.83 372 HIS A N 1
ATOM 2863 C CA . HIS A 1 372 ? 31.543 6.438 -8.228 1.00 10.73 372 HIS A CA 1
ATOM 2864 C C . HIS A 1 372 ? 31.242 7.847 -7.749 1.00 12.01 372 HIS A C 1
ATOM 2865 O O . HIS A 1 372 ? 31.734 8.819 -8.330 1.00 12.61 372 HIS A O 1
ATOM 2872 N N . GLU A 1 373 ? 30.435 8.022 -6.701 1.00 11.88 373 GLU A N 1
ATOM 2873 C CA . GLU A 1 373 ? 30.192 9.325 -6.092 1.00 11.70 373 GLU A CA 1
ATOM 2874 C C . GLU A 1 373 ? 31.438 10.024 -5.619 1.00 10.92 373 GLU A C 1
ATOM 2875 O O . GLU A 1 373 ? 31.574 11.232 -5.794 1.00 11.08 373 GLU A O 1
ATOM 2881 N N . TYR A 1 374 ? 32.331 9.302 -4.982 1.00 8.90 374 TYR A N 1
ATOM 2882 C CA . TYR A 1 374 ? 33.600 9.873 -4.638 1.00 8.36 374 TYR A CA 1
ATOM 2883 C C . TYR A 1 374 ? 34.448 10.198 -5.870 1.00 8.84 374 TYR A C 1
ATOM 2884 O O . TYR A 1 374 ? 35.050 11.260 -5.893 1.00 9.57 374 TYR A O 1
ATOM 2893 N N . LYS A 1 375 ? 34.558 9.374 -6.907 1.00 9.62 375 LYS A N 1
ATOM 2894 C CA . LYS A 1 375 ? 35.402 9.639 -8.069 1.00 9.91 375 LYS A CA 1
ATOM 2895 C C . LYS A 1 375 ? 34.909 10.875 -8.828 1.00 11.29 375 LYS A C 1
ATOM 2896 O O . LYS A 1 375 ? 35.679 11.666 -9.357 1.00 11.45 375 LYS A O 1
ATOM 2902 N N . ASN A 1 376 ? 33.602 11.076 -8.815 1.00 11.18 376 ASN A N 1
ATOM 2903 C CA . ASN A 1 376 ? 32.979 12.296 -9.272 1.00 12.07 376 ASN A CA 1
ATOM 2904 C C . ASN A 1 376 ? 33.314 13.578 -8.539 1.00 12.25 376 ASN A C 1
ATOM 2905 O O . ASN A 1 376 ? 33.026 14.638 -9.102 1.00 13.47 376 ASN A O 1
ATOM 2910 N N . THR A 1 377 ? 33.910 13.552 -7.340 1.00 12.82 377 THR A N 1
ATOM 2911 C CA . THR A 1 377 ? 34.344 14.776 -6.700 1.00 12.55 377 THR A CA 1
ATOM 2912 C C . THR A 1 377 ? 35.762 15.111 -7.156 1.00 14.54 377 THR A C 1
ATOM 2913 O O . THR A 1 377 ? 36.307 16.155 -6.810 1.00 16.22 377 THR A O 1
ATOM 2917 N N . LEU A 1 378 ? 36.410 14.273 -7.974 1.00 15.29 378 LEU A N 1
ATOM 2918 C CA . LEU A 1 378 ? 37.782 14.505 -8.372 1.00 16.28 378 LEU A CA 1
ATOM 2919 C C . LEU A 1 378 ? 37.730 15.222 -9.724 1.00 16.85 378 LEU A C 1
ATOM 2920 O O . LEU A 1 378 ? 36.808 15.012 -10.520 1.00 17.19 378 LEU A O 1
ATOM 2925 N N . LYS A 1 379 ? 38.701 16.084 -10.029 1.00 19.14 379 LYS A N 1
ATOM 2926 C CA . LYS A 1 379 ? 38.748 16.856 -11.292 1.00 20.89 379 LYS A CA 1
ATOM 2927 C C . LYS A 1 379 ? 39.134 15.961 -12.469 1.00 19.86 379 LYS A C 1
ATOM 2928 O O . LYS A 1 379 ? 40.047 15.164 -12.270 1.00 19.43 379 LYS A O 1
ATOM 2934 N N . PRO A 1 380 ? 38.565 16.023 -13.679 1.00 19.30 380 PRO A N 1
ATOM 2935 C CA . PRO A 1 380 ? 38.967 15.183 -14.800 1.00 18.07 380 PRO A CA 1
ATOM 2936 C C . PRO A 1 380 ? 40.467 15.284 -15.018 1.00 17.68 380 PRO A C 1
ATOM 2937 O O . PRO A 1 380 ? 41.102 16.267 -14.646 1.00 18.23 380 PRO A O 1
ATOM 2941 N N . TYR A 1 381 ? 41.090 14.249 -15.538 1.00 18.00 381 TYR A N 1
ATOM 2942 C CA . TYR A 1 381 ? 42.502 14.325 -15.850 1.00 18.58 381 TYR A CA 1
ATOM 2943 C C . TYR A 1 381 ? 42.756 15.357 -16.944 1.00 20.89 381 TYR A C 1
ATOM 2944 O O . TYR A 1 381 ? 41.987 15.500 -17.910 1.00 21.42 381 TYR A O 1
ATOM 2953 N N . ASP A 1 382 ? 43.830 16.113 -16.815 1.00 24.23 382 ASP A N 1
ATOM 2954 C CA . ASP A 1 382 ? 44.243 16.961 -17.916 1.00 26.78 382 ASP A CA 1
ATOM 2955 C C . ASP A 1 382 ? 45.236 16.234 -18.780 1.00 26.51 382 ASP A C 1
ATOM 2956 O O . ASP A 1 382 ? 45.866 15.243 -18.388 1.00 25.75 382 ASP A O 1
ATOM 2961 N N . HIS A 1 383 ? 45.434 16.909 -19.900 1.00 27.39 383 HIS A N 1
ATOM 2962 C CA . HIS A 1 383 ? 46.280 16.429 -20.958 1.00 30.56 383 HIS A CA 1
ATOM 2963 C C . HIS A 1 383 ? 47.670 16.107 -20.442 1.00 29.99 383 HIS A C 1
ATOM 2964 O O . HIS A 1 383 ? 48.244 15.101 -20.825 1.00 30.85 383 HIS A O 1
ATOM 2971 N N . ASP A 1 384 ? 48.217 16.873 -19.526 1.00 31.17 384 ASP A N 1
ATOM 2972 C CA . ASP A 1 384 ? 49.507 16.549 -18.978 1.00 32.32 384 ASP A CA 1
ATOM 2973 C C . ASP A 1 384 ? 49.558 15.214 -18.232 1.00 30.58 384 ASP A C 1
ATOM 2974 O O . ASP A 1 384 ? 50.614 14.599 -18.188 1.00 31.46 384 ASP A O 1
ATOM 2979 N N . VAL A 1 385 ? 48.486 14.722 -17.622 1.00 28.73 385 VAL A N 1
ATOM 2980 C CA . VAL A 1 385 ? 48.520 13.459 -16.903 1.00 27.12 385 VAL A CA 1
ATOM 2981 C C . VAL A 1 385 ? 48.317 12.278 -17.829 1.00 26.27 385 VAL A C 1
ATOM 2982 O O . VAL A 1 385 ? 48.836 11.189 -17.632 1.00 27.10 385 VAL A O 1
ATOM 2986 N N . LEU A 1 386 ? 47.509 12.497 -18.842 1.00 25.94 386 LEU A N 1
ATOM 2987 C CA . LEU A 1 386 ? 47.211 11.525 -19.872 1.00 25.21 386 LEU A CA 1
ATOM 2988 C C . LEU A 1 386 ? 48.340 11.401 -20.898 1.00 27.35 386 LEU A C 1
ATOM 2989 O O . LEU A 1 386 ? 48.693 10.288 -21.266 1.00 27.55 386 LEU A O 1
ATOM 2994 N N . ASN A 1 387 ? 48.966 12.486 -21.381 1.00 29.37 387 ASN A N 1
ATOM 2995 C CA . ASN A 1 387 ? 49.938 12.459 -22.485 1.00 30.66 387 ASN A CA 1
ATOM 2996 C C . ASN A 1 387 ? 51.278 11.812 -22.141 1.00 30.64 387 ASN A C 1
ATOM 2997 O O . ASN A 1 387 ? 51.718 11.775 -20.980 1.00 31.95 387 ASN A O 1
ATOM 3002 N N . PHE A 1 388 ? 51.943 11.225 -23.130 1.00 30.54 388 PHE A N 1
ATOM 3003 C CA . PHE A 1 388 ? 53.285 10.651 -22.943 1.00 28.43 388 PHE A CA 1
ATOM 3004 C C . PHE A 1 388 ? 54.000 11.282 -24.113 1.00 28.14 388 PHE A C 1
ATOM 3005 O O . PHE A 1 388 ? 53.768 10.878 -25.258 1.00 27.98 388 PHE A O 1
ATOM 3013 N N . PRO A 1 389 ? 54.774 12.340 -23.908 1.00 27.92 389 PRO A N 1
ATOM 3014 C CA . PRO A 1 389 ? 55.280 13.190 -24.978 1.00 28.42 389 PRO A CA 1
ATOM 3015 C C . PRO A 1 389 ? 56.226 12.356 -25.837 1.00 28.55 389 PRO A C 1
ATOM 3016 O O . PRO A 1 389 ? 56.971 11.487 -25.351 1.00 27.52 389 PRO A O 1
ATOM 3020 N N . ASP A 1 390 ? 56.158 12.639 -27.133 1.00 28.91 390 ASP A N 1
ATOM 3021 C CA . ASP A 1 390 ? 56.960 11.937 -28.140 1.00 31.06 390 ASP A CA 1
ATOM 3022 C C . ASP A 1 390 ? 56.523 10.507 -28.484 1.00 29.43 390 ASP A C 1
ATOM 3023 O O . ASP A 1 390 ? 57.063 9.963 -29.443 1.00 29.69 390 ASP A O 1
ATOM 3028 N N . ILE A 1 391 ? 55.571 9.879 -27.807 1.00 27.49 391 ILE A N 1
ATOM 3029 C CA . ILE A 1 391 ? 55.115 8.546 -28.132 1.00 26.43 391 ILE A CA 1
ATOM 3030 C C . ILE A 1 391 ? 53.859 8.810 -28.897 1.00 25.73 391 ILE A C 1
ATOM 3031 O O . ILE A 1 391 ? 53.075 9.667 -28.501 1.00 25.64 391 ILE A O 1
ATOM 3036 N N . GLN A 1 392 ? 53.682 8.159 -30.019 1.00 25.08 392 GLN A N 1
ATOM 3037 C CA . GLN A 1 392 ? 52.450 8.298 -30.740 1.00 25.64 392 GLN A CA 1
ATOM 3038 C C . GLN A 1 392 ? 51.997 6.911 -31.159 1.00 25.03 392 GLN A C 1
ATOM 3039 O O . GLN A 1 392 ? 52.771 6.162 -31.761 1.00 25.34 392 GLN A O 1
ATOM 3045 N N . VAL A 1 393 ? 50.785 6.498 -30.797 1.00 24.20 393 VAL A N 1
ATOM 3046 C CA . VAL A 1 393 ? 50.306 5.191 -31.189 1.00 22.91 393 VAL A CA 1
ATOM 3047 C C . VAL A 1 393 ? 49.710 5.464 -32.574 1.00 23.82 393 VAL A C 1
ATOM 3048 O O . VAL A 1 393 ? 48.926 6.393 -32.788 1.00 22.85 393 VAL A O 1
ATOM 3052 N N . GLN A 1 394 ? 50.220 4.731 -33.559 1.00 23.65 394 GLN A N 1
ATOM 3053 C CA . GLN A 1 394 ? 49.794 4.878 -34.942 1.00 23.46 394 GLN A CA 1
ATOM 3054 C C . GLN A 1 394 ? 48.750 3.894 -35.401 1.00 21.16 394 GLN A C 1
ATOM 3055 O O . GLN A 1 394 ? 47.979 4.265 -36.268 1.00 20.31 394 GLN A O 1
ATOM 3061 N N . ASP A 1 395 ? 48.703 2.656 -34.916 1.00 20.92 395 ASP A N 1
ATOM 3062 C CA . ASP A 1 395 ? 47.657 1.723 -35.320 1.00 22.37 395 ASP A CA 1
ATOM 3063 C C . ASP A 1 395 ? 47.644 0.566 -34.346 1.00 21.11 395 ASP A C 1
ATOM 3064 O O . ASP A 1 395 ? 48.667 0.332 -33.708 1.00 18.89 395 ASP A O 1
ATOM 3069 N N . VAL A 1 396 ? 46.499 -0.122 -34.182 1.00 21.83 396 VAL A N 1
ATOM 3070 C CA . VAL A 1 396 ? 46.384 -1.351 -33.385 1.00 20.28 396 VAL A CA 1
ATOM 3071 C C . VAL A 1 396 ? 45.622 -2.293 -34.314 1.00 19.85 396 VAL A C 1
ATOM 3072 O O . VAL A 1 396 ? 44.711 -1.855 -35.021 1.00 18.61 396 VAL A O 1
ATOM 3076 N N . THR A 1 397 ? 46.066 -3.531 -34.424 1.00 18.43 397 THR A N 1
ATOM 3077 C CA . THR A 1 397 ? 45.320 -4.542 -35.124 1.00 19.00 397 THR A CA 1
ATOM 3078 C C . THR A 1 397 ? 45.206 -5.735 -34.175 1.00 19.44 397 THR A C 1
ATOM 3079 O O . THR A 1 397 ? 46.156 -6.060 -33.436 1.00 18.95 397 THR A O 1
ATOM 3083 N N . LEU A 1 398 ? 44.043 -6.384 -34.159 1.00 18.77 398 LEU A N 1
ATOM 3084 C CA . LEU A 1 398 ? 43.883 -7.633 -33.460 1.00 18.86 398 LEU A CA 1
ATOM 3085 C C . LEU A 1 398 ? 43.953 -8.752 -34.471 1.00 17.88 398 LEU A C 1
ATOM 3086 O O . LEU A 1 398 ? 43.212 -8.791 -35.440 1.00 17.89 398 LEU A O 1
ATOM 3091 N N . HIS A 1 399 ? 44.814 -9.702 -34.210 1.00 17.76 399 HIS A N 1
ATOM 3092 C CA . HIS A 1 399 ? 45.110 -10.769 -35.137 1.00 21.39 399 HIS A CA 1
ATOM 3093 C C . HIS A 1 399 ? 44.424 -11.967 -34.572 1.00 21.03 399 HIS A C 1
ATOM 3094 O O . HIS A 1 399 ? 44.731 -12.373 -33.453 1.00 20.72 399 HIS A O 1
ATOM 3101 N N . ALA A 1 400 ? 43.502 -12.505 -35.319 1.00 22.20 400 ALA A N 1
ATOM 3102 C CA . ALA A 1 400 ? 42.845 -13.734 -34.928 1.00 25.17 400 ALA A CA 1
ATOM 3103 C C . ALA A 1 400 ? 42.606 -14.470 -36.271 1.00 27.88 400 ALA A C 1
ATOM 3104 O O . ALA A 1 400 ? 43.278 -14.134 -37.263 1.00 27.78 400 ALA A O 1
ATOM 3106 N N . ARG A 1 401 ? 41.699 -15.455 -36.390 1.00 28.59 401 ARG A N 1
ATOM 3107 C CA . ARG A 1 401 ? 41.387 -16.122 -37.656 1.00 29.22 401 ARG A CA 1
ATOM 3108 C C . ARG A 1 401 ? 40.950 -15.090 -38.675 1.00 29.49 401 ARG A C 1
ATOM 3109 O O . ARG A 1 401 ? 41.398 -15.081 -39.811 1.00 30.27 401 ARG A O 1
ATOM 3117 N N . VAL A 1 402 ? 40.066 -14.207 -38.268 1.00 29.25 402 VAL A N 1
ATOM 3118 C CA . VAL A 1 402 ? 39.713 -13.042 -39.038 1.00 28.59 402 VAL A CA 1
ATOM 3119 C C . VAL A 1 402 ? 40.250 -11.898 -38.189 1.00 28.70 402 VAL A C 1
ATOM 3120 O O . VAL A 1 402 ? 39.984 -11.821 -36.978 1.00 31.49 402 VAL A O 1
ATOM 3124 N N . ASP A 1 403 ? 41.021 -11.034 -38.829 1.00 26.75 403 ASP A N 1
ATOM 3125 C CA . ASP A 1 403 ? 41.583 -9.874 -38.189 1.00 25.89 403 ASP A CA 1
ATOM 3126 C C . ASP A 1 403 ? 40.527 -8.975 -37.591 1.00 24.09 403 ASP A C 1
ATOM 3127 O O . ASP A 1 403 ? 39.561 -8.684 -38.285 1.00 23.97 403 ASP A O 1
ATOM 3132 N N . ASN A 1 404 ? 40.724 -8.582 -36.325 1.00 21.36 404 ASN A N 1
ATOM 3133 C CA . ASN A 1 404 ? 39.872 -7.662 -35.595 1.00 19.62 404 ASN A CA 1
ATOM 3134 C C . ASN A 1 404 ? 38.482 -8.246 -35.392 1.00 19.00 404 ASN A C 1
ATOM 3135 O O . ASN A 1 404 ? 37.461 -7.541 -35.400 1.00 18.47 404 ASN A O 1
ATOM 3140 N N . VAL A 1 405 ? 38.389 -9.576 -35.226 1.00 18.49 405 VAL A N 1
ATOM 3141 C CA . VAL A 1 405 ? 37.155 -10.250 -34.897 1.00 17.71 405 VAL A CA 1
ATOM 3142 C C . VAL A 1 405 ? 37.594 -11.342 -33.948 1.00 17.73 405 VAL A C 1
ATOM 3143 O O . VAL A 1 405 ? 38.560 -12.045 -34.262 1.00 18.61 405 VAL A O 1
ATOM 3147 N N . VAL A 1 406 ? 36.935 -11.511 -32.799 1.00 17.20 406 VAL A N 1
ATOM 3148 C CA . VAL A 1 406 ? 37.245 -12.619 -31.922 1.00 17.26 406 VAL A CA 1
ATOM 3149 C C . VAL A 1 406 ? 36.078 -13.560 -31.947 1.00 17.78 406 VAL A C 1
ATOM 3150 O O . VAL A 1 406 ? 34.951 -13.086 -31.965 1.00 20.42 406 VAL A O 1
ATOM 3154 N N . HIS A 1 407 ? 36.267 -14.863 -31.886 1.00 17.33 407 HIS A N 1
ATOM 3155 C CA . HIS A 1 407 ? 35.143 -15.758 -31.943 1.00 18.41 407 HIS A CA 1
ATOM 3156 C C . HIS A 1 407 ? 35.086 -16.416 -30.597 1.00 17.42 407 HIS A C 1
ATOM 3157 O O . HIS A 1 407 ? 36.146 -16.782 -30.064 1.00 16.41 407 HIS A O 1
ATOM 3164 N N . THR A 1 408 ? 33.849 -16.527 -30.096 1.00 17.27 408 THR A N 1
ATOM 3165 C CA . THR A 1 408 ? 33.578 -17.202 -28.844 1.00 16.94 408 THR A CA 1
ATOM 3166 C C . THR A 1 408 ? 32.637 -18.373 -29.110 1.00 16.85 408 THR A C 1
ATOM 3167 O O . THR A 1 408 ? 31.953 -18.416 -30.137 1.00 16.66 408 THR A O 1
ATOM 3171 N N . PHE A 1 409 ? 32.589 -19.346 -28.208 1.00 16.52 409 PHE A N 1
ATOM 3172 C CA . PHE A 1 409 ? 31.851 -20.562 -28.428 1.00 17.18 409 PHE A CA 1
ATOM 3173 C C . PHE A 1 409 ? 31.741 -21.215 -27.074 1.00 17.62 409 PHE A C 1
ATOM 3174 O O . PHE A 1 409 ? 32.427 -20.798 -26.132 1.00 16.07 409 PHE A O 1
ATOM 3182 N N . MET A 1 410 ? 30.907 -22.236 -26.940 1.00 18.01 410 MET A N 1
ATOM 3183 C CA . MET A 1 410 ? 30.872 -22.992 -25.713 1.00 18.72 410 MET A CA 1
ATOM 3184 C C . MET A 1 410 ? 31.737 -24.206 -25.820 1.00 21.54 410 MET A C 1
ATOM 3185 O O . MET A 1 410 ? 31.873 -24.757 -26.913 1.00 24.97 410 MET A O 1
ATOM 3190 N N . ARG A 1 411 ? 32.348 -24.700 -24.774 1.00 22.53 411 ARG A N 1
ATOM 3191 C CA . ARG A 1 411 ? 33.209 -25.834 -24.921 1.00 24.33 411 ARG A CA 1
ATOM 3192 C C . ARG A 1 411 ? 32.935 -26.668 -23.688 1.00 26.71 411 ARG A C 1
ATOM 3193 O O . ARG A 1 411 ? 32.497 -26.094 -22.680 1.00 27.80 411 ARG A O 1
ATOM 3201 N N . GLU A 1 412 ? 33.197 -27.979 -23.748 1.00 26.56 412 GLU A N 1
ATOM 3202 C CA . GLU A 1 412 ? 32.930 -28.927 -22.680 1.00 25.98 412 GLU A CA 1
ATOM 3203 C C . GLU A 1 412 ? 34.154 -29.137 -21.824 1.00 25.83 412 GLU A C 1
ATOM 3204 O O . GLU A 1 412 ? 35.295 -29.068 -22.278 1.00 25.38 412 GLU A O 1
ATOM 3206 N N . GLN A 1 413 ? 33.945 -29.375 -20.547 1.00 26.17 413 GLN A N 1
ATOM 3207 C CA . GLN A 1 413 ? 35.033 -29.734 -19.666 1.00 26.15 413 GLN A CA 1
ATOM 3208 C C . GLN A 1 413 ? 34.466 -30.710 -18.642 1.00 24.52 413 GLN A C 1
ATOM 3209 O O . GLN A 1 413 ? 33.267 -30.959 -18.629 1.00 24.00 413 GLN A O 1
ATOM 3215 N N . GLU A 1 414 ? 35.298 -31.293 -17.808 1.00 23.85 414 GLU A N 1
ATOM 3216 C CA . GLU A 1 414 ? 34.886 -32.259 -16.845 1.00 25.72 414 GLU A CA 1
ATOM 3217 C C . GLU A 1 414 ? 35.543 -31.866 -15.543 1.00 26.08 414 GLU A C 1
ATOM 3218 O O . GLU A 1 414 ? 36.630 -31.273 -15.578 1.00 27.55 414 GLU A O 1
ATOM 3224 N N . LEU A 1 415 ? 34.935 -32.159 -14.401 1.00 24.87 415 LEU A N 1
ATOM 3225 C CA . LEU A 1 415 ? 35.513 -31.887 -13.111 1.00 23.63 415 LEU A CA 1
ATOM 3226 C C . LEU A 1 415 ? 35.558 -33.226 -12.380 1.00 23.47 415 LEU A C 1
ATOM 3227 O O . LEU A 1 415 ? 34.549 -33.942 -12.317 1.00 23.23 415 LEU A O 1
ATOM 3232 N N . GLU A 1 416 ? 36.712 -33.534 -11.794 1.00 23.23 416 GLU A N 1
ATOM 3233 C CA . GLU A 1 416 ? 36.919 -34.674 -10.928 1.00 24.60 416 GLU A CA 1
ATOM 3234 C C . GLU A 1 416 ? 36.289 -34.410 -9.581 1.00 26.12 416 GLU A C 1
ATOM 3235 O O . GLU A 1 416 ? 36.676 -33.461 -8.901 1.00 26.34 416 GLU A O 1
ATOM 3241 N N . LEU A 1 417 ? 35.365 -35.289 -9.172 1.00 26.57 417 LEU A N 1
ATOM 3242 C CA . LEU A 1 417 ? 34.641 -35.156 -7.921 1.00 26.38 417 LEU A CA 1
ATOM 3243 C C . LEU A 1 417 ? 35.214 -36.039 -6.825 1.00 27.04 417 LEU A C 1
ATOM 3244 O O . LEU A 1 417 ? 34.894 -35.845 -5.655 1.00 28.50 417 LEU A O 1
ATOM 3249 N N . LYS A 1 418 ? 36.140 -36.972 -7.095 1.00 27.84 418 LYS A N 1
ATOM 3250 C CA . LYS A 1 418 ? 36.505 -38.020 -6.129 1.00 27.33 418 LYS A CA 1
ATOM 3251 C C . LYS A 1 418 ? 37.342 -37.538 -4.945 1.00 26.56 418 LYS A C 1
ATOM 3252 O O . LYS A 1 418 ? 37.543 -38.248 -3.951 1.00 26.99 418 LYS A O 1
ATOM 3258 N N . HIS A 1 419 ? 37.866 -36.311 -4.992 1.00 26.46 419 HIS A N 1
ATOM 3259 C CA . HIS A 1 419 ? 38.668 -35.848 -3.875 1.00 23.94 419 HIS A CA 1
ATOM 3260 C C . HIS A 1 419 ? 37.791 -35.161 -2.879 1.00 23.61 419 HIS A C 1
ATOM 3261 O O . HIS A 1 419 ? 38.248 -34.965 -1.760 1.00 23.32 419 HIS A O 1
ATOM 3268 N N . GLY A 1 420 ? 36.555 -34.827 -3.269 1.00 24.25 420 GLY A N 1
ATOM 3269 C CA . GLY A 1 420 ? 35.675 -34.068 -2.416 1.00 24.64 420 GLY A CA 1
ATOM 3270 C C . GLY A 1 420 ? 34.399 -34.814 -2.035 1.00 26.98 420 GLY A C 1
ATOM 3271 O O . GLY A 1 420 ? 33.862 -34.536 -0.955 1.00 26.41 420 GLY A O 1
ATOM 3272 N N . ILE A 1 421 ? 33.845 -35.674 -2.905 1.00 28.59 421 ILE A N 1
ATOM 3273 C CA . ILE A 1 421 ? 32.725 -36.554 -2.557 1.00 30.54 421 ILE A CA 1
ATOM 3274 C C . ILE A 1 421 ? 33.262 -37.980 -2.540 1.00 32.80 421 ILE A C 1
ATOM 3275 O O . ILE A 1 421 ? 34.286 -38.324 -3.149 1.00 33.02 421 ILE A O 1
ATOM 3280 N N . ASN A 1 422 ? 32.526 -38.865 -1.899 1.00 35.18 422 ASN A N 1
ATOM 3281 C CA . ASN A 1 422 ? 33.111 -40.147 -1.556 1.00 36.37 422 ASN A CA 1
ATOM 3282 C C . ASN A 1 422 ? 32.888 -41.088 -2.734 1.00 36.11 422 ASN A C 1
ATOM 3283 O O . ASN A 1 422 ? 31.734 -41.310 -3.145 1.00 35.00 422 ASN A O 1
ATOM 3288 N N . PRO A 1 423 ? 34.026 -41.529 -3.356 1.00 36.97 423 PRO A N 1
ATOM 3289 C CA . PRO A 1 423 ? 34.085 -42.218 -4.651 1.00 37.15 423 PRO A CA 1
ATOM 3290 C C . PRO A 1 423 ? 33.811 -43.723 -4.551 1.00 38.02 423 PRO A C 1
ATOM 3291 O O . PRO A 1 423 ? 33.453 -44.410 -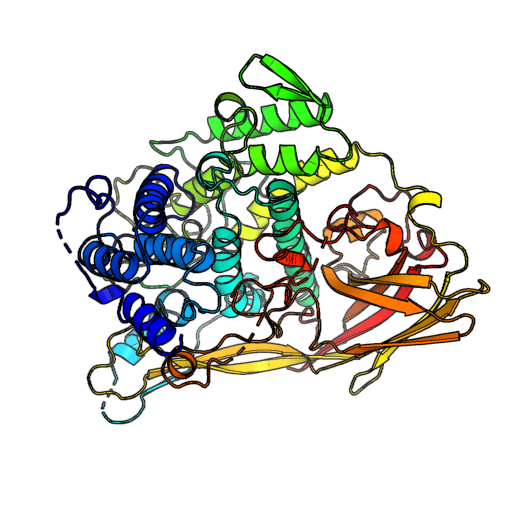5.513 1.00 37.57 423 PRO A O 1
ATOM 3295 N N . GLY A 1 424 ? 33.994 -44.196 -3.306 1.00 39.36 424 GLY A N 1
ATOM 3296 C CA . GLY A 1 424 ? 34.057 -45.595 -2.934 1.00 40.63 424 GLY A CA 1
ATOM 3297 C C . GLY A 1 424 ? 35.196 -46.312 -3.636 1.00 42.10 424 GLY A C 1
ATOM 3298 O O . GLY A 1 424 ? 36.411 -46.067 -3.492 1.00 43.74 424 GLY A O 1
ATOM 3299 N N . ASN A 1 425 ? 34.687 -47.225 -4.444 1.00 42.13 425 ASN A N 1
ATOM 3300 C CA . ASN A 1 425 ? 35.587 -48.018 -5.241 1.00 42.31 425 ASN A CA 1
ATOM 3301 C C . ASN A 1 425 ? 35.619 -47.546 -6.685 1.00 42.00 425 ASN A C 1
ATOM 3302 O O . ASN A 1 425 ? 36.352 -48.134 -7.495 1.00 43.55 425 ASN A O 1
ATOM 3307 N N . ALA A 1 426 ? 34.849 -46.497 -7.052 1.00 40.41 426 ALA A N 1
ATOM 3308 C CA . ALA A 1 426 ? 34.971 -45.951 -8.397 1.00 39.06 426 ALA A CA 1
ATOM 3309 C C . ALA A 1 426 ? 36.324 -45.261 -8.411 1.00 38.38 426 ALA A C 1
ATOM 3310 O O . ALA A 1 426 ? 36.858 -44.810 -7.398 1.00 38.68 426 ALA A O 1
ATOM 3312 N N . ARG A 1 427 ? 36.936 -45.288 -9.568 1.00 39.00 427 ARG A N 1
ATOM 3313 C CA . ARG A 1 427 ? 38.245 -44.704 -9.692 1.00 39.07 427 ARG A CA 1
ATOM 3314 C C . ARG A 1 427 ? 38.145 -43.218 -9.958 1.00 38.09 427 ARG A C 1
ATOM 3315 O O . ARG A 1 427 ? 39.126 -42.501 -9.800 1.00 39.77 427 ARG A O 1
ATOM 3317 N N . SER A 1 428 ? 37.010 -42.728 -10.421 1.00 36.11 428 SER A N 1
ATOM 3318 C CA . SER A 1 428 ? 36.914 -41.404 -10.961 1.00 34.99 428 SER A CA 1
ATOM 3319 C C . SER A 1 428 ? 35.420 -41.230 -11.098 1.00 34.92 428 SER A C 1
ATOM 3320 O O . SER A 1 428 ? 34.673 -42.156 -11.445 1.00 35.51 428 SER A O 1
ATOM 3323 N N . ILE A 1 429 ? 34.963 -40.048 -10.734 1.00 33.25 429 ILE A N 1
ATOM 3324 C CA . ILE A 1 429 ? 33.604 -39.633 -11.013 1.00 31.11 429 ILE A CA 1
ATOM 3325 C C . ILE A 1 429 ? 33.884 -38.263 -11.590 1.00 30.24 429 ILE A C 1
ATOM 3326 O O . ILE A 1 429 ? 34.523 -37.443 -10.923 1.00 30.72 429 ILE A O 1
ATOM 3331 N N . LYS A 1 430 ? 33.462 -37.999 -12.803 1.00 28.97 430 LYS A N 1
ATOM 3332 C CA . LYS A 1 430 ? 33.645 -36.705 -13.377 1.00 27.77 430 LYS A CA 1
ATOM 3333 C C . LYS A 1 430 ? 32.317 -36.164 -13.769 1.00 26.68 430 LYS A C 1
ATOM 3334 O O . LYS A 1 430 ? 31.417 -36.910 -14.160 1.00 27.59 430 LYS A O 1
ATOM 3340 N N . ALA A 1 431 ? 32.181 -34.869 -13.648 1.00 26.14 431 ALA A N 1
ATOM 3341 C CA . ALA A 1 431 ? 31.001 -34.248 -14.163 1.00 24.48 431 ALA A CA 1
ATOM 3342 C C . ALA A 1 431 ? 31.407 -33.374 -15.308 1.00 25.13 431 ALA A C 1
ATOM 3343 O O . ALA A 1 431 ? 32.446 -32.736 -15.262 1.00 25.88 431 ALA A O 1
ATOM 3345 N N . ARG A 1 432 ? 30.609 -33.335 -16.332 1.00 23.76 432 ARG A N 1
ATOM 3346 C CA . ARG A 1 432 ? 30.936 -32.639 -17.526 1.00 26.42 432 ARG A CA 1
ATOM 3347 C C . ARG A 1 432 ? 30.138 -31.381 -17.449 1.00 27.09 432 ARG A C 1
ATOM 3348 O O . ARG A 1 432 ? 28.948 -31.453 -17.168 1.00 30.11 432 ARG A O 1
ATOM 3356 N N . TYR A 1 433 ? 30.689 -30.231 -17.716 1.00 26.80 433 TYR A N 1
ATOM 3357 C CA . TYR A 1 433 ? 29.907 -29.028 -17.797 1.00 26.82 433 TYR A CA 1
ATOM 3358 C C . TYR A 1 433 ? 30.364 -28.321 -19.065 1.00 26.79 433 TYR A C 1
ATOM 3359 O O . TYR A 1 433 ? 31.308 -28.761 -19.729 1.00 27.87 433 TYR A O 1
ATOM 3368 N N . TYR A 1 434 ? 29.717 -27.226 -19.433 1.00 26.93 434 TYR A N 1
ATOM 3369 C CA . TYR A 1 434 ? 30.113 -26.401 -20.556 1.00 26.14 434 TYR A CA 1
ATOM 3370 C C . TYR A 1 434 ? 30.410 -24.967 -20.076 1.00 25.07 434 TYR A C 1
ATOM 3371 O O . TYR A 1 434 ? 29.883 -24.511 -19.050 1.00 25.29 434 TYR A O 1
ATOM 3380 N N . HIS A 1 435 ? 31.307 -24.248 -20.749 1.00 23.05 435 HIS A N 1
ATOM 3381 C CA . HIS A 1 435 ? 31.701 -22.918 -20.335 1.00 20.50 435 HIS A CA 1
ATOM 3382 C C . HIS A 1 435 ? 32.010 -22.114 -21.580 1.00 20.24 435 HIS A C 1
ATOM 3383 O O . HIS A 1 435 ? 32.489 -22.717 -22.559 1.00 20.57 435 HIS A O 1
ATOM 3390 N N . LEU A 1 436 ? 31.765 -20.804 -21.606 1.00 18.03 436 LEU A N 1
ATOM 3391 C CA . LEU A 1 436 ? 32.243 -19.924 -22.667 1.00 16.60 436 LEU A CA 1
ATOM 3392 C C . LEU A 1 436 ? 33.765 -19.999 -22.798 1.00 16.74 436 LEU A C 1
ATOM 3393 O O . LEU A 1 436 ? 34.492 -20.321 -21.827 1.00 18.00 436 LEU A O 1
ATOM 3398 N N . ASP A 1 437 ? 34.219 -19.764 -24.035 1.00 16.34 437 ASP A N 1
ATOM 3399 C CA . ASP A 1 437 ? 35.624 -19.668 -24.385 1.00 16.03 437 ASP A CA 1
ATOM 3400 C C . ASP A 1 437 ? 35.802 -18.879 -25.689 1.00 15.29 437 ASP A C 1
ATOM 3401 O O . ASP A 1 437 ? 34.839 -18.445 -26.312 1.00 15.39 437 ASP A O 1
ATOM 3406 N N . HIS A 1 438 ? 37.016 -18.640 -26.173 1.00 15.55 438 HIS A N 1
ATOM 3407 C CA . HIS A 1 438 ? 37.290 -17.665 -27.215 1.00 15.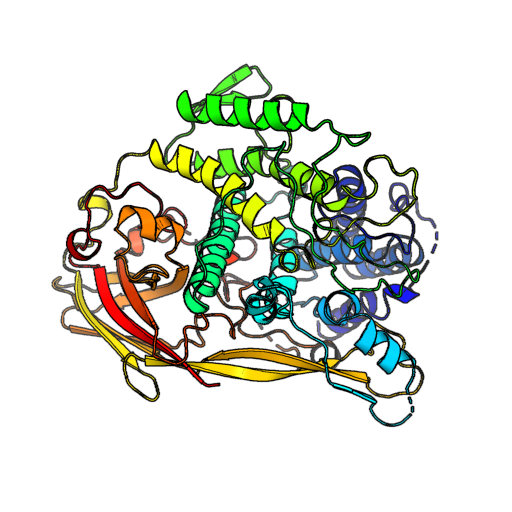11 438 HIS A CA 1
ATOM 3408 C C . HIS A 1 438 ? 38.518 -18.210 -27.972 1.00 16.53 438 HIS A C 1
ATOM 3409 O O . HIS A 1 438 ? 39.354 -18.924 -27.402 1.00 13.44 438 HIS A O 1
ATOM 3416 N N . GLU A 1 439 ? 38.663 -17.923 -29.266 1.00 18.21 439 GLU A N 1
ATOM 3417 C CA . GLU A 1 439 ? 39.895 -18.276 -29.947 1.00 18.71 439 GLU A CA 1
ATOM 3418 C C . GLU A 1 439 ? 41.039 -17.386 -29.426 1.00 19.68 439 GLU A C 1
ATOM 3419 O O . GLU A 1 439 ? 40.847 -16.247 -28.970 1.00 18.67 439 GLU A O 1
ATOM 3425 N N . PRO A 1 440 ? 42.259 -17.897 -29.371 1.00 20.97 440 PRO A N 1
ATOM 3426 C CA . PRO A 1 440 ? 43.431 -17.085 -29.113 1.00 20.44 440 PRO A CA 1
ATOM 3427 C C . PRO A 1 440 ? 43.564 -15.975 -30.146 1.00 19.78 440 PRO A C 1
ATOM 3428 O O . PRO A 1 440 ? 43.043 -16.044 -31.273 1.00 20.22 440 PRO A O 1
ATOM 3432 N N . PHE A 1 441 ? 44.177 -14.887 -29.727 1.00 18.72 441 PHE A N 1
ATOM 3433 C CA . PHE A 1 441 ? 44.353 -13.751 -30.610 1.00 18.11 441 PHE A CA 1
ATOM 3434 C C . PHE A 1 441 ? 45.602 -13.004 -30.110 1.00 16.67 441 PHE A C 1
ATOM 3435 O O . PHE A 1 441 ? 46.175 -13.353 -29.049 1.00 15.23 441 PHE A O 1
ATOM 3443 N N . SER A 1 442 ? 46.085 -12.024 -30.861 1.00 16.34 442 SER A N 1
ATOM 3444 C CA . SER A 1 442 ? 47.208 -11.229 -30.401 1.00 17.74 442 SER A CA 1
ATOM 3445 C C . SER A 1 442 ? 47.020 -9.824 -30.908 1.00 16.04 442 SER A C 1
ATOM 3446 O O . SER A 1 442 ? 46.163 -9.571 -31.757 1.00 16.67 442 SER A O 1
ATOM 3449 N N . TYR A 1 443 ? 47.819 -8.934 -30.361 1.00 15.86 443 TYR A N 1
ATOM 3450 C CA . TYR A 1 443 ? 47.649 -7.516 -30.572 1.00 14.93 443 TYR A CA 1
ATOM 3451 C C . TYR A 1 443 ? 48.923 -7.138 -31.317 1.00 14.24 443 TYR A C 1
ATOM 3452 O O . TYR A 1 443 ? 49.986 -7.696 -31.003 1.00 14.94 443 TYR A O 1
ATOM 3461 N N . ALA A 1 444 ? 48.847 -6.230 -32.277 1.00 13.18 444 ALA A N 1
ATOM 3462 C CA . ALA A 1 444 ? 50.021 -5.601 -32.819 1.00 13.80 444 ALA A CA 1
ATOM 3463 C C . ALA A 1 444 ? 49.796 -4.123 -32.718 1.00 14.39 444 ALA A C 1
ATOM 3464 O O . ALA A 1 444 ? 48.833 -3.607 -33.282 1.00 14.71 444 ALA A O 1
ATOM 3466 N N . VAL A 1 445 ? 50.663 -3.431 -31.988 1.00 16.05 445 VAL A N 1
ATOM 3467 C CA . VAL A 1 445 ? 50.499 -2.023 -31.676 1.00 16.49 445 VAL A CA 1
ATOM 3468 C C . VAL A 1 445 ? 51.640 -1.323 -32.399 1.00 17.69 445 VAL A C 1
ATOM 3469 O O . VAL A 1 445 ? 52.793 -1.665 -32.185 1.00 16.21 445 VAL A O 1
ATOM 3473 N N . ASN A 1 446 ? 51.390 -0.350 -33.259 1.00 20.26 446 ASN A N 1
ATOM 3474 C CA . ASN A 1 446 ? 52.439 0.394 -33.946 1.00 22.02 446 ASN A CA 1
ATOM 3475 C C . ASN A 1 446 ? 52.686 1.667 -33.217 1.00 21.13 446 ASN A C 1
ATOM 3476 O O . ASN A 1 446 ? 51.770 2.480 -33.141 1.00 20.07 446 ASN A O 1
ATOM 3481 N N . VAL A 1 447 ? 53.878 1.887 -32.733 1.00 20.70 447 VAL A N 1
ATOM 3482 C CA . VAL A 1 447 ? 54.167 3.043 -31.935 1.00 21.20 447 VAL A CA 1
ATOM 3483 C C . VAL A 1 447 ? 55.397 3.772 -32.503 1.00 22.22 447 VAL A C 1
ATOM 3484 O O . VAL A 1 447 ? 56.505 3.228 -32.651 1.00 22.30 447 VAL A O 1
ATOM 3488 N N . GLN A 1 448 ? 55.217 5.049 -32.761 1.00 21.67 448 GLN A N 1
ATOM 3489 C CA . GLN A 1 448 ? 56.296 5.912 -33.164 1.00 22.49 448 GLN A CA 1
ATOM 3490 C C . GLN A 1 448 ? 56.890 6.567 -31.918 1.00 23.10 448 GLN A C 1
ATOM 3491 O O . GLN A 1 448 ? 56.192 7.186 -31.101 1.00 23.95 448 GLN A O 1
ATOM 3497 N N . ASN A 1 449 ? 58.167 6.336 -31.684 1.00 23.10 449 ASN A N 1
ATOM 3498 C CA . ASN A 1 449 ? 58.919 6.979 -30.631 1.00 23.64 449 ASN A CA 1
ATOM 3499 C C . ASN A 1 449 ? 59.764 8.068 -31.283 1.00 26.95 449 ASN A C 1
ATOM 3500 O O . ASN A 1 449 ? 60.844 7.834 -31.846 1.00 28.45 449 ASN A O 1
ATOM 3505 N N . ASN A 1 450 ? 59.251 9.281 -31.197 1.00 28.65 450 ASN A N 1
ATOM 3506 C CA . ASN A 1 450 ? 59.870 10.456 -31.777 1.00 30.56 450 ASN A CA 1
ATOM 3507 C C . ASN A 1 450 ? 61.045 10.989 -30.980 1.00 31.85 450 ASN A C 1
ATOM 3508 O O . ASN A 1 450 ? 61.559 12.046 -31.355 1.00 33.72 450 ASN A O 1
ATOM 3513 N N . SER A 1 451 ? 61.482 10.391 -29.869 1.00 32.52 451 SER A N 1
ATOM 3514 C CA . SER A 1 451 ? 62.591 10.958 -29.148 1.00 32.99 451 SER A CA 1
ATOM 3515 C C . SER A 1 451 ? 63.850 10.304 -29.703 1.00 34.02 451 SER A C 1
ATOM 3516 O O . SER A 1 451 ? 63.799 9.314 -30.440 1.00 34.11 451 SER A O 1
ATOM 3519 N N . ALA A 1 452 ? 65.005 10.799 -29.264 1.00 34.27 452 ALA A N 1
ATOM 3520 C CA . ALA A 1 452 ? 66.272 10.247 -29.692 1.00 35.21 452 ALA A CA 1
ATOM 3521 C C . ALA A 1 452 ? 66.727 9.158 -28.721 1.00 36.33 452 ALA A C 1
ATOM 3522 O O . ALA A 1 452 ? 67.901 8.778 -28.730 1.00 37.09 452 ALA A O 1
ATOM 3524 N N . SER A 1 453 ? 65.855 8.605 -27.867 1.00 35.61 453 SER A N 1
ATOM 3525 C CA . SER A 1 453 ? 66.240 7.667 -26.819 1.00 34.49 453 SER A CA 1
ATOM 3526 C C . SER A 1 453 ? 65.222 6.526 -26.713 1.00 32.21 453 SER A C 1
ATOM 3527 O O . SER A 1 453 ? 64.106 6.570 -27.242 1.00 32.68 453 SER A O 1
ATOM 3530 N N . ASP A 1 454 ? 65.630 5.453 -26.060 1.00 29.98 454 ASP A N 1
ATOM 3531 C CA . ASP A 1 454 ? 64.690 4.442 -25.652 1.00 29.33 454 ASP A CA 1
ATOM 3532 C C . ASP A 1 454 ? 63.754 4.878 -24.528 1.00 27.80 454 ASP A C 1
ATOM 3533 O O . ASP A 1 454 ? 64.219 5.345 -23.487 1.00 27.64 454 ASP A O 1
ATOM 3538 N N . LYS A 1 455 ? 62.446 4.742 -24.737 1.00 26.21 455 LYS A N 1
ATOM 3539 C CA . LYS A 1 455 ? 61.444 4.973 -23.722 1.00 24.48 455 LYS A CA 1
ATOM 3540 C C . LYS A 1 455 ? 60.986 3.637 -23.188 1.00 23.59 455 LYS A C 1
ATOM 3541 O O . LYS A 1 455 ? 61.171 2.595 -23.816 1.00 24.68 455 LYS A O 1
ATOM 3547 N N . HIS A 1 456 ? 60.437 3.577 -21.991 1.00 21.69 456 HIS A N 1
ATOM 3548 C CA . HIS A 1 456 ? 59.826 2.368 -21.457 1.00 19.85 456 HIS A CA 1
ATOM 3549 C C . HIS A 1 456 ? 58.367 2.718 -21.199 1.00 18.67 456 HIS A C 1
ATOM 3550 O O . HIS A 1 456 ? 58.072 3.797 -20.654 1.00 17.23 456 HIS A O 1
ATOM 3557 N N . ALA A 1 457 ? 57.445 1.857 -21.601 1.00 16.62 457 ALA A N 1
ATOM 3558 C CA . ALA A 1 457 ? 56.037 2.166 -21.617 1.00 14.54 457 ALA A CA 1
ATOM 3559 C C . ALA A 1 457 ? 55.328 1.094 -20.830 1.00 13.41 457 ALA A C 1
ATOM 3560 O O . ALA A 1 457 ? 55.760 -0.065 -20.840 1.00 14.11 457 ALA A O 1
ATOM 3562 N N . THR A 1 458 ? 54.279 1.454 -20.087 1.00 12.79 458 THR A N 1
ATOM 3563 C CA . THR A 1 458 ? 53.260 0.481 -19.740 1.00 10.16 458 THR A CA 1
ATOM 3564 C C . THR A 1 458 ? 52.186 0.588 -20.819 1.00 10.31 458 THR A C 1
ATOM 3565 O O . THR A 1 458 ? 51.712 1.675 -21.166 1.00 10.77 458 THR A O 1
ATOM 3569 N N . VAL A 1 459 ? 51.834 -0.549 -21.413 1.00 9.95 459 VAL A N 1
ATOM 3570 C CA . VAL A 1 459 ? 50.760 -0.635 -22.379 1.00 10.36 459 VAL A CA 1
ATOM 3571 C C . VAL A 1 459 ? 49.530 -1.055 -21.570 1.00 10.14 459 VAL A C 1
ATOM 3572 O O . VAL A 1 459 ? 49.626 -2.056 -20.860 1.00 11.76 459 VAL A O 1
ATOM 3576 N N . ARG A 1 460 ? 48.425 -0.315 -21.644 1.00 10.10 460 ARG A N 1
ATOM 3577 C CA . ARG A 1 460 ? 47.212 -0.548 -20.861 1.00 9.59 460 ARG A CA 1
ATOM 3578 C C . ARG A 1 460 ? 46.139 -0.875 -21.898 1.00 9.00 460 ARG A C 1
ATOM 3579 O O . ARG A 1 460 ? 45.955 -0.035 -22.802 1.00 9.04 460 ARG A O 1
ATOM 3587 N N . ILE A 1 461 ? 45.458 -2.032 -21.863 1.00 7.92 461 ILE A N 1
ATOM 3588 C CA . ILE A 1 461 ? 44.478 -2.345 -22.903 1.00 8.39 461 ILE A CA 1
ATOM 3589 C C . ILE A 1 461 ? 43.103 -2.548 -22.289 1.00 9.10 461 ILE A C 1
ATOM 3590 O O . ILE A 1 461 ? 43.005 -3.338 -21.336 1.00 9.80 461 ILE A O 1
ATOM 3595 N N . PHE A 1 462 ? 42.036 -1.915 -22.806 1.00 8.95 462 PHE A N 1
ATOM 3596 C CA . PHE A 1 462 ? 40.701 -2.043 -22.250 1.00 9.59 462 PHE A CA 1
ATOM 3597 C C . PHE A 1 462 ? 39.746 -2.325 -23.373 1.00 10.83 462 PHE A C 1
ATOM 3598 O O . PHE A 1 462 ? 40.048 -1.984 -24.516 1.00 12.10 462 PHE A O 1
ATOM 3606 N N . LEU A 1 463 ? 38.582 -2.889 -23.072 1.00 9.90 463 LEU A N 1
ATOM 3607 C CA . LEU A 1 463 ? 37.584 -3.217 -24.083 1.00 10.55 463 LEU A CA 1
ATOM 3608 C C . LEU A 1 463 ? 36.297 -2.570 -23.607 1.00 10.90 463 LEU A C 1
ATOM 3609 O O . LEU A 1 463 ? 35.999 -2.671 -22.423 1.00 9.73 463 LEU A O 1
ATOM 3614 N N . ALA A 1 464 ? 35.518 -1.885 -24.427 1.00 12.01 464 ALA A N 1
ATOM 3615 C CA . ALA A 1 464 ? 34.313 -1.204 -23.962 1.00 12.19 464 ALA A CA 1
ATOM 3616 C C . ALA A 1 464 ? 33.239 -1.360 -25.037 1.00 13.66 464 ALA A C 1
ATOM 3617 O O . ALA A 1 464 ? 33.567 -1.200 -26.222 1.00 13.22 464 ALA A O 1
ATOM 3619 N N . PRO A 1 465 ? 31.970 -1.695 -24.748 1.00 13.59 465 PRO A N 1
ATOM 3620 C CA . PRO A 1 465 ? 30.923 -1.862 -25.747 1.00 14.06 465 PRO A CA 1
ATOM 3621 C C . PRO A 1 465 ? 30.611 -0.554 -26.463 1.00 14.86 465 PRO A C 1
ATOM 3622 O O . PRO A 1 465 ? 30.766 0.540 -25.902 1.00 15.24 465 PRO A O 1
ATOM 3626 N N . LYS A 1 466 ? 30.216 -0.617 -27.733 1.00 14.34 466 LYS A N 1
ATOM 3627 C CA . LYS A 1 466 ? 30.009 0.610 -28.465 1.00 15.67 466 LYS A CA 1
ATOM 3628 C C . LYS A 1 466 ? 28.606 1.171 -28.307 1.00 14.48 466 LYS A C 1
ATOM 3629 O O . LYS A 1 466 ? 28.397 2.385 -28.241 1.00 14.05 466 LYS A O 1
ATOM 3635 N N . TYR A 1 467 ? 27.626 0.302 -28.270 1.00 15.15 467 TYR A N 1
ATOM 3636 C CA . TYR A 1 467 ? 26.238 0.706 -28.302 1.00 16.27 467 TYR A CA 1
ATOM 3637 C C . TYR A 1 467 ? 25.543 0.020 -27.165 1.00 17.27 467 TYR A C 1
ATOM 3638 O O . TYR A 1 467 ? 26.058 -0.998 -26.697 1.00 15.65 467 TYR A O 1
ATOM 3647 N N . ASP A 1 468 ? 24.407 0.499 -26.651 1.00 19.06 468 ASP A N 1
ATOM 3648 C CA . ASP A 1 468 ? 23.647 -0.307 -25.697 1.00 18.93 468 ASP A CA 1
ATOM 3649 C C . ASP A 1 468 ? 22.725 -1.283 -26.392 1.00 18.97 468 ASP A C 1
ATOM 3650 O O . ASP A 1 468 ? 22.713 -1.362 -27.614 1.00 18.26 468 ASP A O 1
ATOM 3655 N N . GLU A 1 469 ? 21.900 -2.015 -25.670 1.00 19.50 469 GLU A N 1
ATOM 3656 C CA . GLU A 1 469 ? 21.017 -3.013 -26.267 1.00 20.98 469 GLU A CA 1
ATOM 3657 C C . GLU A 1 469 ? 19.923 -2.494 -27.220 1.00 21.05 469 GLU A C 1
ATOM 3658 O O . GLU A 1 469 ? 19.356 -3.270 -27.982 1.00 21.87 469 GLU A O 1
ATOM 3664 N N . LEU A 1 470 ? 19.552 -1.218 -27.136 1.00 21.08 470 LEU A N 1
ATOM 3665 C CA . LEU A 1 470 ? 18.675 -0.550 -28.097 1.00 20.49 470 LEU A CA 1
ATOM 3666 C C . LEU A 1 470 ? 19.423 0.277 -29.162 1.00 20.71 470 LEU A C 1
ATOM 3667 O O . LEU A 1 470 ? 18.836 1.119 -29.853 1.00 21.37 470 LEU A O 1
ATOM 3672 N N . GLY A 1 471 ? 20.737 0.111 -29.320 1.00 20.07 471 GLY A N 1
ATOM 3673 C CA . GLY A 1 471 ? 21.423 0.670 -30.464 1.00 19.54 471 GLY A CA 1
ATOM 3674 C C . GLY A 1 471 ? 21.932 2.061 -30.232 1.00 19.73 471 GLY A C 1
ATOM 3675 O O . GLY A 1 471 ? 22.510 2.657 -31.140 1.00 20.85 471 GLY A O 1
ATOM 3676 N N . ASN A 1 472 ? 21.750 2.621 -29.043 1.00 20.34 472 ASN A N 1
ATOM 3677 C CA . ASN A 1 472 ? 22.266 3.971 -28.790 1.00 21.18 472 ASN A CA 1
ATOM 3678 C C . ASN A 1 472 ? 23.761 3.916 -28.499 1.00 21.24 472 ASN A C 1
ATOM 3679 O O . ASN A 1 472 ? 24.275 2.921 -27.972 1.00 21.31 472 ASN A O 1
ATOM 3684 N N . GLU A 1 473 ? 24.458 4.986 -28.857 1.00 22.17 473 GLU A N 1
ATOM 3685 C CA . GLU A 1 473 ? 25.891 5.061 -28.645 1.00 23.32 473 GLU A CA 1
ATOM 3686 C C . GLU A 1 473 ? 26.202 5.376 -27.194 1.00 21.63 473 GLU A C 1
ATOM 3687 O O . GLU A 1 473 ? 25.689 6.365 -26.672 1.00 23.25 473 GLU A O 1
ATOM 3693 N N . ILE A 1 474 ? 27.048 4.585 -26.545 1.00 20.55 474 ILE A N 1
ATOM 3694 C CA . ILE A 1 474 ? 27.430 4.864 -25.168 1.00 19.13 474 ILE A CA 1
ATOM 3695 C C . ILE A 1 474 ? 28.425 6.010 -25.164 1.00 18.87 474 ILE A C 1
ATOM 3696 O O . ILE A 1 474 ? 29.437 5.977 -25.867 1.00 18.52 474 ILE A O 1
ATOM 3701 N N . LYS A 1 475 ? 28.082 7.094 -24.468 1.00 18.85 475 LYS A N 1
ATOM 3702 C CA . LYS A 1 475 ? 28.939 8.268 -24.335 1.00 19.37 475 LYS A CA 1
ATOM 3703 C C . LYS A 1 475 ? 30.136 8.077 -23.411 1.00 20.02 475 LYS A C 1
ATOM 3704 O O . LYS A 1 475 ? 30.148 7.148 -22.590 1.00 19.43 475 LYS A O 1
ATOM 3710 N N . ALA A 1 476 ? 31.132 8.956 -23.473 1.00 17.49 476 ALA A N 1
ATOM 3711 C CA . ALA A 1 476 ? 32.431 8.701 -22.894 1.00 18.29 476 ALA A CA 1
ATOM 3712 C C . ALA A 1 476 ? 32.394 8.449 -21.401 1.00 18.86 476 ALA A C 1
ATOM 3713 O O . ALA A 1 476 ? 32.986 7.499 -20.873 1.00 18.45 476 ALA A O 1
ATOM 3715 N N . ASP A 1 477 ? 31.660 9.296 -20.689 1.00 20.35 477 ASP A N 1
ATOM 3716 C CA . ASP A 1 477 ? 31.600 9.161 -19.248 1.00 21.18 477 ASP A CA 1
ATOM 3717 C C . ASP A 1 477 ? 30.931 7.845 -18.825 1.00 22.67 477 ASP A C 1
ATOM 3718 O O . ASP A 1 477 ? 31.296 7.310 -17.778 1.00 21.56 477 ASP A O 1
ATOM 3723 N N . GLU A 1 478 ? 30.028 7.226 -19.610 1.00 23.96 478 GLU A N 1
ATOM 3724 C CA . GLU A 1 478 ? 29.401 5.955 -19.236 1.00 26.56 478 GLU A CA 1
ATOM 3725 C C . GLU A 1 478 ? 30.282 4.731 -19.524 1.00 27.08 478 GLU A C 1
ATOM 3726 O O . GLU A 1 478 ? 30.071 3.654 -18.944 1.00 25.30 478 GLU A O 1
ATOM 3732 N N . LEU A 1 479 ? 31.286 4.855 -20.405 1.00 27.21 479 LEU A N 1
ATOM 3733 C CA . LEU A 1 479 ? 32.238 3.785 -20.664 1.00 27.58 479 LEU A CA 1
ATOM 3734 C C . LEU A 1 479 ? 33.167 3.566 -19.491 1.00 27.28 479 LEU A C 1
ATOM 3735 O O . LEU A 1 479 ? 33.800 2.532 -19.330 1.00 29.24 479 LEU A O 1
ATOM 3740 N N . ARG A 1 480 ? 33.248 4.510 -18.583 1.00 26.61 480 ARG A N 1
ATOM 3741 C CA . ARG A 1 480 ? 33.807 4.290 -17.254 1.00 25.12 480 ARG A CA 1
ATOM 3742 C C . ARG A 1 480 ? 33.189 3.217 -16.392 1.00 24.11 480 ARG A C 1
ATOM 3743 O O . ARG A 1 480 ? 33.787 2.755 -15.418 1.00 26.92 480 ARG A O 1
ATOM 3751 N N . ARG A 1 481 ? 31.925 2.901 -16.599 1.00 21.98 481 ARG A N 1
ATOM 3752 C CA . ARG A 1 481 ? 31.285 1.878 -15.824 1.00 19.12 481 ARG A CA 1
ATOM 3753 C C . ARG A 1 481 ? 31.407 0.602 -16.612 1.00 18.78 481 ARG A C 1
ATOM 3754 O O . ARG A 1 481 ? 31.288 -0.455 -16.006 1.00 20.05 481 ARG A O 1
ATOM 3762 N N . THR A 1 482 ? 31.600 0.625 -17.940 1.00 17.11 482 THR A N 1
ATOM 3763 C CA . THR A 1 482 ? 31.705 -0.614 -18.686 1.00 14.81 482 THR A CA 1
ATOM 3764 C C . THR A 1 482 ? 33.055 -0.967 -19.285 1.00 12.63 482 THR A C 1
ATOM 3765 O O . THR A 1 482 ? 33.125 -2.039 -19.889 1.00 12.28 482 THR A O 1
ATOM 3769 N N . ALA A 1 483 ? 34.138 -0.168 -19.175 1.00 9.84 483 ALA A N 1
ATOM 3770 C CA . ALA A 1 483 ? 35.415 -0.574 -19.746 1.00 10.47 483 ALA A CA 1
ATOM 3771 C C . ALA A 1 483 ? 36.099 -1.692 -18.957 1.00 10.44 483 ALA A C 1
ATOM 3772 O O . ALA A 1 483 ? 36.336 -1.523 -17.753 1.00 11.27 483 ALA A O 1
ATOM 3774 N N . ILE A 1 484 ? 36.403 -2.861 -19.554 1.00 8.91 484 ILE A N 1
ATOM 3775 C CA . ILE A 1 484 ? 36.957 -3.994 -18.819 1.00 8.83 484 ILE A CA 1
ATOM 3776 C C . ILE A 1 484 ? 38.432 -4.057 -19.098 1.00 8.77 484 ILE A C 1
ATOM 3777 O O . ILE A 1 484 ? 38.840 -3.780 -20.227 1.00 10.50 484 ILE A O 1
ATOM 3782 N N . GLU A 1 485 ? 39.290 -4.324 -18.135 1.00 8.06 485 GLU A N 1
ATOM 3783 C CA . GLU A 1 485 ? 40.725 -4.338 -18.389 1.00 9.38 485 GLU A CA 1
ATOM 3784 C C . GLU A 1 485 ? 41.078 -5.679 -19.050 1.00 11.92 485 GLU A C 1
ATOM 3785 O O . GLU A 1 485 ? 40.656 -6.733 -18.554 1.00 10.47 485 GLU A O 1
ATOM 3791 N N . LEU A 1 486 ? 41.808 -5.630 -20.192 1.00 12.48 486 LEU A N 1
ATOM 3792 C CA . LEU A 1 486 ? 42.321 -6.840 -20.830 1.00 12.86 486 LEU A CA 1
ATOM 3793 C C . LEU A 1 486 ? 43.806 -7.102 -20.583 1.00 11.97 486 LEU A C 1
ATOM 3794 O O . LEU A 1 486 ? 44.237 -8.266 -20.570 1.00 10.02 486 LEU A O 1
ATOM 3799 N N . ASP A 1 487 ? 44.617 -6.053 -20.363 1.00 11.66 487 ASP A N 1
ATOM 3800 C CA . ASP A 1 487 ? 46.061 -6.223 -20.157 1.00 11.33 487 ASP A CA 1
ATOM 3801 C C . ASP A 1 487 ? 46.795 -4.998 -19.662 1.00 8.62 487 ASP A C 1
ATOM 3802 O O . ASP A 1 487 ? 46.398 -3.870 -19.902 1.00 8.36 487 ASP A O 1
ATOM 3807 N N . LYS A 1 488 ? 47.915 -5.277 -19.046 1.00 8.84 488 LYS A N 1
ATOM 3808 C CA . LYS A 1 488 ? 48.808 -4.249 -18.585 1.00 10.15 488 LYS A CA 1
ATOM 3809 C C . LYS A 1 488 ? 50.201 -4.874 -18.645 1.00 11.25 488 LYS A C 1
ATOM 3810 O O . LYS A 1 488 ? 50.421 -5.906 -17.989 1.00 10.89 488 LYS A O 1
ATOM 3816 N N . PHE A 1 489 ? 51.152 -4.303 -19.388 1.00 12.24 489 PHE A N 1
ATOM 3817 C CA . PHE A 1 489 ? 52.508 -4.862 -19.468 1.00 12.96 489 PHE A CA 1
ATOM 3818 C C . PHE A 1 489 ? 53.556 -3.825 -19.837 1.00 13.23 489 PHE A C 1
ATOM 3819 O O . PHE A 1 489 ? 53.239 -2.828 -20.458 1.00 13.94 489 PHE A O 1
ATOM 3827 N N . LYS A 1 490 ? 54.797 -4.000 -19.442 1.00 15.84 490 LYS A N 1
ATOM 3828 C CA . LYS A 1 490 ? 55.917 -3.127 -19.788 1.00 18.42 490 LYS A CA 1
ATOM 3829 C C . LYS A 1 490 ? 56.455 -3.452 -21.190 1.00 18.63 490 LYS A C 1
ATOM 3830 O O . LYS A 1 490 ? 56.549 -4.627 -21.523 1.00 18.19 490 LYS A O 1
ATOM 3836 N N . THR A 1 491 ? 56.814 -2.503 -22.044 1.00 19.19 491 THR A N 1
ATOM 3837 C CA . THR A 1 491 ? 57.538 -2.796 -23.262 1.00 19.86 491 THR A CA 1
ATOM 3838 C C . THR A 1 491 ? 58.594 -1.724 -23.376 1.00 21.56 491 THR A C 1
ATOM 3839 O O . THR A 1 491 ? 58.461 -0.652 -22.762 1.00 21.05 491 THR A O 1
ATOM 3843 N N . ASP A 1 492 ? 59.663 -1.981 -24.129 1.00 22.15 492 ASP A N 1
ATOM 3844 C CA . ASP A 1 492 ? 60.637 -0.930 -24.404 1.00 23.03 492 ASP A CA 1
ATOM 3845 C C . ASP A 1 492 ? 60.494 -0.444 -25.818 1.00 22.65 492 ASP A C 1
ATOM 3846 O O . ASP A 1 492 ? 60.136 -1.205 -26.712 1.00 23.61 492 ASP A O 1
ATOM 3851 N N . LEU A 1 493 ? 60.702 0.844 -26.006 1.00 22.55 493 LEU A N 1
ATOM 3852 C CA . LEU A 1 493 ? 60.515 1.470 -27.284 1.00 23.47 493 LEU A CA 1
ATOM 3853 C C . LEU A 1 493 ? 61.792 2.208 -27.724 1.00 24.75 493 LEU A C 1
ATOM 3854 O O . LEU A 1 493 ? 62.277 3.163 -27.108 1.00 25.96 493 LEU A O 1
ATOM 3859 N N . HIS A 1 494 ? 62.334 1.782 -28.857 1.00 23.70 494 HIS A N 1
ATOM 3860 C CA . HIS A 1 494 ? 63.572 2.284 -29.428 1.00 23.07 494 HIS A CA 1
ATOM 3861 C C . HIS A 1 494 ? 63.157 3.451 -30.265 1.00 20.68 494 HIS A C 1
ATOM 3862 O O . HIS A 1 494 ? 61.980 3.557 -30.597 1.00 19.65 494 HIS A O 1
ATOM 3869 N N . PRO A 1 495 ? 64.048 4.365 -30.606 1.00 20.86 495 PRO A N 1
ATOM 3870 C CA . PRO A 1 495 ? 63.712 5.540 -31.399 1.00 20.59 495 PRO A CA 1
ATOM 3871 C C . PRO A 1 495 ? 63.153 5.040 -32.705 1.00 21.74 495 PRO A C 1
ATOM 3872 O O . PRO A 1 495 ? 63.581 3.978 -33.193 1.00 23.04 495 PRO A O 1
ATOM 3876 N N . GLY A 1 496 ? 62.193 5.755 -33.254 1.00 21.23 496 GLY A N 1
ATOM 3877 C CA . GLY A 1 496 ? 61.564 5.348 -34.499 1.00 22.10 496 GLY A CA 1
ATOM 3878 C C . GLY A 1 496 ? 60.322 4.469 -34.367 1.00 23.43 496 GLY A C 1
ATOM 3879 O O . GLY A 1 496 ? 59.517 4.596 -33.438 1.00 24.03 496 GLY A O 1
ATOM 3880 N N . LYS A 1 497 ? 60.123 3.621 -35.356 1.00 21.76 497 LYS A N 1
ATOM 3881 C CA . LYS A 1 497 ? 58.906 2.870 -35.447 1.00 22.11 497 LYS A CA 1
ATOM 3882 C C . LYS A 1 497 ? 59.085 1.602 -34.661 1.00 22.83 497 LYS A C 1
ATOM 3883 O O . LYS A 1 497 ? 60.195 1.034 -34.614 1.00 23.20 497 LYS A O 1
ATOM 3889 N N . ASN A 1 498 ? 57.994 1.169 -34.026 1.00 21.70 4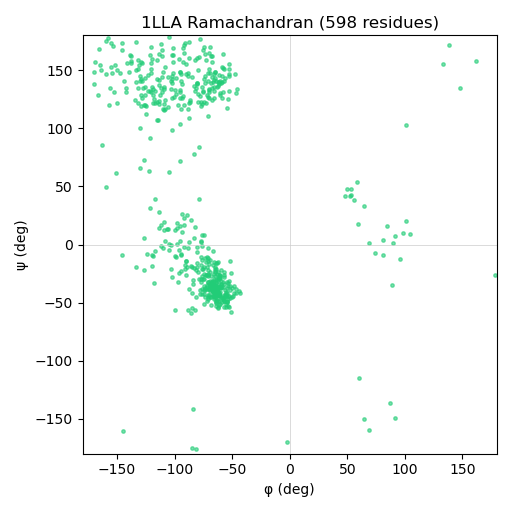98 ASN A N 1
ATOM 3890 C CA . ASN A 1 498 ? 58.010 -0.055 -33.237 1.00 20.80 498 ASN A CA 1
ATOM 3891 C C . ASN A 1 498 ? 56.693 -0.805 -33.481 1.00 18.89 498 ASN A C 1
ATOM 3892 O O . ASN A 1 498 ? 55.626 -0.227 -33.737 1.00 18.31 498 ASN A O 1
ATOM 3897 N N . THR A 1 499 ? 56.726 -2.124 -33.418 1.00 19.43 499 THR A N 1
ATOM 3898 C CA . THR A 1 499 ? 55.505 -2.893 -33.414 1.00 18.91 499 THR A CA 1
ATOM 3899 C C . THR A 1 499 ? 55.611 -3.760 -32.188 1.00 18.20 499 THR A C 1
ATOM 3900 O O . THR A 1 499 ? 56.575 -4.507 -32.025 1.00 18.72 499 THR A O 1
ATOM 3904 N N . VAL A 1 500 ? 54.655 -3.598 -31.285 1.00 17.82 500 VAL A N 1
ATOM 3905 C CA . VAL A 1 500 ? 54.589 -4.327 -30.030 1.00 16.64 500 VAL A CA 1
ATOM 3906 C C . VAL A 1 500 ? 53.591 -5.456 -30.326 1.00 16.75 500 VAL A C 1
ATOM 3907 O O . VAL A 1 500 ? 52.505 -5.209 -30.879 1.00 16.64 500 VAL A O 1
ATOM 3911 N N . VAL A 1 501 ? 53.966 -6.688 -30.007 1.00 16.23 501 VAL A N 1
ATOM 3912 C CA . VAL A 1 501 ? 53.151 -7.846 -30.285 1.00 16.49 501 VAL A CA 1
ATOM 3913 C C . VAL A 1 501 ? 52.912 -8.419 -28.910 1.00 16.36 501 VAL A C 1
ATOM 3914 O O . VAL A 1 501 ? 53.852 -8.530 -28.115 1.00 16.01 501 VAL A O 1
ATOM 3918 N N . ARG A 1 502 ? 51.676 -8.800 -28.651 1.00 16.67 502 ARG A N 1
ATOM 3919 C CA . ARG A 1 502 ? 51.322 -9.334 -27.362 1.00 16.09 502 ARG A CA 1
ATOM 3920 C C . ARG A 1 502 ? 50.295 -10.403 -27.578 1.00 15.03 502 ARG A C 1
ATOM 3921 O O . ARG A 1 502 ? 49.408 -10.251 -28.405 1.00 15.04 502 ARG A O 1
ATOM 3929 N N . HIS A 1 503 ? 50.366 -11.479 -26.843 1.00 15.19 503 HIS A N 1
ATOM 3930 C CA . HIS A 1 503 ? 49.438 -12.572 -27.029 1.00 17.18 503 HIS A CA 1
ATOM 3931 C C . HIS A 1 503 ? 48.342 -12.614 -25.962 1.00 16.99 503 HIS A C 1
ATOM 3932 O O . HIS A 1 503 ? 48.670 -12.400 -24.796 1.00 15.50 503 HIS A O 1
ATOM 3939 N N . SER A 1 504 ? 47.070 -12.926 -26.279 1.00 16.89 504 SER A N 1
ATOM 3940 C CA . SER A 1 504 ? 45.985 -13.087 -25.292 1.00 17.18 504 SER A CA 1
ATOM 3941 C C . SER A 1 504 ? 46.252 -14.032 -24.117 1.00 17.44 504 SER A C 1
ATOM 3942 O O . SER A 1 504 ? 45.908 -13.806 -22.940 1.00 17.94 504 SER A O 1
ATOM 3945 N N . LEU A 1 505 ? 46.989 -15.092 -24.435 1.00 16.49 505 LEU A N 1
ATOM 3946 C CA . LEU A 1 505 ? 47.341 -16.066 -23.429 1.00 16.31 505 LEU A CA 1
ATOM 3947 C C . LEU A 1 505 ? 48.183 -15.398 -22.367 1.00 16.80 505 LEU A C 1
ATOM 3948 O O . LEU A 1 505 ? 48.174 -15.862 -21.242 1.00 17.22 505 LEU A O 1
ATOM 3950 N N . ASP A 1 506 ? 48.876 -14.288 -22.634 1.00 16.87 506 ASP A N 1
ATOM 3951 C CA . ASP A 1 506 ? 49.672 -13.678 -21.576 1.00 16.32 506 ASP A CA 1
ATOM 3952 C C . ASP A 1 506 ? 48.995 -12.577 -20.765 1.00 14.62 506 ASP A C 1
ATOM 3953 O O . ASP A 1 506 ? 49.697 -11.900 -20.017 1.00 14.61 506 ASP A O 1
ATOM 3958 N N . SER A 1 507 ? 47.689 -12.358 -20.877 1.00 13.25 507 SER A N 1
ATOM 3959 C CA . SER A 1 507 ? 46.976 -11.307 -20.179 1.00 10.94 507 SER A CA 1
ATOM 3960 C C . SER A 1 507 ? 47.303 -11.169 -18.705 1.00 10.12 507 SER A C 1
ATOM 3961 O O . SER A 1 507 ? 47.281 -12.202 -18.034 1.00 8.04 507 SER A O 1
ATOM 3964 N N . SER A 1 508 ? 47.539 -9.933 -18.197 1.00 10.04 508 SER A N 1
ATOM 3965 C CA . SER A 1 508 ? 47.845 -9.680 -16.786 1.00 10.90 508 SER A CA 1
ATOM 3966 C C . SER A 1 508 ? 46.611 -9.749 -15.888 1.00 10.24 508 SER A C 1
ATOM 3967 O O . SER A 1 508 ? 46.676 -9.510 -14.680 1.00 10.48 508 SER A O 1
ATOM 3970 N N . VAL A 1 509 ? 45.422 -9.993 -16.433 1.00 10.87 509 VAL A N 1
ATOM 3971 C CA . VAL A 1 509 ? 44.288 -10.213 -15.561 1.00 11.40 509 VAL A CA 1
ATOM 3972 C C . VAL A 1 509 ? 43.995 -11.703 -15.389 1.00 11.62 509 VAL A C 1
ATOM 3973 O O . VAL A 1 509 ? 43.234 -12.035 -14.488 1.00 12.30 509 VAL A O 1
ATOM 3977 N N . THR A 1 510 ? 44.549 -12.677 -16.121 1.00 12.54 510 THR A N 1
ATOM 3978 C CA . THR A 1 510 ? 44.005 -14.053 -16.137 1.00 12.63 510 THR A CA 1
ATOM 3979 C C . THR A 1 510 ? 44.917 -15.032 -15.435 1.00 13.15 510 THR A C 1
ATOM 3980 O O . THR A 1 510 ? 46.137 -14.867 -15.437 1.00 13.05 510 THR A O 1
ATOM 3984 N N . LEU A 1 511 ? 44.350 -16.061 -14.827 1.00 14.46 511 LEU A N 1
ATOM 3985 C CA . LEU A 1 511 ? 45.122 -17.134 -14.237 1.00 17.32 511 LEU A CA 1
ATOM 3986 C C . LEU A 1 511 ? 45.543 -17.959 -15.435 1.00 18.67 511 LEU A C 1
ATOM 3987 O O . LEU A 1 511 ? 44.653 -18.371 -16.177 1.00 18.28 511 LEU A O 1
ATOM 3992 N N . SER A 1 512 ? 46.831 -18.127 -15.708 1.00 20.25 512 SER A N 1
ATOM 3993 C CA . SER A 1 512 ? 47.230 -19.034 -16.751 1.00 23.19 512 SER A CA 1
ATOM 3994 C C . SER A 1 512 ? 46.990 -20.520 -16.411 1.00 25.91 512 SER A C 1
ATOM 3995 O O . SER A 1 512 ? 46.647 -21.289 -17.325 1.00 27.49 512 SER A O 1
ATOM 3998 N N . HIS A 1 513 ? 47.137 -21.016 -15.165 1.00 25.88 513 HIS A N 1
ATOM 3999 C CA . HIS A 1 513 ? 47.116 -22.446 -14.940 1.00 27.82 513 HIS A CA 1
ATOM 4000 C C . HIS A 1 513 ? 46.645 -22.836 -13.557 1.00 27.65 513 HIS A C 1
ATOM 4001 O O . HIS A 1 513 ? 47.189 -22.328 -12.588 1.00 29.31 513 HIS A O 1
ATOM 4008 N N . GLN A 1 514 ? 45.718 -23.766 -13.406 1.00 27.28 514 GLN A N 1
ATOM 4009 C CA . GLN A 1 514 ? 45.348 -24.282 -12.089 1.00 27.22 514 GLN A CA 1
ATOM 4010 C C . GLN A 1 514 ? 45.755 -25.758 -12.084 1.00 25.91 514 GLN A C 1
ATOM 4011 O O . GLN A 1 514 ? 45.098 -26.504 -12.825 1.00 26.08 514 GLN A O 1
ATOM 4017 N N . PRO A 1 515 ? 46.784 -26.298 -11.416 1.00 25.12 515 PRO A N 1
ATOM 4018 C CA . PRO A 1 515 ? 46.973 -27.733 -11.327 1.00 25.39 515 PRO A CA 1
ATOM 4019 C C . PRO A 1 515 ? 45.856 -28.381 -10.527 1.00 25.91 515 PRO A C 1
ATOM 4020 O O . PRO A 1 515 ? 45.445 -27.823 -9.501 1.00 26.26 515 PRO A O 1
ATOM 4024 N N . THR A 1 516 ? 45.346 -29.509 -11.047 1.00 24.33 516 THR A N 1
ATOM 4025 C CA . THR A 1 516 ? 44.366 -30.304 -10.344 1.00 22.97 516 THR A CA 1
ATOM 4026 C C . THR A 1 516 ? 45.002 -30.958 -9.136 1.00 23.03 516 THR A C 1
ATOM 4027 O O . THR A 1 516 ? 46.216 -30.924 -8.956 1.00 23.08 516 THR A O 1
ATOM 4031 N N . PHE A 1 517 ? 44.206 -31.563 -8.268 1.00 24.01 517 PHE A N 1
ATOM 4032 C CA . PHE A 1 517 ? 44.688 -32.462 -7.234 1.00 26.18 517 PHE A CA 1
ATOM 4033 C C . PHE A 1 517 ? 45.622 -33.525 -7.794 1.00 27.92 517 PHE A C 1
ATOM 4034 O O . PHE A 1 517 ? 46.699 -33.758 -7.244 1.00 29.70 517 PHE A O 1
ATOM 4042 N N . GLU A 1 518 ? 45.262 -34.154 -8.915 1.00 28.65 518 GLU A N 1
ATOM 4043 C CA . GLU A 1 518 ? 46.057 -35.262 -9.410 1.00 30.52 518 GLU A CA 1
ATOM 4044 C C . GLU A 1 518 ? 47.421 -34.750 -9.826 1.00 30.10 518 GLU A C 1
ATOM 4045 O O . GLU A 1 518 ? 48.438 -35.364 -9.480 1.00 32.22 518 GLU A O 1
ATOM 4051 N N . ASP A 1 519 ? 47.451 -33.578 -10.472 1.00 29.70 519 ASP A N 1
ATOM 4052 C CA . ASP A 1 519 ? 48.685 -32.905 -10.802 1.00 28.73 519 ASP A CA 1
ATOM 4053 C C . ASP A 1 519 ? 49.577 -32.683 -9.597 1.00 28.11 519 ASP A C 1
ATOM 4054 O O . ASP A 1 519 ? 50.763 -33.039 -9.647 1.00 28.59 519 ASP A O 1
ATOM 4059 N N . LEU A 1 520 ? 49.033 -32.137 -8.515 1.00 27.49 520 LEU A N 1
ATOM 4060 C CA . LEU A 1 520 ? 49.861 -31.797 -7.377 1.00 26.72 520 LEU A CA 1
ATOM 4061 C C . LEU A 1 520 ? 50.320 -33.048 -6.686 1.00 27.02 520 LEU A C 1
ATOM 4062 O O . LEU A 1 520 ? 51.416 -33.054 -6.144 1.00 27.97 520 LEU A O 1
ATOM 4067 N N . LEU A 1 521 ? 49.555 -34.131 -6.662 1.00 29.46 521 LEU A N 1
ATOM 4068 C CA . LEU A 1 521 ? 49.981 -35.356 -5.992 1.00 30.56 521 LEU A CA 1
ATOM 4069 C C . LEU A 1 521 ? 51.093 -36.037 -6.773 1.00 31.42 521 LEU A C 1
ATOM 4070 O O . LEU A 1 521 ? 52.054 -36.570 -6.233 1.00 31.89 521 LEU A O 1
ATOM 4075 N N . HIS A 1 522 ? 51.021 -36.025 -8.091 1.00 34.54 522 HIS A N 1
ATOM 4076 C CA . HIS A 1 522 ? 52.114 -36.542 -8.905 1.00 38.11 522 HIS A CA 1
ATOM 4077 C C . HIS A 1 522 ? 53.141 -35.416 -9.045 1.00 40.07 522 HIS A C 1
ATOM 4078 O O . HIS A 1 522 ? 53.338 -34.727 -8.057 1.00 42.06 522 HIS A O 1
ATOM 4085 N N . GLY A 1 523 ? 53.888 -35.052 -10.086 1.00 41.33 523 GLY A N 1
ATOM 4086 C CA . GLY A 1 523 ? 54.602 -33.757 -10.072 1.00 41.02 523 GLY A CA 1
ATOM 4087 C C . GLY A 1 523 ? 54.182 -32.877 -11.235 1.00 41.69 523 GLY A C 1
ATOM 4088 O O . GLY A 1 523 ? 54.920 -32.050 -11.783 1.00 44.16 523 GLY A O 1
ATOM 4089 N N . VAL A 1 524 ? 52.934 -33.040 -11.637 1.00 41.47 524 VAL A N 1
ATOM 4090 C CA . VAL A 1 524 ? 52.451 -32.372 -12.839 1.00 40.37 524 VAL A CA 1
ATOM 4091 C C . VAL A 1 52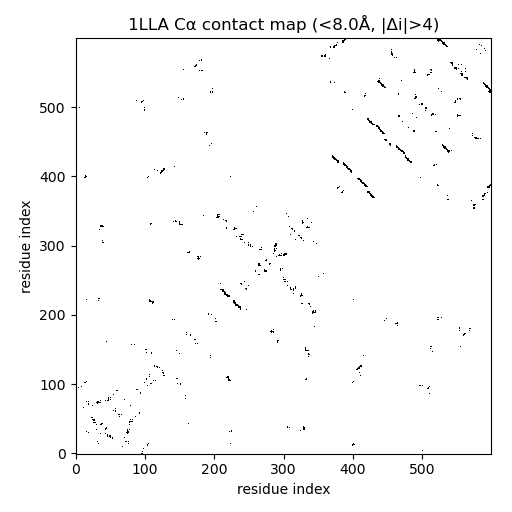4 ? 51.756 -31.069 -12.404 1.00 41.42 524 VAL A C 1
ATOM 4092 O O . VAL A 1 524 ? 51.137 -30.346 -13.195 1.00 42.41 524 VAL A O 1
ATOM 4096 N N . GLY A 1 525 ? 51.777 -30.785 -11.089 1.00 42.19 525 GLY A N 1
ATOM 4097 C CA . GLY A 1 525 ? 51.675 -29.451 -10.539 1.00 41.00 525 GLY A CA 1
ATOM 4098 C C . GLY A 1 525 ? 53.071 -29.081 -10.092 1.00 41.46 525 GLY A C 1
ATOM 4099 O O . GLY A 1 525 ? 53.404 -29.032 -8.913 1.00 41.01 525 GLY A O 1
ATOM 4100 N N . LEU A 1 526 ? 53.928 -29.046 -11.111 1.00 41.91 526 LEU A N 1
ATOM 4101 C CA . LEU A 1 526 ? 54.873 -27.960 -11.384 1.00 41.89 526 LEU A CA 1
ATOM 4102 C C . LEU A 1 526 ? 54.846 -26.730 -10.468 1.00 42.64 526 LEU A C 1
ATOM 4103 O O . LEU A 1 526 ? 55.719 -25.850 -10.493 1.00 42.60 526 LEU A O 1
ATOM 4108 N N . SER A 1 531 ? 58.026 -17.245 -8.837 1.00 27.40 531 SER A N 1
ATOM 4109 C CA . SER A 1 531 ? 57.153 -18.320 -9.311 1.00 27.73 531 SER A CA 1
ATOM 4110 C C . SER A 1 531 ? 55.632 -18.061 -9.082 1.00 26.64 531 SER A C 1
ATOM 4111 O O . SER A 1 531 ? 55.169 -17.107 -8.439 1.00 27.11 531 SER A O 1
ATOM 4114 N N . GLU A 1 532 ? 54.773 -18.913 -9.632 1.00 24.36 532 GLU A N 1
ATOM 4115 C CA . GLU A 1 532 ? 53.402 -18.574 -9.925 1.00 22.46 532 GLU A CA 1
ATOM 4116 C C . GLU A 1 532 ? 52.502 -19.637 -9.366 1.00 22.28 532 GLU A C 1
ATOM 4117 O O . GLU A 1 532 ? 51.782 -20.353 -10.035 1.00 23.75 532 GLU A O 1
ATOM 4123 N N . TYR A 1 533 ? 52.514 -19.704 -8.071 1.00 21.62 533 TYR A N 1
ATOM 4124 C CA . TYR A 1 533 ? 51.876 -20.777 -7.371 1.00 21.56 533 TYR A CA 1
ATOM 4125 C C . TYR A 1 533 ? 50.626 -20.280 -6.651 1.00 22.29 533 TYR A C 1
ATOM 4126 O O . TYR A 1 533 ? 50.189 -20.919 -5.689 1.00 23.45 533 TYR A O 1
ATOM 4135 N N . CYS A 1 534 ? 50.054 -19.126 -7.030 1.00 22.16 534 CYS A N 1
ATOM 4136 C CA . CYS A 1 534 ? 48.870 -18.634 -6.323 1.00 21.46 534 CYS A CA 1
ATOM 4137 C C . CYS A 1 534 ? 47.631 -18.961 -7.162 1.00 20.24 534 CYS A C 1
ATOM 4138 O O . CYS A 1 534 ? 47.760 -19.313 -8.354 1.00 20.27 534 CYS A O 1
ATOM 4141 N N . SER A 1 535 ? 46.434 -18.920 -6.576 1.00 19.17 535 SER A N 1
ATOM 4142 C CA . SER A 1 535 ? 45.263 -19.316 -7.328 1.00 18.87 535 SER A CA 1
ATOM 4143 C C . SER A 1 535 ? 44.306 -18.172 -7.682 1.00 18.01 535 SER A C 1
ATOM 4144 O O . SER A 1 535 ? 43.277 -18.419 -8.330 1.00 17.76 535 SER A O 1
ATOM 4147 N N . CYS A 1 536 ? 44.549 -16.919 -7.257 1.00 16.79 536 CYS A N 1
ATOM 4148 C CA . CYS A 1 536 ? 43.735 -15.771 -7.657 1.00 14.52 536 CYS A CA 1
ATOM 4149 C C . CYS A 1 536 ? 43.952 -15.525 -9.145 1.00 13.97 536 CYS A C 1
ATOM 4150 O O . CYS A 1 536 ? 45.088 -15.698 -9.618 1.00 14.21 536 CYS A O 1
ATOM 4153 N N . GLY A 1 537 ? 42.889 -15.296 -9.932 1.00 11.36 537 GLY A N 1
ATOM 4154 C CA . GLY A 1 537 ? 43.040 -14.566 -11.180 1.00 9.94 537 GLY A CA 1
ATOM 4155 C C . GLY A 1 537 ? 41.860 -14.814 -12.080 1.00 10.61 537 GLY A C 1
ATOM 4156 O O . GLY A 1 537 ? 41.185 -15.812 -11.852 1.00 10.83 537 GLY A O 1
ATOM 4157 N N . TRP A 1 538 ? 41.540 -13.974 -13.057 1.00 10.08 538 TRP A N 1
ATOM 4158 C CA . TRP A 1 538 ? 40.337 -14.147 -13.847 1.00 11.76 538 TRP A CA 1
ATOM 4159 C C . TRP A 1 538 ? 40.465 -15.402 -14.711 1.00 13.08 538 TRP A C 1
ATOM 4160 O O . TRP A 1 538 ? 41.571 -15.696 -15.160 1.00 13.86 538 TRP A O 1
ATOM 4171 N N . PRO A 1 539 ? 39.424 -16.210 -14.975 1.00 13.45 539 PRO A N 1
ATOM 4172 C CA . PRO A 1 539 ? 39.581 -17.372 -15.822 1.00 12.30 539 PRO A CA 1
ATOM 4173 C C . PRO A 1 539 ? 39.920 -16.994 -17.265 1.00 13.41 539 PRO A C 1
ATOM 4174 O O . PRO A 1 539 ? 39.245 -16.164 -17.898 1.00 12.85 539 PRO A O 1
ATOM 4178 N N . SER A 1 540 ? 40.940 -17.637 -17.842 1.00 13.71 540 SER A N 1
ATOM 4179 C CA . SER A 1 540 ? 41.318 -17.430 -19.248 1.00 14.47 540 SER A CA 1
ATOM 4180 C C . SER A 1 540 ? 40.197 -17.450 -20.235 1.00 13.56 540 SER A C 1
ATOM 4181 O O . SER A 1 540 ? 40.120 -16.653 -21.177 1.00 15.98 540 SER A O 1
ATOM 4184 N N . HIS A 1 541 ? 39.286 -18.387 -20.026 1.00 12.97 541 HIS A N 1
ATOM 4185 C CA . HIS A 1 541 ? 38.201 -18.550 -20.978 1.00 11.99 541 HIS A CA 1
ATOM 4186 C C . HIS A 1 541 ? 37.150 -17.471 -20.965 1.00 12.94 541 HIS A C 1
ATOM 4187 O O . HIS A 1 541 ? 36.343 -17.414 -21.900 1.00 12.76 541 HIS A O 1
ATOM 4194 N N . LEU A 1 542 ? 37.183 -16.591 -19.934 1.00 13.21 542 LEU A N 1
ATOM 4195 C CA . LEU A 1 542 ? 36.259 -15.443 -19.836 1.00 13.50 542 LEU A CA 1
ATOM 4196 C C . LEU A 1 542 ? 36.941 -14.080 -19.968 1.00 12.45 542 LEU A C 1
ATOM 4197 O O . LEU A 1 542 ? 36.468 -13.080 -19.411 1.00 13.43 542 LEU A O 1
ATOM 4202 N N . LEU A 1 543 ? 38.065 -14.064 -20.694 1.00 13.03 543 LEU A N 1
ATOM 4203 C CA . LEU A 1 543 ? 38.851 -12.876 -20.945 1.00 11.57 543 LEU A CA 1
ATOM 4204 C C . LEU A 1 543 ? 37.960 -11.930 -21.687 1.00 11.00 543 LEU A C 1
ATOM 4205 O O . LEU A 1 543 ? 37.975 -10.750 -21.392 1.00 10.88 543 LEU A O 1
ATOM 4210 N N . VAL A 1 544 ? 37.183 -12.353 -22.673 1.00 11.84 544 VAL A N 1
ATOM 4211 C CA . VAL A 1 544 ? 36.378 -11.371 -23.383 1.00 11.12 544 VAL A CA 1
ATOM 4212 C C . VAL A 1 544 ? 34.890 -11.734 -23.248 1.00 12.36 544 VAL A C 1
ATOM 4213 O O . VAL A 1 544 ? 34.560 -12.907 -23.006 1.00 13.62 544 VAL A O 1
ATOM 4217 N N . PRO A 1 545 ? 33.941 -10.800 -23.385 1.00 12.26 545 PRO A N 1
ATOM 4218 C CA . PRO A 1 545 ? 32.503 -11.053 -23.366 1.00 13.39 545 PRO A CA 1
ATOM 4219 C C . PRO A 1 545 ? 32.052 -12.034 -24.429 1.00 14.41 545 PRO A C 1
ATOM 4220 O O . PRO A 1 545 ? 32.778 -12.243 -25.387 1.00 15.48 545 PRO A O 1
ATOM 4224 N N . LYS A 1 546 ? 30.853 -12.609 -24.332 1.00 14.30 546 LYS A N 1
ATOM 4225 C CA . LYS A 1 546 ? 30.345 -13.542 -25.310 1.00 14.97 546 LYS A CA 1
ATOM 4226 C C . LYS A 1 546 ? 30.163 -12.871 -26.665 1.00 15.70 546 LYS A C 1
ATOM 4227 O O . LYS A 1 546 ? 30.417 -13.450 -27.718 1.00 16.26 546 LYS A O 1
ATOM 4233 N N . GLY A 1 547 ? 29.726 -11.631 -26.681 1.00 16.23 547 GLY A N 1
ATOM 4234 C CA . GLY A 1 547 ? 29.238 -11.051 -27.909 1.00 18.31 547 GLY A CA 1
ATOM 4235 C C . GLY A 1 547 ? 27.975 -11.782 -28.377 1.00 20.85 547 GLY A C 1
ATOM 4236 O O . GLY A 1 547 ? 27.190 -12.339 -27.584 1.00 20.20 547 GLY A O 1
ATOM 4237 N N . ASN A 1 548 ? 27.789 -11.799 -29.687 1.00 22.69 548 ASN A N 1
ATOM 4238 C CA . ASN A 1 548 ? 26.606 -12.438 -30.217 1.00 25.29 548 ASN A CA 1
ATOM 4239 C C . ASN A 1 548 ? 26.843 -12.877 -31.639 1.00 26.83 548 ASN A C 1
ATOM 4240 O O . ASN A 1 548 ? 27.888 -12.606 -32.233 1.00 26.74 548 ASN A O 1
ATOM 4245 N N . ILE A 1 549 ? 25.813 -13.605 -32.140 1.00 27.84 549 ILE A N 1
ATOM 4246 C CA . ILE A 1 549 ? 25.905 -14.259 -33.453 1.00 27.36 549 ILE A CA 1
ATOM 4247 C C . ILE A 1 549 ? 26.159 -13.263 -34.575 1.00 27.70 549 ILE A C 1
ATOM 4248 O O . ILE A 1 549 ? 26.891 -13.572 -35.515 1.00 28.74 549 ILE A O 1
ATOM 4253 N N . LYS A 1 550 ? 25.591 -12.066 -34.547 1.00 27.95 550 LYS A N 1
ATOM 4254 C CA . LYS A 1 550 ? 25.999 -11.103 -35.562 1.00 28.41 550 LYS A CA 1
ATOM 4255 C C . LYS A 1 550 ? 27.458 -10.624 -35.504 1.00 29.26 550 LYS A C 1
ATOM 4256 O O . LYS A 1 550 ? 28.033 -10.307 -36.556 1.00 31.70 550 LYS A O 1
ATOM 4258 N N . GLY A 1 551 ? 28.114 -10.569 -34.341 1.00 27.26 551 GLY A N 1
ATOM 4259 C CA . GLY A 1 551 ? 29.264 -9.709 -34.231 1.00 24.78 551 GLY A CA 1
ATOM 4260 C C . GLY A 1 551 ? 28.882 -8.419 -33.525 1.00 23.79 551 GLY A C 1
ATOM 4261 O O . GLY A 1 551 ? 28.282 -7.487 -34.083 1.00 24.30 551 GLY A O 1
ATOM 4262 N N . MET A 1 552 ? 29.270 -8.351 -32.250 1.00 21.72 552 MET A N 1
ATOM 4263 C CA . MET A 1 552 ? 29.020 -7.155 -31.457 1.00 19.69 552 MET A CA 1
ATOM 4264 C C . MET A 1 552 ? 30.247 -6.252 -31.469 1.00 17.31 552 MET A C 1
ATOM 4265 O O . MET A 1 552 ? 31.369 -6.704 -31.239 1.00 16.95 552 MET A O 1
ATOM 4270 N N . GLU A 1 553 ? 30.018 -4.977 -31.709 1.00 16.81 553 GLU A N 1
ATOM 4271 C CA . GLU A 1 553 ? 31.078 -4.014 -31.839 1.00 18.60 553 GLU A CA 1
ATOM 4272 C C . GLU A 1 553 ? 31.571 -3.519 -30.485 1.00 17.91 553 GLU A C 1
ATOM 4273 O O . GLU A 1 553 ? 30.778 -3.112 -29.618 1.00 16.54 553 GLU A O 1
ATOM 4279 N N . TYR A 1 554 ? 32.885 -3.518 -30.306 1.00 17.37 554 TYR A N 1
ATOM 4280 C CA . TYR A 1 554 ? 33.536 -3.061 -29.099 1.00 14.73 554 TYR A CA 1
ATOM 4281 C C . TYR A 1 554 ? 34.616 -2.102 -29.522 1.00 14.59 554 TYR A C 1
ATOM 4282 O O . TYR A 1 554 ? 35.257 -2.227 -30.567 1.00 14.48 554 TYR A O 1
ATOM 4291 N N . HIS A 1 555 ? 34.812 -1.102 -28.698 1.00 13.77 555 HIS A N 1
ATOM 4292 C CA . HIS A 1 555 ? 35.993 -0.282 -28.756 1.00 13.39 555 HIS A CA 1
ATOM 4293 C C . HIS A 1 555 ? 37.127 -1.048 -28.121 1.00 13.07 555 HIS A C 1
ATOM 4294 O O . HIS A 1 555 ? 36.997 -1.382 -26.943 1.00 13.72 555 HIS A O 1
ATOM 4301 N N . LEU A 1 556 ? 38.218 -1.287 -28.823 1.00 12.66 556 LEU A N 1
ATOM 4302 C CA . LEU A 1 556 ? 39.470 -1.753 -28.235 1.00 13.75 556 LEU A CA 1
ATOM 4303 C C . LEU A 1 556 ? 40.339 -0.521 -27.951 1.00 13.19 556 LEU A C 1
ATOM 4304 O O . LEU A 1 556 ? 40.760 0.153 -28.895 1.00 14.08 556 LEU A O 1
ATOM 4309 N N . PHE A 1 557 ? 40.673 -0.228 -26.696 1.00 13.05 557 PHE A N 1
ATOM 4310 C CA . PHE A 1 557 ? 41.384 0.967 -26.309 1.00 11.40 557 PHE A CA 1
ATOM 4311 C C . PHE A 1 557 ? 42.753 0.539 -25.853 1.00 11.51 557 PHE A C 1
ATOM 4312 O O . PHE A 1 557 ? 42.883 -0.386 -25.054 1.00 10.91 557 PHE A O 1
ATOM 4320 N N . VAL A 1 558 ? 43.783 1.201 -26.361 1.00 13.40 558 VAL A N 1
ATOM 4321 C CA . VAL A 1 558 ? 45.178 0.953 -25.985 1.00 14.15 558 VAL A CA 1
ATOM 4322 C C . VAL A 1 558 ? 45.727 2.332 -25.560 1.00 14.45 558 VAL A C 1
ATOM 4323 O O . VAL A 1 558 ? 45.484 3.361 -26.212 1.00 13.64 558 VAL A O 1
ATOM 4327 N N . MET A 1 559 ? 46.464 2.385 -24.454 1.00 13.18 559 MET A N 1
ATOM 4328 C CA . MET A 1 559 ? 47.071 3.628 -24.026 1.00 12.68 559 MET A CA 1
ATOM 4329 C C . MET A 1 559 ? 48.495 3.275 -23.675 1.00 13.43 559 MET A C 1
ATOM 4330 O O . MET A 1 559 ? 48.717 2.218 -23.045 1.00 13.75 559 MET A O 1
ATOM 4335 N N . LEU A 1 560 ? 49.488 4.100 -23.997 1.00 13.13 560 LEU A N 1
ATOM 4336 C CA . LEU A 1 560 ? 50.779 3.865 -23.394 1.00 13.85 560 LEU A CA 1
ATOM 4337 C C . LEU A 1 560 ? 51.176 4.949 -22.404 1.00 13.65 560 LEU A C 1
ATOM 4338 O O . LEU A 1 560 ? 51.013 6.141 -22.694 1.00 13.03 560 LEU A O 1
ATOM 4343 N N . THR A 1 561 ? 51.695 4.597 -21.221 1.00 12.99 561 THR A N 1
ATOM 4344 C CA . THR A 1 561 ? 52.155 5.626 -20.299 1.00 13.44 561 THR A CA 1
ATOM 4345 C C . THR A 1 561 ? 53.622 5.430 -19.964 1.00 13.89 561 THR A C 1
ATOM 4346 O O . THR A 1 561 ? 54.240 4.376 -20.202 1.00 14.19 561 THR A O 1
ATOM 4350 N N . ASP A 1 562 ? 54.227 6.481 -19.432 1.00 13.74 562 ASP A N 1
ATOM 4351 C CA . ASP A 1 562 ? 55.603 6.404 -19.050 1.00 13.63 562 ASP A CA 1
ATOM 4352 C C . ASP A 1 562 ? 55.809 5.538 -17.827 1.00 15.34 562 ASP A C 1
ATOM 4353 O O . ASP A 1 562 ? 55.595 5.913 -16.676 1.00 15.62 562 ASP A O 1
ATOM 4358 N N . TRP A 1 563 ? 56.430 4.398 -18.097 1.00 16.01 563 TRP A N 1
ATOM 4359 C CA . TRP A 1 563 ? 56.755 3.423 -17.078 1.00 15.91 563 TRP A CA 1
ATOM 4360 C C . TRP A 1 563 ? 57.669 3.917 -15.990 1.00 17.62 563 TRP A C 1
ATOM 4361 O O . TRP A 1 563 ? 57.589 3.430 -14.872 1.00 16.47 563 TRP A O 1
ATOM 4372 N N . ASP A 1 564 ? 58.538 4.903 -16.216 1.00 19.79 564 ASP A N 1
ATOM 4373 C CA . ASP A 1 564 ? 59.395 5.420 -15.128 1.00 20.62 564 ASP A CA 1
ATOM 4374 C C . ASP A 1 564 ? 58.627 6.228 -14.097 1.00 19.99 564 ASP A C 1
ATOM 4375 O O . ASP A 1 564 ? 59.073 6.445 -12.974 1.00 19.58 564 ASP A O 1
ATOM 4380 N N . LYS A 1 565 ? 57.472 6.718 -14.540 1.00 19.54 565 LYS A N 1
ATOM 4381 C CA . LYS A 1 565 ? 56.524 7.302 -13.625 1.00 19.62 565 LYS A CA 1
ATOM 4382 C C . LYS A 1 565 ? 55.528 6.258 -13.101 1.00 18.56 565 LYS A C 1
ATOM 4383 O O . LYS A 1 565 ? 54.918 6.505 -12.070 1.00 20.15 565 LYS A O 1
ATOM 4389 N N . ASP A 1 566 ? 55.281 5.114 -13.735 1.00 17.32 566 ASP A N 1
ATOM 4390 C CA . ASP A 1 566 ? 54.351 4.145 -13.206 1.00 15.98 566 ASP A CA 1
ATOM 4391 C C . ASP A 1 566 ? 54.936 3.219 -12.179 1.00 16.81 566 ASP A C 1
ATOM 4392 O O . ASP A 1 566 ? 54.203 2.660 -11.360 1.00 17.34 566 ASP A O 1
ATOM 4397 N N . LYS A 1 567 ? 56.226 2.929 -12.307 1.00 18.43 567 LYS A N 1
ATOM 4398 C CA . LYS A 1 567 ? 56.821 1.783 -11.663 1.00 17.33 567 LYS A CA 1
ATOM 4399 C C . LYS A 1 567 ? 56.902 2.018 -10.170 1.00 19.03 567 LYS A C 1
ATOM 4400 O O . LYS A 1 567 ? 57.161 3.127 -9.700 1.00 18.45 567 LYS A O 1
ATOM 4406 N N . VAL A 1 568 ? 56.643 0.997 -9.371 1.00 20.91 568 VAL A N 1
ATOM 4407 C CA . VAL A 1 568 ? 56.597 1.202 -7.940 1.00 24.58 568 VAL A CA 1
ATOM 4408 C C . VAL A 1 568 ? 57.924 0.738 -7.361 1.00 27.90 568 VAL A C 1
ATOM 4409 O O . VAL A 1 568 ? 58.164 -0.475 -7.263 1.00 31.03 568 VAL A O 1
ATOM 4413 N N . SER A 1 573 ? 61.853 -9.850 -9.033 1.00 42.10 573 SER A N 1
ATOM 4414 C CA . SER A 1 573 ? 61.781 -10.771 -7.896 1.00 40.43 573 SER A CA 1
ATOM 4415 C C . SER A 1 573 ? 60.373 -10.951 -7.288 1.00 38.85 573 SER A C 1
ATOM 4416 O O . SER A 1 573 ? 60.199 -11.055 -6.057 1.00 40.94 573 SER A O 1
ATOM 4418 N N . VAL A 1 574 ? 59.308 -10.988 -8.094 1.00 35.18 574 VAL A N 1
ATOM 4419 C CA . VAL A 1 574 ? 57.978 -10.912 -7.504 1.00 30.96 574 VAL A CA 1
ATOM 4420 C C . VAL A 1 574 ? 57.279 -12.199 -7.827 1.00 27.56 574 VAL A C 1
ATOM 4421 O O . VAL A 1 574 ? 57.270 -12.648 -8.974 1.00 26.82 574 VAL A O 1
ATOM 4425 N N . ALA A 1 575 ? 56.685 -12.785 -6.824 1.00 24.83 575 ALA A N 1
ATOM 4426 C CA . ALA A 1 575 ? 55.929 -13.979 -7.061 1.00 23.62 575 ALA A CA 1
ATOM 4427 C C . ALA A 1 575 ? 54.460 -13.581 -7.316 1.00 22.60 575 ALA A C 1
ATOM 4428 O O . ALA A 1 575 ? 54.012 -12.490 -6.926 1.00 21.95 575 ALA A O 1
ATOM 4430 N N . CYS A 1 576 ? 53.711 -14.458 -8.000 1.00 21.67 576 CYS A N 1
ATOM 4431 C CA . CYS A 1 576 ? 52.266 -14.397 -8.150 1.00 19.66 576 CYS A CA 1
ATOM 4432 C C . CYS A 1 576 ? 51.777 -13.112 -8.800 1.00 18.59 576 CYS A C 1
ATOM 4433 O O . CYS A 1 576 ? 50.923 -12.409 -8.278 1.00 18.75 576 CYS A O 1
ATOM 4436 N N . VAL A 1 577 ? 52.325 -12.798 -9.974 1.00 16.73 577 VAL A N 1
ATOM 4437 C CA . VAL A 1 577 ? 51.872 -11.672 -10.784 1.00 15.99 577 VAL A CA 1
ATOM 4438 C C . VAL A 1 577 ? 51.230 -12.076 -12.091 1.00 14.43 577 VAL A C 1
ATOM 4439 O O . VAL A 1 577 ? 50.927 -11.263 -12.945 1.00 14.70 577 VAL A O 1
ATOM 4443 N N . ASP A 1 578 ? 50.895 -13.344 -12.222 1.00 14.58 578 ASP A N 1
ATOM 4444 C CA . ASP A 1 578 ? 50.238 -13.884 -13.410 1.00 14.05 578 ASP A CA 1
ATOM 4445 C C . ASP A 1 578 ? 48.945 -13.121 -13.689 1.00 13.68 578 ASP A C 1
ATOM 4446 O O . ASP A 1 578 ? 48.619 -12.816 -14.818 1.00 12.87 578 ASP A O 1
ATOM 4451 N N . ALA A 1 579 ? 48.211 -12.774 -12.641 1.00 13.80 579 ALA A N 1
ATOM 4452 C CA . ALA A 1 579 ? 46.974 -12.044 -12.742 1.00 12.66 579 ALA A CA 1
ATOM 4453 C C . ALA A 1 579 ? 47.156 -10.696 -12.038 1.00 13.23 579 ALA A C 1
ATO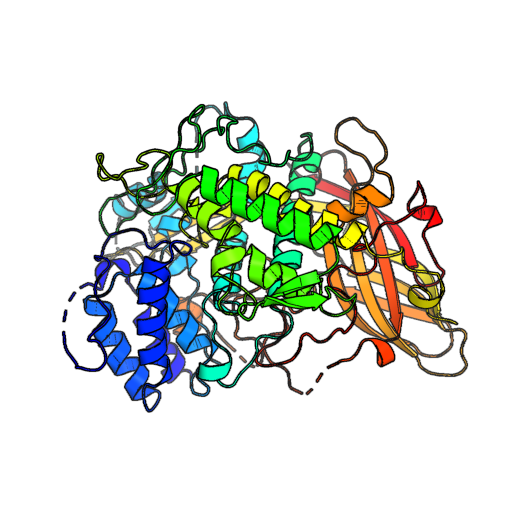M 4454 O O . ALA A 1 579 ? 46.188 -10.203 -11.461 1.00 13.16 579 ALA A O 1
ATOM 4456 N N . VAL A 1 580 ? 48.305 -9.992 -12.126 1.00 11.46 580 VAL A N 1
ATOM 4457 C CA . VAL A 1 580 ? 48.614 -8.808 -11.320 1.00 10.81 580 VAL A CA 1
ATOM 4458 C C . VAL A 1 580 ? 47.481 -7.804 -11.313 1.00 9.88 580 VAL A C 1
ATOM 4459 O O . VAL A 1 580 ? 47.192 -7.221 -10.274 1.00 11.71 580 VAL A O 1
ATOM 4463 N N . SER A 1 581 ? 46.848 -7.560 -12.446 1.00 9.97 581 SER A N 1
ATOM 4464 C CA . SER A 1 581 ? 45.866 -6.499 -12.561 1.00 9.87 581 SER A CA 1
ATOM 4465 C C . SER A 1 581 ? 44.749 -6.585 -11.539 1.00 10.80 581 SER A C 1
ATOM 4466 O O . SER A 1 581 ? 44.326 -5.597 -10.939 1.00 9.61 581 SER A O 1
ATOM 4469 N N . TYR A 1 582 ? 44.279 -7.800 -11.327 1.00 10.86 582 TYR A N 1
ATOM 4470 C CA . TYR A 1 582 ? 43.161 -7.989 -10.440 1.00 9.98 582 TYR A CA 1
ATOM 4471 C C . TYR A 1 582 ? 43.628 -8.522 -9.103 1.00 10.81 582 TYR A C 1
ATOM 4472 O O . TYR A 1 582 ? 42.902 -8.407 -8.123 1.00 12.17 582 TYR A O 1
ATOM 4481 N N . CYS A 1 583 ? 44.813 -9.129 -9.008 1.00 11.34 583 CYS A N 1
ATOM 4482 C CA . CYS A 1 583 ? 45.199 -9.836 -7.794 1.00 10.74 583 CYS A CA 1
ATOM 4483 C C . CYS A 1 583 ? 46.424 -9.209 -7.140 1.00 10.41 583 CYS A C 1
ATOM 4484 O O . CYS A 1 583 ? 46.765 -9.589 -6.018 1.00 10.64 583 CYS A O 1
ATOM 4487 N N . GLY A 1 584 ? 47.084 -8.222 -7.711 1.00 9.45 584 GLY A N 1
ATOM 4488 C CA . GLY A 1 584 ? 48.276 -7.686 -7.093 1.00 11.73 584 GLY A CA 1
ATOM 4489 C C . GLY A 1 584 ? 49.393 -8.715 -7.150 1.00 13.10 584 GLY A C 1
ATOM 4490 O O . GLY A 1 584 ? 49.318 -9.622 -7.983 1.00 13.52 584 GLY A O 1
ATOM 4491 N N . ALA A 1 585 ? 50.404 -8.590 -6.291 1.00 12.94 585 ALA A N 1
ATOM 4492 C CA . ALA A 1 585 ? 51.652 -9.325 -6.363 1.00 13.86 585 ALA A CA 1
ATOM 4493 C C . ALA A 1 585 ? 51.902 -9.858 -4.971 1.00 14.47 585 ALA A C 1
ATOM 4494 O O . ALA A 1 585 ? 51.477 -9.232 -3.996 1.00 14.37 585 ALA A O 1
ATOM 4496 N N . ARG A 1 586 ? 52.585 -10.977 -4.805 1.00 15.89 586 ARG A N 1
ATOM 4497 C CA . ARG A 1 586 ? 52.710 -11.573 -3.487 1.00 17.81 586 ARG A CA 1
ATOM 4498 C C . ARG A 1 586 ? 53.709 -10.754 -2.722 1.00 19.28 586 ARG A C 1
ATOM 4499 O O . ARG A 1 586 ? 54.758 -10.393 -3.241 1.00 19.28 586 ARG A O 1
ATOM 4507 N N . ASP A 1 587 ? 53.293 -10.409 -1.512 1.00 21.22 587 ASP A N 1
ATOM 4508 C CA . ASP A 1 587 ? 54.119 -9.735 -0.528 1.00 24.71 587 ASP A CA 1
ATOM 4509 C C . ASP A 1 587 ? 54.824 -8.513 -1.117 1.00 22.92 587 ASP A C 1
ATOM 4510 O O . ASP A 1 587 ? 56.026 -8.297 -0.998 1.00 25.65 587 ASP A O 1
ATOM 4515 N N . HIS A 1 588 ? 54.100 -7.669 -1.815 1.00 21.11 588 HIS A N 1
ATOM 4516 C CA . HIS A 1 588 ? 54.725 -6.707 -2.682 1.00 19.85 588 HIS A CA 1
ATOM 4517 C C . HIS A 1 588 ? 53.726 -5.607 -2.938 1.00 17.51 588 HIS A C 1
ATOM 4518 O O . HIS A 1 588 ? 52.533 -5.900 -2.953 1.00 17.34 588 HIS A O 1
ATOM 4525 N N . LYS A 1 589 ? 54.148 -4.350 -3.110 1.00 16.39 589 LYS A N 1
ATOM 4526 C CA . LYS A 1 589 ? 53.235 -3.266 -3.423 1.00 14.92 589 LYS A CA 1
ATOM 4527 C C . LYS A 1 589 ? 52.641 -3.490 -4.779 1.00 13.56 589 LYS A C 1
ATOM 4528 O O . LYS A 1 589 ? 53.314 -4.030 -5.654 1.00 13.35 589 LYS A O 1
ATOM 4534 N N . TYR A 1 590 ? 51.393 -3.074 -4.956 1.00 12.62 590 TYR A N 1
ATOM 4535 C CA . TYR A 1 590 ? 50.761 -3.125 -6.245 1.00 12.18 590 TYR A CA 1
ATOM 4536 C C . TYR A 1 590 ? 51.643 -2.381 -7.243 1.00 13.05 590 TYR A C 1
ATOM 4537 O O . TYR A 1 590 ? 51.916 -1.192 -7.084 1.00 14.53 590 TYR A O 1
ATOM 4546 N N . PRO A 1 591 ? 52.155 -3.053 -8.252 1.00 13.83 591 PRO A N 1
ATOM 4547 C CA . PRO A 1 591 ? 53.235 -2.524 -9.053 1.00 14.05 591 PRO A CA 1
ATOM 4548 C C . PRO A 1 591 ? 52.866 -1.488 -10.102 1.00 15.14 591 PRO A C 1
ATOM 4549 O O . PRO A 1 591 ? 53.380 -1.478 -11.228 1.00 18.49 591 PRO A O 1
ATOM 4553 N N . ASP A 1 592 ? 51.969 -0.571 -9.835 1.00 13.23 592 ASP A N 1
ATOM 4554 C CA . ASP A 1 592 ? 51.610 0.411 -10.826 1.00 13.09 592 ASP A CA 1
ATOM 4555 C C . ASP A 1 592 ? 51.086 1.510 -9.962 1.00 13.58 592 ASP A C 1
ATOM 4556 O O . ASP A 1 592 ? 50.152 1.273 -9.207 1.00 12.95 592 ASP A O 1
ATOM 4561 N N . LYS A 1 593 ? 51.700 2.677 -10.028 1.00 13.12 593 LYS A N 1
ATOM 4562 C CA . LYS A 1 593 ? 51.274 3.821 -9.233 1.00 13.52 593 LYS A CA 1
ATOM 4563 C C . LYS A 1 593 ? 49.960 4.443 -9.661 1.00 13.47 593 LYS A C 1
ATOM 4564 O O . LYS A 1 593 ? 49.333 5.140 -8.861 1.00 13.62 593 LYS A O 1
ATOM 4570 N N . LYS A 1 594 ? 49.573 4.338 -10.935 1.00 12.50 594 LYS A N 1
ATOM 4571 C CA . LYS A 1 594 ? 48.334 4.934 -11.386 1.00 10.86 594 LYS A CA 1
ATOM 4572 C C . LYS A 1 594 ? 47.137 4.377 -10.596 1.00 11.25 594 LYS A C 1
ATOM 4573 O O . LYS A 1 594 ? 47.155 3.244 -10.102 1.00 9.32 594 LYS A O 1
ATOM 4579 N N . PRO A 1 595 ? 46.048 5.136 -10.448 1.00 11.08 595 PRO A N 1
ATOM 4580 C CA . PRO A 1 595 ? 44.797 4.670 -9.879 1.00 10.05 595 PRO A CA 1
ATOM 4581 C C . PRO A 1 595 ? 44.332 3.461 -10.665 1.00 10.54 595 PRO A C 1
ATOM 4582 O O . PRO A 1 595 ? 44.444 3.380 -11.890 1.00 10.54 595 PRO A O 1
ATOM 4586 N N . MET A 1 596 ? 43.740 2.511 -9.972 1.00 11.53 596 MET A N 1
ATOM 4587 C CA . MET A 1 596 ? 43.285 1.267 -10.578 1.00 9.09 596 MET A CA 1
ATOM 4588 C C . MET A 1 596 ? 42.083 1.606 -11.447 1.00 9.42 596 MET A C 1
ATOM 4589 O O . MET A 1 596 ? 41.147 2.268 -11.013 1.00 8.51 596 MET A O 1
ATOM 4594 N N . GLY A 1 597 ? 42.162 1.188 -12.700 1.00 9.31 597 GLY A N 1
ATOM 4595 C CA . GLY A 1 597 ? 41.198 1.523 -13.720 1.00 8.86 597 GLY A CA 1
ATOM 4596 C C . GLY A 1 597 ? 41.561 2.772 -14.498 1.00 10.10 597 GLY A C 1
ATOM 4597 O O . GLY A 1 597 ? 40.741 3.268 -15.269 1.00 9.89 597 GLY A O 1
ATOM 4598 N N . PHE A 1 598 ? 42.745 3.380 -14.328 1.00 10.43 598 PHE A N 1
ATOM 4599 C CA . PHE A 1 598 ? 43.210 4.517 -15.121 1.00 9.35 598 PHE A CA 1
ATOM 4600 C C . PHE A 1 598 ? 43.270 4.202 -16.618 1.00 9.33 598 PHE A C 1
ATOM 4601 O O . PHE A 1 598 ? 43.723 3.112 -16.936 1.00 8.87 598 PHE A O 1
ATOM 4609 N N . PRO A 1 599 ? 42.902 5.053 -17.614 1.00 9.27 599 PRO A N 1
ATOM 4610 C CA . PRO A 1 599 ? 42.409 6.417 -17.460 1.00 8.69 599 PRO A CA 1
ATOM 4611 C C . PRO A 1 599 ? 40.913 6.597 -17.223 1.00 9.81 599 PRO A C 1
ATOM 4612 O O . PRO A 1 599 ? 40.397 7.665 -17.531 1.00 11.51 599 PRO A O 1
ATOM 4616 N N . PHE A 1 600 ? 40.151 5.591 -16.749 1.00 10.88 600 PHE A N 1
ATOM 4617 C CA . PHE A 1 600 ? 38.687 5.599 -16.798 1.00 11.17 600 PHE A CA 1
ATOM 4618 C C . PHE A 1 600 ? 38.059 5.772 -15.423 1.00 11.93 600 PHE A C 1
ATOM 4619 O O . PHE A 1 600 ? 36.870 5.551 -15.261 1.00 13.34 600 PHE A O 1
ATOM 4627 N N . ASP A 1 601 ? 38.811 6.134 -14.397 1.00 12.26 601 ASP A N 1
ATOM 4628 C CA . ASP A 1 601 ? 38.237 6.219 -13.089 1.00 13.72 601 ASP A CA 1
ATOM 4629 C C . ASP A 1 601 ? 37.668 7.588 -12.737 1.00 14.82 601 ASP A C 1
ATOM 4630 O O . ASP A 1 601 ? 36.881 7.636 -11.793 1.00 17.24 601 ASP A O 1
ATOM 4635 N N . ARG A 1 602 ? 37.940 8.681 -13.453 1.00 13.46 602 ARG A N 1
ATOM 4636 C CA . ARG A 1 602 ? 37.532 10.018 -13.082 1.00 12.30 602 ARG A CA 1
ATOM 4637 C C . ARG A 1 602 ? 36.524 10.475 -14.122 1.00 13.27 602 ARG A C 1
ATOM 4638 O O . ARG A 1 602 ? 36.443 9.858 -15.189 1.00 12.51 602 ARG A O 1
ATOM 4646 N N . PRO A 1 603 ? 35.710 11.517 -13.929 1.00 13.68 603 PRO A N 1
ATOM 4647 C CA . PRO A 1 603 ? 34.736 11.993 -14.906 1.00 13.97 603 PRO A CA 1
ATOM 4648 C C . PRO A 1 603 ? 35.443 12.380 -16.166 1.00 13.88 603 PRO A C 1
ATOM 4649 O O . PRO A 1 603 ? 36.529 12.931 -16.109 1.00 14.49 603 PRO A O 1
ATOM 4653 N N . ILE A 1 604 ? 34.866 12.050 -17.289 1.00 16.24 604 ILE A N 1
ATOM 4654 C CA . ILE A 1 604 ? 35.361 12.499 -18.576 1.00 18.79 604 ILE A CA 1
ATOM 4655 C C . ILE A 1 604 ? 34.342 13.527 -19.079 1.00 21.01 604 ILE A C 1
ATOM 4656 O O . ILE A 1 604 ? 33.138 13.263 -19.238 1.00 20.96 604 ILE A O 1
ATOM 4661 N N . HIS A 1 605 ? 34.778 14.772 -19.245 1.00 23.40 605 HIS A N 1
ATOM 4662 C CA . HIS A 1 605 ? 33.862 15.791 -19.721 1.00 27.60 605 HIS A CA 1
ATOM 4663 C C . HIS A 1 605 ? 33.986 15.953 -21.248 1.00 29.33 605 HIS A C 1
ATOM 4664 O O . HIS A 1 605 ? 34.580 16.933 -21.720 1.00 31.94 605 HIS A O 1
ATOM 4671 N N . THR A 1 606 ? 33.528 15.006 -22.068 1.00 28.35 606 THR A N 1
ATOM 4672 C CA . THR A 1 606 ? 33.501 15.136 -23.525 1.00 27.23 606 THR A CA 1
ATOM 4673 C C . THR A 1 606 ? 32.541 14.027 -23.921 1.00 26.79 606 THR A C 1
ATOM 4674 O O . THR A 1 606 ? 32.400 13.025 -23.202 1.00 26.59 606 THR A O 1
ATOM 4678 N N . GLU A 1 607 ? 31.823 14.179 -25.006 1.00 25.54 607 GLU A N 1
ATOM 4679 C CA . GLU A 1 607 ? 30.662 13.351 -25.158 1.00 25.85 607 GLU A CA 1
ATOM 4680 C C . GLU A 1 607 ? 31.067 12.018 -25.764 1.00 25.00 607 GLU A C 1
ATOM 4681 O O . GLU A 1 607 ? 30.596 10.949 -25.375 1.00 25.20 607 GLU A O 1
ATOM 4687 N N . HIS A 1 608 ? 31.953 12.073 -26.752 1.00 24.53 608 HIS A N 1
ATOM 4688 C CA . HIS A 1 608 ? 32.314 10.908 -27.547 1.00 23.14 608 HIS A CA 1
ATOM 4689 C C . HIS A 1 608 ? 33.719 10.570 -27.133 1.00 22.48 608 HIS A C 1
ATOM 4690 O O . HIS A 1 608 ? 34.572 11.460 -27.053 1.00 21.54 608 HIS A O 1
ATOM 4697 N N . ILE A 1 609 ? 34.007 9.298 -26.910 1.00 22.41 609 ILE A N 1
ATOM 4698 C CA . ILE A 1 609 ? 35.321 8.895 -26.413 1.00 22.91 609 ILE A CA 1
ATOM 4699 C C . ILE A 1 609 ? 36.432 9.183 -27.450 1.00 25.07 609 ILE A C 1
ATOM 4700 O O . ILE A 1 609 ? 37.603 9.376 -27.090 1.00 25.48 609 ILE A O 1
ATOM 4705 N N . SER A 1 610 ? 36.095 9.228 -28.750 1.00 26.35 610 SER A N 1
ATOM 4706 C CA . SER A 1 610 ? 37.145 9.482 -29.786 1.00 28.00 610 SER A CA 1
ATOM 4707 C C . SER A 1 610 ? 37.704 10.968 -29.576 1.00 25.90 610 SER A C 1
ATOM 4708 O O . SER A 1 610 ? 38.776 11.323 -30.082 1.00 25.04 610 SER A O 1
ATOM 4711 N N . ASP A 1 611 ? 37.006 11.855 -28.796 1.00 26.16 611 ASP A N 1
ATOM 4712 C CA . ASP A 1 611 ? 37.483 13.290 -28.511 1.00 24.67 611 ASP A CA 1
ATOM 4713 C C . ASP A 1 611 ? 38.255 13.341 -27.199 1.00 23.21 611 ASP A C 1
ATOM 4714 O O . ASP A 1 611 ? 38.887 14.347 -26.875 1.00 24.06 611 ASP A O 1
ATOM 4719 N N . PHE A 1 612 ? 38.242 12.224 -26.466 1.00 21.57 612 PHE A N 1
ATOM 4720 C CA . PHE A 1 612 ? 39.100 12.055 -25.313 1.00 19.94 612 PHE A CA 1
ATOM 4721 C C . PHE A 1 612 ? 40.535 11.748 -25.712 1.00 18.06 612 PHE A C 1
ATOM 4722 O O . PHE A 1 612 ? 41.446 11.923 -24.893 1.00 16.93 612 PHE A O 1
ATOM 4730 N N . LEU A 1 613 ? 40.772 11.259 -26.941 1.00 18.33 613 LEU A N 1
ATOM 4731 C CA . LEU A 1 613 ? 42.018 10.557 -27.180 1.00 18.22 613 LEU A CA 1
ATOM 4732 C C . LEU A 1 613 ? 43.133 11.545 -27.412 1.00 18.56 613 LEU A C 1
ATOM 4733 O O . LEU A 1 613 ? 43.004 12.614 -28.010 1.00 20.95 613 LEU A O 1
ATOM 4738 N N . THR A 1 614 ? 44.221 11.155 -26.787 1.00 18.47 614 THR A N 1
ATOM 4739 C CA . THR A 1 614 ? 45.472 11.851 -26.799 1.00 17.59 614 THR A CA 1
ATOM 4740 C C . THR A 1 614 ? 46.351 10.999 -27.749 1.00 18.03 614 THR A C 1
ATOM 4741 O O . THR A 1 614 ? 45.958 9.923 -28.238 1.00 17.02 614 THR A O 1
ATOM 4745 N N . ASN A 1 615 ? 47.589 11.424 -27.991 1.00 18.42 615 ASN A N 1
ATOM 4746 C CA . ASN A 1 615 ? 48.415 10.793 -29.009 1.00 19.19 615 ASN A CA 1
ATOM 4747 C C . ASN A 1 615 ? 48.964 9.456 -28.609 1.00 17.57 615 ASN A C 1
ATOM 4748 O O . ASN A 1 615 ? 49.257 8.615 -29.461 1.00 17.39 615 ASN A O 1
ATOM 4753 N N . ASN A 1 616 ? 49.091 9.240 -27.309 1.00 15.50 616 ASN A N 1
ATOM 4754 C CA . ASN A 1 616 ? 49.483 7.955 -26.813 1.00 13.87 616 ASN A CA 1
ATOM 4755 C C . ASN A 1 616 ? 48.332 7.048 -26.450 1.00 13.39 616 ASN A C 1
ATOM 4756 O O . ASN A 1 616 ? 48.542 6.098 -25.686 1.00 13.20 616 ASN A O 1
ATOM 4761 N N . MET A 1 617 ? 47.178 7.248 -27.089 1.00 13.02 617 MET A N 1
ATOM 4762 C CA . MET A 1 617 ? 45.980 6.450 -26.867 1.00 13.86 617 MET A CA 1
ATOM 4763 C C . MET A 1 617 ? 45.492 6.046 -28.246 1.00 15.68 617 MET A C 1
ATOM 4764 O O . MET A 1 617 ? 45.737 6.811 -29.187 1.00 15.77 617 MET A O 1
ATOM 4769 N N . PHE A 1 618 ? 44.765 4.945 -28.433 1.00 15.86 618 PHE A N 1
ATOM 4770 C CA . PHE A 1 618 ? 44.178 4.616 -29.742 1.00 17.30 618 PHE A CA 1
ATOM 4771 C C . PHE A 1 618 ? 42.937 3.737 -29.517 1.00 17.21 618 PHE A C 1
ATOM 4772 O O . PHE A 1 618 ? 42.939 2.953 -28.569 1.00 18.05 618 PHE A O 1
ATOM 4780 N N . ILE A 1 619 ? 41.895 3.822 -30.345 1.00 17.18 619 ILE A N 1
ATOM 4781 C CA . ILE A 1 619 ? 40.766 2.907 -30.304 1.00 16.38 619 ILE A CA 1
ATOM 4782 C C . ILE A 1 619 ? 40.671 2.164 -31.611 1.00 16.11 619 ILE A C 1
ATOM 4783 O O . ILE A 1 619 ? 40.641 2.807 -32.644 1.00 15.88 619 ILE A O 1
ATOM 4788 N N . LYS A 1 620 ? 40.646 0.840 -31.666 1.00 17.50 620 LYS A N 1
ATOM 4789 C CA . LYS A 1 620 ? 40.340 0.090 -32.872 1.00 16.26 620 LYS A CA 1
ATOM 4790 C C . LYS A 1 620 ? 38.984 -0.525 -32.630 1.00 16.35 620 LYS A C 1
ATOM 4791 O O . LYS A 1 620 ? 38.756 -1.101 -31.575 1.00 14.86 620 LYS A O 1
ATOM 4797 N N . ASP A 1 621 ? 38.064 -0.459 -33.577 1.00 18.54 621 ASP A N 1
ATOM 4798 C CA . ASP A 1 621 ? 36.775 -1.124 -33.466 1.00 19.78 621 ASP A CA 1
ATOM 4799 C C . ASP A 1 621 ? 36.859 -2.579 -33.782 1.00 19.07 621 ASP A C 1
ATOM 4800 O O . ASP A 1 621 ? 37.345 -2.899 -34.859 1.00 19.36 621 ASP A O 1
ATOM 4805 N N . ILE A 1 622 ? 36.475 -3.466 -32.888 1.00 17.58 622 ILE A N 1
ATOM 4806 C CA . ILE A 1 622 ? 36.539 -4.875 -33.184 1.00 15.48 622 ILE A CA 1
ATOM 4807 C C . ILE A 1 622 ? 35.144 -5.418 -33.060 1.00 16.10 622 ILE A C 1
ATOM 4808 O O . ILE A 1 622 ? 34.237 -4.732 -32.570 1.00 17.32 622 ILE A O 1
ATOM 4813 N N . LYS A 1 623 ? 34.956 -6.649 -33.497 1.00 17.40 623 LYS A N 1
ATOM 4814 C CA . LYS A 1 623 ? 33.685 -7.324 -33.283 1.00 18.71 623 LYS A CA 1
ATOM 4815 C C . LYS A 1 623 ? 33.882 -8.571 -32.484 1.00 17.45 623 LYS A C 1
ATOM 4816 O O . LYS A 1 623 ? 34.942 -9.176 -32.612 1.00 18.28 623 LYS A O 1
ATOM 4822 N N . ILE A 1 624 ? 32.936 -8.982 -31.658 1.00 17.10 624 ILE A N 1
ATOM 4823 C CA . ILE A 1 624 ? 33.051 -10.261 -31.013 1.00 16.64 624 ILE A CA 1
ATOM 4824 C C . ILE A 1 624 ? 31.877 -11.059 -31.471 1.00 17.07 624 ILE A C 1
ATOM 4825 O O . ILE A 1 624 ? 30.748 -10.576 -31.398 1.00 18.17 624 ILE A O 1
ATOM 4830 N N . LYS A 1 625 ? 32.119 -12.254 -31.964 1.00 17.52 625 LYS A N 1
ATOM 4831 C CA . LYS A 1 625 ? 31.085 -12.964 -32.660 1.00 17.89 625 LYS A CA 1
ATOM 4832 C C . LYS A 1 625 ? 30.982 -14.347 -32.086 1.00 17.03 625 LYS A C 1
ATOM 4833 O O . LYS A 1 625 ? 31.964 -15.084 -32.106 1.00 17.55 625 LYS A O 1
ATOM 4839 N N . PHE A 1 626 ? 29.835 -14.687 -31.537 1.00 16.79 626 PHE A N 1
ATOM 4840 C CA . PHE A 1 626 ? 29.685 -15.927 -30.815 1.00 18.37 626 PHE A CA 1
ATOM 4841 C C . PHE A 1 626 ? 29.256 -16.941 -31.848 1.00 21.27 626 PHE A C 1
ATOM 4842 O O . PHE A 1 626 ? 28.512 -16.564 -32.757 1.00 21.67 626 PHE A O 1
ATOM 4850 N N . HIS A 1 627 ? 29.639 -18.205 -31.728 1.00 22.61 627 HIS A N 1
ATOM 4851 C CA . HIS A 1 627 ? 29.266 -19.261 -32.661 1.00 25.71 627 HIS A CA 1
ATOM 4852 C C . HIS A 1 627 ? 28.416 -20.252 -31.894 1.00 28.47 627 HIS A C 1
ATOM 4853 O O . HIS A 1 627 ? 28.869 -20.801 -30.874 1.00 28.19 627 HIS A O 1
ATOM 4855 N N . GLU A 1 628 ? 27.208 -20.442 -32.421 1.00 30.33 628 GLU A N 1
ATOM 4856 C CA . GLU A 1 628 ? 26.167 -21.187 -31.734 1.00 33.65 628 GLU A CA 1
ATOM 4857 C C . GLU A 1 628 ? 26.428 -22.679 -31.887 1.00 36.01 628 GLU A C 1
ATOM 4858 O O . GLU A 1 628 ? 26.305 -23.399 -30.887 1.00 40.06 628 GLU A O 1
#

Solvent-accessible surface area: 23803 Å² total; per-residue (Å²): 122,76,106,57,7,48,77,0,0,85,2,1,45,35,2,24,70,26,80,149,49,112,100,3,137,73,11,28,129,28,117,52,5,17,3,9,2,8,5,8,51,88,26,11,80,6,0,66,48,0,3,33,20,0,65,114,4,65,75,19,87,38,0,1,58,10,0,111,53,0,35,69,37,2,0,10,7,0,0,2,8,0,0,4,2,2,3,24,11,17,113,44,1,90,23,3,24,7,0,4,1,18,6,3,2,0,3,8,6,2,55,36,75,11,5,84,84,5,93,163,135,112,84,75,28,72,1,68,71,208,50,93,100,164,74,82,46,120,135,0,15,36,3,6,58,7,9,20,2,0,3,3,2,3,2,2,15,1,24,12,1,18,25,0,33,25,96,71,14,66,48,172,37,38,47,11,6,12,0,1,17,3,1,7,12,2,3,0,0,5,3,4,0,4,25,8,4,27,54,23,104,47,15,124,42,14,82,62,11,99,97,68,3,66,15,26,45,8,128,2,33,9,44,31,46,55,84,104,3,8,63,17,80,117,49,65,103,14,144,76,10,83,76,8,85,22,51,71,0,50,115,16,39,83,74,0,44,83,7,4,115,105,28,59,0,55,21,138,115,44,54,114,92,91,14,54,109,142,88,0,10,41,18,0,0,13,0,0,7,7,5,133,73,12,26,14,98,156,78,0,8,10,0,1,6,26,0,0,2,1,3,3,53,6,36,8,14,83,37,167,129,161,78,30,12,8,2,2,2,2,3,0,0,0,1,6,3,18,11,0,2,34,0,1,10,8,2,6,40,4,2,32,63,4,5,65,74,20,158,39,34,83,113,120,64,8,42,2,83,69,3,74,9,73,51,0,28,2,76,24,216,79,75,31,24,0,44,0,60,70,127,46,86,68,12,28,0,60,6,1,3,84,36,59,136,20,57,19,2,78,0,67,31,120,9,0,17,21,26,108,11,16,2,12,0,52,0,40,1,83,20,102,65,73,53,59,0,8,0,7,0,8,1,6,0,32,83,30,52,144,52,86,69,5,64,0,55,64,3,10,60,0,3,0,4,2,1,33,23,91,25,69,0,107,65,27,152,22,82,13,86,45,96,7,79,79,3,7,0,3,24,73,98,52,2,56,0,72,31,0,37,103,58,85,12,141,110,73,16,26,8,8,3,0,11,51,33,3,2,3,2,34,0,51,128,83,14,22,56,0,16,0,4,0,0,0,5,32,66,79,132,2,89,77,156,55,19,13,48,36,4,22,0,0,11,2,12,40,98,77,121,6,51,6,122,31,40,5,12,3,1,13,6,25,14,13,147,49,98,72,12,79,102,24,55,14,90,0,5,49,30,46,72,4,94,0,82,24,54,140

B-factor: mean 20.45, std 10.74, range [2.0, 56.26]

Radius of gyration: 23.96 Å; Cα contacts (8 Å, |Δi|>4): 1227; chains: 1; bounding box: 57×67×64 Å

InterPro domains:
  IPR000896 Hemocyanin/hexamerin middle domain [PF00372] (110-371)
  IPR002227 Tyrosinase copper-binding domain [PS00498] (357-368)
  IPR005203 Hemocyanin, C-terminal [PF03723] (380-626)
  IPR005204 Hemocyanin, N-terminal [PF03722] (33-105)
  IPR008922 Di-copper centre-containing domain superfamily [G3DSA:1.10.1280.10] (110-377)
  IPR008922 Di-copper centre-containing domain superfamily [SSF48056] (110-379)
  IPR013788 Hemocyanin/hexamerin [PR00187] (159-172)
  IPR013788 Hemocyanin/hexamerin [PR00187] (173-190)
  IPR013788 Hemocyanin/hexamerin [PR00187] (194-205)
  IPR013788 Hemocyanin/hexamerin [PR00187] (356-371)
  IPR013788 Hemocyanin/hexamerin [PS00209] (162-181)
  IPR013788 Hemocyanin/hexamerin [PS00210] (353-361)
  IPR013788 Hemocyanin/hexamerin [PTHR11511] (29-627)
  IPR014756 Immunoglobulin E-set [SSF81296] (380-627)
  IPR036697 Hemocyanin, N-terminal domain superfamily [G3DSA:1.20.1370.10] (1-109)
  IPR036697 Hemocyanin, N-terminal domain superfamily [SSF48050] (2-109)
  IPR037020 Hemocyanin, C-terminal domain superfamily [G3DSA:2.60.40.1520] (378-628)

Foldseek 3Di:
DLVLQQLLLVLLFQLLVQAADVLCVLAQDDFALADQFLQDVVSVVNLVSLLLSLQVQPASVSSSVVSSRCSNRGHSQSSVLSSLLSLQQHPRNPPHFHFQVCQSQVLLQAFPVQVVVLVVDLAEAEGEDDDDDPDPCVLCLLPLSPQQQLSQLQQLCSLQPLADDCVSSVFDDFLSLLLLLQLLLQVLLLVQLQQQLSLHFRDAAPQDQFFWDAWDQSNGARVSHRAGQHTGHTGFGQQAAPVGGPVVLVQLVVLLLVCLVVQWHAAPVRRTHGLDPQCNSSQSSCLACPGPPHRHCPRNPHNLSVVLVRQQCRVPRYCPVVHHGHQSRHSSNNSSDPVSNNPSVNSNVSLLSNLAVDDADDPVVQDAPQKFWDDKWKFFVDIQEKEKEKDKDKAWRVRHDPNDSHPTYIYMYIHMAIGKIKMKIKMARADQAKFKKKKWKWKFFQAGSVRHGAWQLRSLSNIHTLAIDIDIDHHGIDIDMGISCQGQQEQNDRDHSVCSSPVVPDLANRSHGRHSRSSDHQREAVWTKMKIKIAIHGLVVFAPVWYHRSRLLSRNTRSDHSGTSDRRSPPSSHGDPDTHCVVVDDRRMDIDMGTYHYDD

CATH classification: 1.20.1370.10 (+2 more: 2.60.40.1520, 1.10.1280.10)

Sequence (600 aa):
LHDKQIRICHLFEQLSSATHSDRLKNVGKLQPGAIFSCFHPDHLEEARHLYEVFWEAGDFNDFIEIAKEARTFVNEGLFAFAAEVAVLHRDDCKGLYVPPVQEIFPDKFIPSAAINEAFKKESPILVDVTGNILDPEYRLAYYREDVGINAHHWHWHLVYPSTWNPKYFGKKKDRKGELFYYMHQQMCARYDCERLSNGMHRMLPFNNFDEPLAGYAPHLTHVASGKYYSPRPDGLKLRDLGDIEISEMVRMRERILDSIHLGYVISEDGSHKTLDELHGTDILGALVESSYESVNHEYYGNLHNWGHVTMARIHDPDGRFHEEPGVMSDTSTSLRDPIFYNWHRFIDNIFHEYKNTLKPYDHDVLNFPDIQVQDVTLHARVDNVVHTFMREQELELKHGINPGNARSIKARYYHLDHEPFSYAVNVQNNSASDKHATVRIFLAPKYDELGNEIKADELRRTAIELDKFKTDLHPGKNTVVRHSLDSSVTLSHQPTFEDLLHGVGLSEYCSCGWPSHLLVPKGNIKGMEYHLFVMLTDWDKDKVSVACVDAVSYCGARDHKYPDKKPMGFPFDRPIHTEHISDFLTNNMFIKDIKIKFHE

Secondary structure (DSSP, 8-state):
-HHHHHHHHHHHTTGGG----SGGGG---SPTTSPPPSSSHHHHHHHHHHHHHHHT-SSHHHHHHHHHHHTTTS-HHHHHHHHHHHHHH-GGGTTPPPPPHHHH-GGGTS-HHHHHHHHH--PPEEEE-------GGGGGHHHHT-HHHHHHHHHHHHHS-TT--HHHHS---TTHHHHHHHHHHHHHHHHHHHHHHTT-PPPPP---TTSPBPPB----EETTTTEEPPPB-TTB-----SS--HHHHHHHHHHHHHHHHHTEEE-TTS-EEE--TTTHHHHHHHHHHT-TT-S-HHHH--HHHHHHHHHHTTTSTTSTT-PPP-GGGSTTTGGGSHHHHHHHHHHHHHHHHHHTTSPPPPHHHH--TTEEEEEEEEESSSTTEEEEEEEEEEEE-TTTS--TT-S-EEEEEEEEEE---EEEEEEEE-SSS-EEEEEEEEEEESB-TTSPBPPHHHHHHHPEEEEEEEEEE-SEEEEEEEEGGG-TTEE-----HHHHHTT---------SEEGGGSS---BTT-EEEEEEEEEEEHHHH----S--TTHHHH--TTS--S--SPTTTTSSS---SSSGGGT--TTEEEEEEEEEE--

GO terms:
  GO:0005507 copper ion binding (F, IDA)
  GO:0031404 chloride ion binding (F, IDA)

Organism: Limulus polyphemus (NCBI:txid6850)